Protein AF-A0A7S0TJY1-F1 (afdb_monomer)

Foldseek 3Di:
DDDDDDDDDDDPDPPDPPPPPPLLVVLVVQCPDPDPVSVVVSVVSNVCVVCVVVVVVVVVVLDDDDPDPVVVVVLVVLLVLLVVLLVLVCCCVVVPDPVSNVVSLVSLLVVLVVLLVLLDDDPPADNVSNLSSLSSCVSSCVVVSLVVLLPDDFDWPPDDDAQAFTETPDPSSLQSQQSSLSSLLSSLAVHQVSLVVCVVCVVSLLVCPRYPSHPSLSSLLRSQALPPPVLVVCLLVLLCCLLVPPCVRRLYQALSSLLSNLSNQDHDPDGDLVSLVSNVVSCVVNVVSLCVLLQDPVSLVLLLVLLVCLVVVHPDDPVSVRVNSSNLSSLVSLVSSPPPPDVVSVVVSCNRPPPVSLVVSLVSLVVVVVPDDDPDDDPVVSVSVNVSSD

Organism: Hemiselmis andersenii (NCBI:txid464988)

pLDDT: mean 77.54, std 15.87, range [31.56, 95.06]

Structure (mmCIF, N/CA/C/O backbone):
data_AF-A0A7S0TJY1-F1
#
_entry.id   AF-A0A7S0TJY1-F1
#
loop_
_atom_site.group_PDB
_atom_site.id
_atom_site.type_symbol
_atom_site.label_atom_id
_atom_site.label_alt_id
_atom_site.label_comp_id
_atom_site.label_asym_id
_atom_site.label_entity_id
_atom_site.label_seq_id
_atom_site.pdbx_PDB_ins_code
_atom_site.Cartn_x
_atom_site.Cartn_y
_atom_site.Cartn_z
_atom_site.occupancy
_atom_site.B_iso_or_equiv
_atom_site.auth_seq_id
_atom_site.auth_comp_id
_atom_site.auth_asym_id
_atom_site.auth_atom_id
_atom_site.pdbx_PDB_model_num
ATOM 1 N N . GLY A 1 1 ? -36.482 -2.633 -81.897 1.00 35.84 1 GLY A N 1
ATOM 2 C CA . GLY A 1 1 ? -35.158 -2.332 -82.469 1.00 35.84 1 GLY A CA 1
ATOM 3 C C . GLY A 1 1 ? -34.105 -2.996 -81.616 1.00 35.84 1 GLY A C 1
ATOM 4 O O . GLY A 1 1 ? -34.045 -2.716 -80.430 1.00 35.84 1 GLY A O 1
AT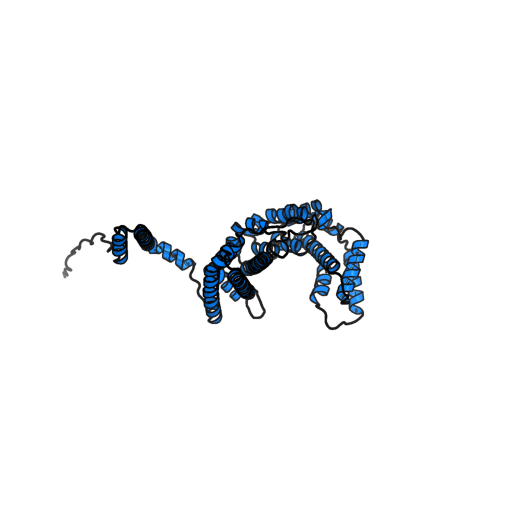OM 5 N N . SER A 1 2 ? -33.362 -3.931 -82.199 1.00 36.16 2 SER A N 1
ATOM 6 C CA . SER A 1 2 ? -32.306 -4.713 -81.556 1.00 36.16 2 SER A CA 1
ATOM 7 C C . SER A 1 2 ? -31.106 -3.853 -81.160 1.00 36.16 2 SER A C 1
ATOM 9 O O . SER A 1 2 ? -30.566 -3.154 -82.014 1.00 36.16 2 SER A O 1
ATOM 11 N N . TRP A 1 3 ? -30.623 -4.005 -79.929 1.00 33.81 3 TRP A N 1
ATOM 12 C CA . TRP A 1 3 ? -29.255 -3.647 -79.557 1.00 33.81 3 TRP A CA 1
ATOM 13 C C . TRP A 1 3 ? -28.592 -4.864 -78.913 1.00 33.81 3 TRP A C 1
ATOM 15 O O . TRP A 1 3 ? -28.989 -5.317 -77.843 1.00 33.81 3 TRP A O 1
ATOM 25 N N . ARG A 1 4 ? -27.617 -5.432 -79.632 1.00 33.41 4 ARG A N 1
ATOM 26 C CA . ARG A 1 4 ? -26.698 -6.459 -79.136 1.00 33.41 4 ARG A CA 1
ATOM 27 C C . ARG A 1 4 ? -25.632 -5.760 -78.288 1.00 33.41 4 ARG A C 1
ATOM 29 O O . ARG A 1 4 ? -24.910 -4.920 -78.815 1.00 33.41 4 ARG A O 1
ATOM 36 N N . GLY A 1 5 ? -25.520 -6.130 -77.016 1.00 33.31 5 GLY A N 1
ATOM 37 C CA . GLY A 1 5 ? -24.328 -5.898 -76.196 1.00 33.31 5 GLY A CA 1
ATOM 38 C C . GLY A 1 5 ? -23.483 -7.179 -76.175 1.00 33.31 5 GLY A C 1
ATOM 39 O O . GLY A 1 5 ? -24.063 -8.252 -76.000 1.00 33.31 5 GLY A O 1
ATOM 40 N N . PRO A 1 6 ? -22.163 -7.126 -76.418 1.00 36.94 6 PRO A N 1
ATOM 41 C CA . PRO A 1 6 ? -21.366 -8.319 -76.667 1.00 36.94 6 PRO A CA 1
ATOM 42 C C . PRO A 1 6 ? -20.808 -8.943 -75.382 1.00 36.94 6 PRO A C 1
ATOM 44 O O . PRO A 1 6 ? -20.158 -8.273 -74.588 1.00 36.94 6 PRO A O 1
ATOM 47 N N . GLY A 1 7 ? -20.994 -10.261 -75.278 1.00 33.81 7 GLY A N 1
ATOM 48 C CA . GLY A 1 7 ? -19.915 -11.207 -74.991 1.00 33.81 7 GLY A CA 1
ATOM 49 C C . GLY A 1 7 ? -19.319 -11.181 -73.590 1.00 33.81 7 GLY A C 1
ATOM 50 O O . GLY A 1 7 ? -18.294 -10.548 -73.349 1.00 33.81 7 GLY A O 1
ATOM 51 N N . GLU A 1 8 ? -19.888 -12.009 -72.717 1.00 38.66 8 GLU A N 1
ATOM 52 C CA . GLU A 1 8 ? -19.165 -12.621 -71.608 1.00 38.66 8 GLU A CA 1
ATOM 53 C C . GLU A 1 8 ? -17.872 -13.273 -72.123 1.00 38.66 8 GLU A C 1
ATOM 55 O O . GLU A 1 8 ? -17.891 -14.274 -72.837 1.00 38.66 8 GLU A O 1
ATOM 60 N N . SER A 1 9 ? -16.726 -12.719 -71.732 1.00 37.19 9 SER A N 1
ATOM 61 C CA . SER A 1 9 ? -15.477 -13.471 -71.660 1.00 37.19 9 SER A CA 1
ATOM 62 C C . SER A 1 9 ? -15.047 -13.502 -70.200 1.00 37.19 9 SER A C 1
ATOM 64 O O . SER A 1 9 ? -14.336 -12.619 -69.710 1.00 37.19 9 SER A O 1
ATOM 66 N N . SER A 1 10 ? -15.531 -14.522 -69.499 1.00 37.12 10 SER A N 1
ATOM 67 C CA . SER A 1 10 ? -15.042 -14.966 -68.201 1.00 37.12 10 SER A CA 1
ATOM 68 C C . SER A 1 10 ? -13.530 -15.197 -68.279 1.00 37.12 10 SER A C 1
ATOM 70 O O . SER A 1 10 ? -13.064 -16.230 -68.762 1.00 37.12 10 SER A O 1
ATOM 72 N N . LYS A 1 11 ? -12.741 -14.224 -67.816 1.00 35.84 11 LYS A N 1
ATOM 73 C CA . LYS A 1 11 ? -11.331 -14.461 -67.502 1.00 35.84 11 LYS A CA 1
ATOM 74 C C . LYS A 1 11 ? -11.289 -15.381 -66.280 1.00 35.84 11 LYS A C 1
ATOM 76 O O . LYS A 1 11 ? -11.926 -15.047 -65.279 1.00 35.84 11 LYS A O 1
ATOM 81 N N . PRO A 1 12 ? -10.563 -16.510 -66.319 1.00 36.88 12 PRO A N 1
ATOM 82 C CA . PRO A 1 12 ? -10.406 -17.341 -65.139 1.00 36.88 12 PRO A CA 1
ATOM 83 C C . PRO A 1 12 ? -9.707 -16.515 -64.059 1.00 36.88 12 PRO A C 1
ATOM 85 O O . PRO A 1 12 ? -8.654 -15.913 -64.296 1.00 36.88 12 PRO A O 1
ATOM 88 N N . ALA A 1 13 ? -10.332 -16.461 -62.882 1.00 35.50 13 ALA A N 1
ATOM 89 C CA . ALA A 1 13 ? -9.731 -15.939 -61.671 1.00 35.50 13 ALA A CA 1
ATOM 90 C C . ALA A 1 13 ? -8.361 -16.601 -61.504 1.00 35.50 13 ALA A C 1
ATOM 92 O O . ALA A 1 13 ? -8.264 -17.824 -61.389 1.00 35.50 13 ALA A O 1
ATOM 93 N N . LYS A 1 14 ? -7.295 -15.794 -61.546 1.00 39.81 14 LYS A N 1
ATOM 94 C CA . LYS A 1 14 ? -5.951 -16.255 -61.211 1.00 39.81 14 LYS A CA 1
ATOM 95 C C . LYS A 1 14 ? -6.015 -16.832 -59.802 1.00 39.81 14 LYS A C 1
ATOM 97 O O . LYS A 1 14 ? -6.177 -16.107 -58.825 1.00 39.81 14 LYS A O 1
ATOM 102 N N . THR A 1 15 ? -5.912 -18.148 -59.736 1.00 37.94 15 THR A N 1
ATOM 103 C CA . THR A 1 15 ? -5.677 -18.944 -58.542 1.00 37.94 15 THR A CA 1
ATOM 104 C C . THR A 1 15 ? -4.542 -18.333 -57.727 1.00 37.94 15 THR A C 1
ATOM 106 O O . THR A 1 15 ? -3.384 -18.410 -58.123 1.00 37.94 15 THR A O 1
ATOM 109 N N . GLY A 1 16 ? -4.894 -17.690 -56.614 1.00 40.28 16 GLY A N 1
ATOM 110 C CA . GLY A 1 16 ? -4.313 -17.927 -55.290 1.00 40.28 16 GLY A CA 1
ATOM 111 C C . GLY A 1 16 ? -2.792 -17.963 -55.112 1.00 40.28 16 GLY A C 1
ATOM 112 O O . GLY A 1 16 ? -2.343 -18.537 -54.128 1.00 40.28 16 GLY A O 1
ATOM 113 N N . GLN A 1 17 ? -1.975 -17.370 -55.980 1.00 39.94 17 GLN A N 1
ATOM 114 C CA . GLN A 1 17 ? -0.600 -17.040 -55.611 1.00 39.94 17 GLN A CA 1
ATOM 115 C C . GLN A 1 17 ? -0.654 -15.774 -54.763 1.00 39.94 17 GLN A C 1
ATOM 117 O O . GLN A 1 17 ? -0.543 -14.661 -55.275 1.00 39.94 17 GLN A O 1
ATOM 122 N N . GLN A 1 18 ? -0.848 -15.949 -53.452 1.00 48.09 18 GLN A N 1
ATOM 123 C CA . GLN A 1 18 ? -0.383 -14.955 -52.491 1.00 48.09 18 GLN A CA 1
ATOM 124 C C . GLN A 1 18 ? 1.087 -14.711 -52.830 1.00 48.09 18 GLN A C 1
ATOM 126 O O . GLN A 1 18 ? 1.928 -15.585 -52.612 1.00 48.09 18 GLN A O 1
ATOM 131 N N . GLN A 1 19 ? 1.390 -13.568 -5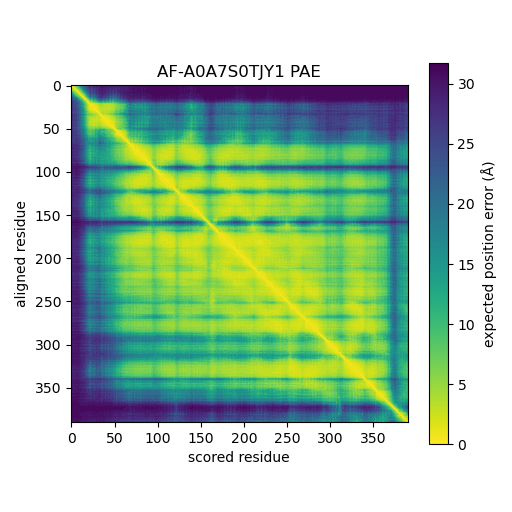3.452 1.00 49.44 19 GLN A N 1
ATOM 132 C CA . GLN A 1 19 ? 2.762 -13.101 -53.570 1.00 49.44 19 GLN A CA 1
ATOM 133 C C . GLN A 1 19 ? 3.307 -13.085 -52.147 1.00 49.44 19 GLN A C 1
ATOM 135 O O . GLN A 1 19 ? 2.883 -12.263 -51.335 1.00 49.44 19 GLN A O 1
ATOM 140 N N . MET A 1 20 ? 4.171 -14.051 -51.815 1.00 56.69 20 MET A N 1
ATOM 141 C CA . MET A 1 20 ? 4.861 -14.018 -50.538 1.00 56.69 20 MET A CA 1
ATOM 142 C C . MET A 1 20 ? 5.605 -12.697 -50.497 1.00 56.69 20 MET A C 1
ATOM 144 O O . MET A 1 20 ? 6.420 -12.419 -51.379 1.00 56.69 20 MET A O 1
ATOM 148 N N . ASP A 1 21 ? 5.287 -11.895 -49.487 1.00 73.69 21 ASP A N 1
ATOM 149 C CA . ASP A 1 21 ? 5.957 -10.634 -49.239 1.00 73.69 21 ASP A CA 1
ATOM 150 C C . ASP A 1 21 ? 7.479 -10.847 -49.308 1.00 73.69 21 ASP A C 1
ATOM 152 O O . ASP A 1 21 ? 8.009 -11.837 -48.784 1.00 73.69 21 ASP A O 1
ATOM 156 N N . ARG A 1 22 ? 8.181 -9.936 -49.989 1.00 79.00 22 ARG A N 1
ATOM 157 C CA . ARG A 1 22 ? 9.626 -10.006 -50.264 1.00 79.00 22 ARG A CA 1
ATOM 158 C C . ARG A 1 22 ? 10.421 -10.245 -48.977 1.00 79.00 22 ARG A C 1
ATOM 160 O O . ARG A 1 22 ? 11.436 -10.936 -48.986 1.00 79.00 22 ARG A O 1
ATOM 167 N N . TRP A 1 23 ? 9.914 -9.733 -47.858 1.00 78.31 23 TRP A N 1
ATOM 168 C CA . TRP A 1 23 ? 10.468 -9.932 -46.523 1.00 78.31 23 TRP A CA 1
ATOM 169 C C . TRP A 1 23 ? 10.395 -11.392 -46.043 1.00 78.31 23 TRP A C 1
ATOM 171 O O . TRP A 1 23 ? 11.367 -11.931 -45.516 1.00 78.31 23 TRP A O 1
ATOM 181 N N . SER A 1 24 ? 9.277 -12.076 -46.295 1.00 79.06 24 SER A N 1
ATOM 182 C CA . SER A 1 24 ? 9.085 -13.489 -45.943 1.00 79.06 24 SER A CA 1
ATOM 183 C C . SER A 1 24 ? 9.985 -14.408 -46.775 1.00 79.06 24 SER A C 1
ATOM 185 O O . SER A 1 24 ? 10.526 -15.381 -46.254 1.00 79.06 24 SER A O 1
ATOM 187 N N . GLN A 1 25 ? 10.228 -14.072 -48.045 1.00 81.44 25 GLN A N 1
ATOM 188 C CA . GLN A 1 25 ? 11.197 -14.794 -48.880 1.00 81.44 25 GLN A CA 1
ATOM 189 C C . GLN A 1 25 ? 12.635 -14.633 -48.371 1.00 81.44 25 GLN A C 1
ATOM 191 O O . GLN A 1 25 ? 13.374 -15.615 -48.300 1.00 81.44 25 GLN A O 1
ATOM 196 N N . ILE A 1 26 ? 13.027 -13.419 -47.971 1.00 82.56 26 ILE A N 1
ATOM 197 C CA . ILE A 1 26 ? 14.349 -13.160 -47.380 1.00 82.56 26 ILE A CA 1
ATOM 198 C C . ILE A 1 26 ? 14.521 -13.967 -46.088 1.00 82.56 26 ILE A C 1
ATOM 200 O O . ILE A 1 26 ? 15.532 -14.648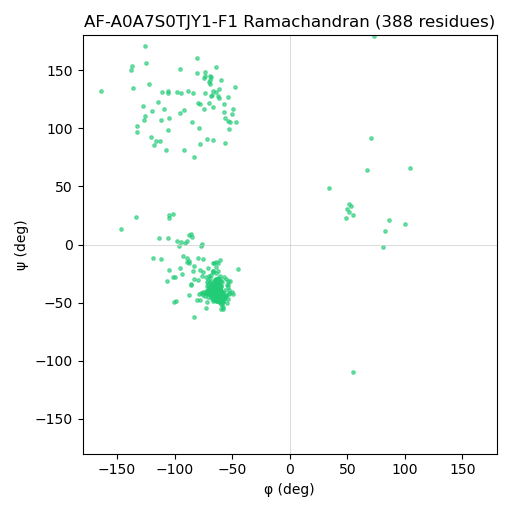 -45.924 1.00 82.56 26 ILE A O 1
ATOM 204 N N . MET A 1 27 ? 13.523 -13.972 -45.201 1.00 83.50 27 MET A N 1
ATOM 205 C CA . MET A 1 27 ? 13.605 -14.732 -43.952 1.00 83.50 27 MET A CA 1
ATOM 206 C C . MET A 1 27 ? 13.635 -16.248 -44.173 1.00 83.50 27 MET A C 1
ATOM 208 O O . MET A 1 27 ? 14.420 -16.937 -43.526 1.00 83.50 27 MET A O 1
ATOM 212 N N . LEU A 1 28 ? 12.870 -16.783 -45.131 1.00 82.88 28 LEU A N 1
ATOM 213 C CA . LEU A 1 28 ? 12.944 -18.205 -45.496 1.00 82.88 28 LEU A CA 1
ATOM 214 C C . LEU A 1 28 ? 14.323 -18.600 -46.041 1.00 82.88 28 LEU A C 1
ATOM 216 O O . LEU A 1 28 ? 14.790 -19.711 -45.789 1.00 82.88 28 LEU A O 1
ATOM 220 N N . ASN A 1 29 ? 15.001 -17.691 -46.742 1.00 83.12 29 ASN A N 1
ATOM 221 C CA . ASN A 1 29 ? 16.371 -17.910 -47.199 1.00 83.12 29 ASN A CA 1
ATOM 222 C C . ASN A 1 29 ? 17.380 -17.857 -46.038 1.00 83.12 29 ASN A C 1
ATOM 224 O O . ASN A 1 29 ? 18.312 -18.659 -46.009 1.00 83.12 29 ASN A O 1
ATOM 228 N N . LEU A 1 30 ? 17.168 -16.990 -45.043 1.00 81.81 30 LEU A N 1
ATOM 229 C CA . LEU A 1 30 ? 18.005 -16.915 -43.836 1.00 81.81 30 LEU A CA 1
ATOM 230 C C . LEU A 1 30 ? 17.851 -18.146 -42.924 1.00 81.81 30 LEU A C 1
ATOM 232 O O . LEU A 1 30 ? 18.814 -18.550 -42.278 1.00 81.81 30 LEU A O 1
ATOM 236 N N . VAL A 1 31 ? 16.693 -18.815 -42.928 1.00 81.75 31 VAL A N 1
ATOM 237 C CA . VAL A 1 31 ? 16.495 -20.106 -42.234 1.00 81.75 31 VAL A CA 1
ATOM 238 C C . VAL A 1 31 ? 17.370 -21.229 -42.820 1.00 81.75 31 VAL A C 1
ATOM 240 O O . VAL A 1 31 ? 17.713 -22.191 -42.127 1.00 81.75 31 VAL A O 1
ATOM 243 N N . ARG A 1 32 ? 17.779 -21.122 -44.090 1.00 81.00 32 ARG A N 1
ATOM 244 C CA . ARG A 1 32 ? 18.646 -22.117 -44.745 1.00 81.00 32 ARG A CA 1
ATOM 245 C C . ARG A 1 32 ? 20.125 -21.963 -44.376 1.00 81.00 32 ARG A C 1
ATOM 247 O O . ARG A 1 32 ? 20.908 -22.866 -44.654 1.00 81.00 32 ARG A O 1
ATOM 254 N N . TYR A 1 33 ? 20.513 -20.861 -43.730 1.00 83.31 33 TYR A N 1
ATOM 255 C CA . TYR A 1 33 ? 21.897 -20.611 -43.322 1.00 83.31 33 TYR A CA 1
ATOM 256 C C . TYR A 1 33 ? 22.309 -21.481 -42.124 1.00 83.31 33 TYR A C 1
ATOM 258 O O . TYR A 1 33 ? 21.498 -21.690 -41.230 1.00 83.31 33 TYR A O 1
ATOM 266 N N . PRO A 1 34 ? 23.564 -21.957 -42.026 1.00 83.12 34 PRO A N 1
ATOM 267 C CA . PRO A 1 34 ? 23.994 -22.908 -40.992 1.00 83.12 34 PRO A CA 1
ATOM 268 C C . PRO A 1 34 ? 23.988 -22.364 -39.550 1.00 83.12 34 PRO A C 1
ATOM 270 O O . PRO A 1 34 ? 24.002 -23.149 -38.606 1.00 83.12 34 PRO A O 1
ATOM 273 N N . SER A 1 35 ? 23.925 -21.044 -39.347 1.00 87.94 35 SER A N 1
ATOM 274 C CA . SER A 1 35 ? 23.938 -20.435 -38.009 1.00 87.94 35 SER A CA 1
ATOM 275 C C . SER A 1 35 ? 22.609 -20.617 -37.270 1.00 87.94 35 SER A C 1
ATOM 277 O O . SER A 1 35 ? 21.589 -20.053 -37.665 1.00 87.94 35 SER A O 1
ATOM 279 N N . HIS A 1 36 ? 22.629 -21.340 -36.146 1.00 85.00 36 HIS A N 1
ATOM 280 C CA . HIS A 1 36 ? 21.449 -21.587 -35.306 1.00 85.00 36 HIS A CA 1
ATOM 281 C C . HIS A 1 36 ? 20.751 -20.292 -34.852 1.00 85.00 36 HIS A C 1
ATOM 283 O O . HIS A 1 36 ? 19.534 -20.167 -34.970 1.00 85.00 36 HIS A O 1
ATOM 289 N N . ARG A 1 37 ? 21.521 -19.285 -34.412 1.00 85.38 37 ARG A N 1
ATOM 290 C CA . ARG A 1 37 ? 20.987 -17.985 -33.965 1.00 85.38 37 ARG A CA 1
ATOM 291 C C . ARG A 1 37 ? 20.302 -17.220 -35.101 1.00 85.38 37 ARG A C 1
ATOM 293 O O . ARG A 1 37 ? 19.289 -16.563 -34.882 1.00 85.38 37 ARG A O 1
ATOM 300 N N . LEU A 1 38 ? 20.836 -17.331 -36.320 1.00 83.62 38 LEU A N 1
ATOM 301 C CA . LEU A 1 38 ? 20.259 -16.699 -37.507 1.00 83.62 38 LEU A CA 1
ATOM 302 C C . LEU A 1 38 ? 18.943 -17.375 -37.910 1.00 83.62 38 LEU A C 1
ATOM 304 O O . LEU A 1 38 ? 17.971 -16.683 -38.204 1.00 83.62 38 LEU A O 1
ATOM 308 N N . LYS A 1 39 ? 18.889 -18.714 -37.852 1.00 85.00 39 LYS A N 1
ATOM 309 C CA . LYS A 1 39 ? 17.653 -19.477 -38.079 1.00 85.00 39 LYS A CA 1
ATOM 310 C C . LYS A 1 39 ? 16.574 -19.089 -37.078 1.00 85.00 39 LYS A C 1
ATOM 312 O O . LYS A 1 39 ? 15.449 -18.820 -37.480 1.00 85.00 39 LYS A O 1
ATOM 317 N N . GLU A 1 40 ? 16.916 -19.024 -35.793 1.00 85.50 40 GLU A N 1
ATOM 318 C CA . GLU A 1 40 ? 15.975 -18.668 -34.729 1.00 85.50 40 GLU A CA 1
ATOM 319 C C . GLU A 1 40 ? 15.387 -17.262 -34.933 1.00 85.50 40 GLU A C 1
ATOM 321 O O . GLU A 1 40 ? 14.171 -17.079 -34.862 1.00 85.50 40 GLU A O 1
ATOM 326 N N . LEU A 1 41 ? 16.227 -16.271 -35.248 1.00 85.88 41 LEU A N 1
ATOM 327 C CA . LEU A 1 41 ? 15.779 -14.905 -35.533 1.00 85.88 41 LEU A CA 1
ATOM 328 C C . LEU A 1 41 ? 14.925 -14.829 -36.806 1.00 85.88 41 LEU A C 1
ATOM 330 O O . LEU A 1 41 ? 13.899 -14.146 -36.811 1.00 85.88 41 LEU A O 1
ATOM 334 N N . ALA A 1 42 ? 15.300 -15.558 -37.858 1.00 82.94 42 ALA A N 1
ATOM 335 C CA . ALA A 1 42 ? 14.540 -15.611 -39.102 1.00 82.94 42 ALA A CA 1
ATOM 336 C C . ALA A 1 42 ? 13.168 -16.284 -38.913 1.00 82.94 42 ALA A C 1
ATOM 338 O O . ALA A 1 42 ? 12.163 -15.792 -39.428 1.00 82.94 42 ALA A O 1
ATOM 339 N N . PHE A 1 43 ? 13.092 -17.347 -38.105 1.00 82.56 43 PHE A N 1
ATOM 340 C CA . PHE A 1 43 ? 11.827 -17.968 -37.710 1.00 82.56 43 PHE A CA 1
ATOM 341 C C . PHE A 1 43 ? 10.961 -17.030 -36.865 1.00 82.56 43 PHE A C 1
ATOM 343 O O . PHE A 1 43 ? 9.770 -16.907 -37.144 1.00 82.56 43 PHE A O 1
ATOM 350 N N . LYS A 1 44 ? 11.534 -16.318 -35.883 1.00 82.44 44 LYS A N 1
ATOM 351 C CA . LYS A 1 44 ? 10.801 -15.296 -35.110 1.00 82.44 44 LYS A CA 1
ATOM 352 C C . LYS A 1 44 ? 10.235 -14.203 -36.024 1.00 82.44 44 LYS A C 1
ATOM 354 O O . LYS A 1 44 ? 9.080 -13.815 -35.862 1.00 82.44 44 LYS A O 1
ATOM 359 N N . GLY A 1 45 ? 11.010 -13.755 -37.013 1.00 79.12 45 GLY A N 1
ATOM 360 C CA . GLY A 1 45 ? 10.568 -12.794 -38.028 1.00 79.12 45 GLY A CA 1
ATOM 361 C C . GLY A 1 45 ? 9.423 -13.319 -38.900 1.00 79.12 45 GLY A C 1
ATOM 362 O O . GLY A 1 45 ? 8.429 -12.621 -39.091 1.00 79.12 45 GLY A O 1
ATOM 363 N N . LEU A 1 46 ? 9.520 -14.563 -39.383 1.00 79.31 46 LEU A N 1
ATOM 364 C CA . LEU A 1 46 ? 8.462 -15.209 -40.171 1.00 79.31 46 LEU A CA 1
ATOM 365 C C . LEU A 1 46 ? 7.170 -15.369 -39.376 1.00 79.31 46 LEU A C 1
ATOM 367 O O . LEU A 1 46 ? 6.105 -15.001 -39.863 1.00 79.31 46 LEU A O 1
ATOM 371 N N . ILE A 1 47 ? 7.264 -15.863 -38.140 1.00 79.81 47 ILE A N 1
ATOM 372 C CA . ILE A 1 47 ? 6.111 -16.015 -37.246 1.00 79.81 47 ILE A CA 1
ATOM 373 C C . ILE A 1 47 ? 5.448 -14.656 -37.003 1.00 79.81 47 ILE A C 1
ATOM 375 O O . ILE A 1 47 ? 4.221 -14.567 -37.058 1.00 79.81 47 ILE A O 1
ATOM 379 N N . ARG A 1 48 ? 6.241 -13.594 -36.801 1.00 74.19 48 ARG A N 1
ATOM 380 C CA . ARG A 1 48 ? 5.729 -12.233 -36.610 1.00 74.19 48 ARG A CA 1
ATOM 381 C C . ARG A 1 48 ? 4.955 -11.725 -37.829 1.00 74.19 48 ARG A C 1
ATOM 383 O O . ARG A 1 48 ? 3.877 -11.168 -37.651 1.00 74.19 48 ARG A O 1
ATOM 390 N N . ASN A 1 49 ? 5.460 -11.958 -39.041 1.00 75.94 49 ASN A N 1
ATOM 391 C CA . ASN A 1 49 ? 4.771 -11.586 -40.282 1.00 75.94 49 ASN A CA 1
ATOM 392 C C . ASN A 1 49 ? 3.503 -12.415 -40.524 1.00 75.94 49 ASN A C 1
ATOM 394 O O . ASN A 1 49 ? 2.460 -11.858 -40.859 1.00 75.94 49 ASN A O 1
ATOM 398 N N . CYS A 1 50 ? 3.551 -13.732 -40.302 1.00 73.31 50 CYS A N 1
ATOM 399 C CA . CYS A 1 50 ? 2.381 -14.605 -40.441 1.00 73.31 50 CYS A CA 1
ATOM 400 C C . CYS A 1 50 ? 1.281 -14.276 -39.422 1.00 73.31 50 CYS A C 1
ATOM 402 O O . CYS A 1 50 ? 0.100 -14.436 -39.714 1.00 73.31 50 CYS A O 1
ATOM 404 N N . ARG A 1 51 ? 1.660 -13.792 -38.234 1.00 74.62 51 ARG A N 1
ATOM 405 C CA . ARG A 1 51 ? 0.747 -13.326 -37.181 1.00 74.62 51 ARG A CA 1
ATOM 406 C C . ARG A 1 51 ? 0.637 -11.802 -37.138 1.00 74.62 51 ARG A C 1
ATOM 408 O O . ARG A 1 51 ? 0.339 -11.252 -36.080 1.00 74.62 51 ARG A O 1
ATOM 415 N N . GLY A 1 52 ? 0.865 -11.115 -38.260 1.00 68.75 52 GLY A N 1
ATOM 416 C CA . GLY A 1 52 ? 0.919 -9.652 -38.318 1.00 68.75 52 GLY A CA 1
ATOM 417 C C . GLY A 1 52 ? -0.310 -8.974 -37.710 1.00 68.75 52 GLY A C 1
ATOM 418 O O . GLY A 1 52 ? -0.161 -8.014 -36.964 1.00 68.75 52 GLY A O 1
ATOM 419 N N . GLN A 1 53 ? -1.508 -9.530 -37.924 1.00 67.44 53 GLN A N 1
ATOM 420 C CA . GLN A 1 53 ? -2.745 -9.040 -37.303 1.00 67.44 53 GLN A CA 1
ATOM 421 C C . GLN A 1 53 ? -2.745 -9.210 -35.780 1.00 67.44 53 GLN A C 1
ATOM 423 O O . GLN A 1 53 ? -3.030 -8.260 -35.063 1.00 67.44 53 GLN A O 1
ATOM 428 N N . SER A 1 54 ? -2.373 -10.382 -35.259 1.00 73.25 54 SER A N 1
ATOM 429 C CA . SER A 1 54 ? -2.296 -10.608 -33.810 1.00 73.25 54 SER A CA 1
ATOM 430 C C . SER A 1 54 ? -1.210 -9.753 -33.154 1.00 73.25 54 SER A C 1
ATOM 432 O O . SER A 1 54 ? -1.433 -9.215 -32.079 1.00 73.25 54 SER A O 1
ATOM 434 N N . HIS A 1 55 ? -0.053 -9.579 -33.799 1.00 69.50 55 HIS A N 1
ATOM 435 C CA . HIS A 1 55 ? 1.009 -8.704 -33.300 1.00 69.50 55 HIS A CA 1
ATOM 436 C C . HIS A 1 55 ? 0.637 -7.226 -33.361 1.00 69.50 55 HIS A C 1
ATOM 438 O O . HIS A 1 55 ? 0.977 -6.495 -32.438 1.00 69.50 55 HIS A O 1
ATOM 444 N N . PHE A 1 56 ? -0.053 -6.790 -34.416 1.00 75.38 56 PHE A N 1
ATOM 445 C CA . PHE A 1 56 ? -0.587 -5.436 -34.500 1.00 75.38 56 PHE A CA 1
ATOM 446 C C . PHE A 1 56 ? -1.619 -5.198 -33.402 1.00 75.38 56 PHE A C 1
ATOM 448 O O . PHE A 1 56 ? -1.509 -4.206 -32.700 1.00 75.38 56 PHE A O 1
ATOM 455 N N . MET A 1 57 ? -2.554 -6.129 -33.191 1.00 72.62 57 MET A N 1
ATOM 456 C CA . MET A 1 57 ? -3.534 -6.029 -32.107 1.00 72.62 57 MET A CA 1
ATOM 457 C C . MET A 1 57 ? -2.850 -5.979 -30.735 1.00 72.62 57 MET A C 1
ATOM 459 O O . MET A 1 57 ? -3.165 -5.104 -29.941 1.00 72.62 57 MET A O 1
ATOM 463 N N . LEU A 1 58 ? -1.863 -6.845 -30.475 1.00 71.94 58 LEU A N 1
ATOM 464 C CA . LEU A 1 58 ? -1.079 -6.820 -29.233 1.00 71.94 58 LEU A CA 1
ATOM 465 C C . LEU A 1 58 ? -0.304 -5.508 -29.046 1.00 71.94 58 LEU A C 1
ATOM 467 O O . LEU A 1 58 ? -0.266 -4.980 -27.942 1.00 71.94 58 LEU A O 1
ATOM 471 N N . ALA A 1 59 ? 0.293 -4.968 -30.110 1.00 71.19 59 ALA A N 1
ATOM 472 C CA . ALA A 1 59 ? 0.989 -3.684 -30.057 1.00 71.19 59 ALA A CA 1
ATOM 473 C C . ALA A 1 59 ? 0.017 -2.505 -29.899 1.00 71.19 59 ALA A C 1
ATOM 475 O O . ALA A 1 59 ? 0.342 -1.536 -29.222 1.00 71.19 59 ALA A O 1
ATOM 476 N N . ALA A 1 60 ? -1.179 -2.598 -30.483 1.00 73.31 60 ALA A N 1
ATOM 477 C CA . ALA A 1 60 ? -2.218 -1.586 -30.373 1.00 73.31 60 ALA A CA 1
ATOM 478 C C . ALA A 1 60 ? -2.750 -1.465 -28.939 1.00 73.31 60 ALA A C 1
ATOM 480 O O . ALA A 1 60 ? -3.030 -0.354 -28.505 1.00 73.31 60 ALA A O 1
ATOM 481 N N . PHE A 1 61 ? -2.805 -2.566 -28.179 1.00 66.81 61 PHE A N 1
ATOM 482 C CA . PHE A 1 61 ? -3.123 -2.526 -26.745 1.00 66.81 61 PHE A CA 1
ATOM 483 C C . PHE A 1 61 ? -2.084 -1.764 -25.903 1.00 66.81 61 PHE A C 1
ATOM 485 O O . PHE A 1 61 ? -2.411 -1.345 -24.800 1.00 66.81 61 PHE A O 1
ATOM 492 N N . GLY A 1 62 ? -0.861 -1.567 -26.409 1.00 64.12 62 GLY A N 1
ATOM 493 C CA . GLY A 1 62 ? 0.184 -0.771 -25.755 1.00 64.12 62 GLY A CA 1
ATOM 494 C C . GLY A 1 62 ? 0.304 0.668 -26.271 1.00 64.12 62 GLY A C 1
ATOM 495 O O . GLY A 1 62 ? 1.209 1.386 -25.852 1.00 64.12 62 GLY A O 1
ATOM 496 N N . LEU A 1 63 ? -0.555 1.099 -27.205 1.00 72.25 63 LEU A N 1
ATOM 497 C CA . LEU A 1 63 ? -0.549 2.476 -27.700 1.00 72.25 63 LEU A CA 1
ATOM 498 C C . LEU A 1 63 ? -1.260 3.391 -26.702 1.00 72.25 63 LEU A C 1
ATOM 500 O O . LEU A 1 63 ? -2.447 3.225 -26.437 1.00 72.25 63 LEU A O 1
ATOM 504 N N . GLN A 1 64 ? -0.550 4.407 -26.216 1.00 71.88 64 GLN A N 1
ATOM 505 C CA . GLN A 1 64 ? -1.123 5.478 -25.406 1.00 71.88 64 GLN A CA 1
ATOM 506 C C . GLN A 1 64 ? -1.115 6.784 -26.200 1.00 71.88 64 GLN A C 1
ATOM 508 O O . GLN A 1 64 ? -0.099 7.166 -26.786 1.00 71.88 64 GLN A O 1
ATOM 513 N N . LEU A 1 65 ? -2.257 7.470 -26.227 1.00 76.12 65 LEU A N 1
ATOM 514 C CA . LEU A 1 65 ? -2.377 8.777 -26.858 1.00 76.12 65 LEU A CA 1
ATOM 515 C C . LEU A 1 65 ? -2.105 9.860 -25.815 1.00 76.12 65 LEU A C 1
ATOM 517 O O . LEU A 1 65 ? -2.852 10.012 -24.856 1.00 76.12 65 LEU A O 1
ATOM 521 N N . ILE A 1 66 ? -1.031 10.619 -26.013 1.00 79.06 66 ILE A N 1
ATOM 522 C CA . ILE A 1 66 ? -0.635 11.694 -25.103 1.00 79.06 66 ILE A CA 1
ATOM 523 C C . ILE A 1 66 ? -1.197 13.013 -25.636 1.00 79.06 66 ILE A C 1
ATOM 525 O O . ILE A 1 66 ? -0.781 13.488 -26.690 1.00 79.06 66 ILE A O 1
ATOM 529 N N . TYR A 1 67 ? -2.143 13.608 -24.909 1.00 78.50 67 TYR A N 1
ATOM 530 C CA . TYR A 1 67 ? -2.859 14.816 -25.347 1.00 78.50 67 TYR A CA 1
ATOM 531 C C . TYR A 1 67 ? -2.158 16.133 -24.980 1.00 78.50 67 TYR A C 1
ATOM 533 O O . TYR A 1 67 ? -2.511 17.179 -25.520 1.00 78.50 67 TYR A O 1
ATOM 541 N N . SER A 1 68 ? -1.184 16.108 -24.062 1.00 81.50 68 SER A N 1
ATOM 542 C CA . SER A 1 68 ? -0.541 17.312 -23.520 1.00 81.50 68 SER A CA 1
ATOM 543 C C . SER A 1 68 ? 0.978 17.309 -23.732 1.00 81.50 68 SER A C 1
ATOM 545 O O . SER A 1 68 ? 1.627 16.294 -23.465 1.00 81.50 68 SER A O 1
ATOM 547 N N . PRO A 1 69 ? 1.589 18.448 -24.119 1.00 82.44 69 PRO A N 1
ATOM 548 C CA . PRO A 1 69 ? 3.044 18.560 -24.244 1.00 82.44 69 PRO A CA 1
ATOM 549 C C . PRO A 1 69 ? 3.769 18.335 -22.907 1.00 82.44 69 PRO A C 1
ATOM 551 O O . PRO A 1 69 ? 4.877 17.803 -22.896 1.00 82.44 69 PRO A O 1
ATOM 554 N N . LYS A 1 70 ? 3.132 18.661 -21.771 1.00 84.19 70 LYS A N 1
ATOM 555 C CA . LYS A 1 70 ? 3.670 18.378 -20.429 1.00 84.19 70 LYS A CA 1
ATOM 556 C C . LYS A 1 70 ? 3.803 16.869 -20.197 1.00 84.19 70 LYS A C 1
ATOM 558 O O . LYS A 1 70 ? 4.853 16.405 -19.763 1.00 84.19 70 LYS A O 1
ATOM 563 N N . LEU A 1 71 ? 2.761 16.107 -20.532 1.00 83.50 71 LEU A N 1
ATOM 564 C CA . LEU A 1 71 ? 2.760 14.646 -20.417 1.00 83.50 71 LEU A CA 1
ATOM 565 C C . LEU A 1 71 ? 3.736 13.996 -21.407 1.00 83.50 71 LEU A C 1
ATOM 567 O O . LEU A 1 71 ? 4.352 12.991 -21.073 1.00 83.50 71 LEU A O 1
ATOM 571 N N . ALA A 1 72 ? 3.937 14.587 -22.588 1.00 85.56 72 ALA A N 1
ATOM 572 C CA . ALA A 1 72 ? 4.923 14.102 -23.552 1.00 85.56 72 ALA A CA 1
ATOM 573 C C . ALA A 1 72 ? 6.364 14.258 -23.034 1.00 85.56 72 ALA A C 1
ATOM 575 O O . ALA A 1 72 ? 7.180 13.354 -23.210 1.00 85.56 72 ALA A O 1
ATOM 576 N N . GLY A 1 73 ? 6.664 15.368 -22.348 1.00 87.00 73 GLY A N 1
ATOM 577 C CA . GLY A 1 73 ? 7.941 15.549 -21.652 1.00 87.00 73 GLY A CA 1
ATOM 578 C C . GLY A 1 73 ? 8.148 14.504 -20.553 1.00 87.00 73 GLY A C 1
ATOM 579 O O . GLY A 1 73 ? 9.185 13.849 -20.515 1.00 87.00 73 GLY A O 1
ATOM 580 N N . ILE A 1 74 ? 7.123 14.276 -19.724 1.00 87.75 74 ILE A N 1
ATOM 581 C CA . ILE A 1 74 ? 7.152 13.235 -18.682 1.00 87.75 74 ILE A CA 1
ATOM 582 C C . ILE A 1 74 ? 7.362 11.846 -19.298 1.00 87.75 74 ILE A C 1
ATOM 584 O O . ILE A 1 74 ? 8.154 11.068 -18.779 1.00 87.75 74 ILE A O 1
ATOM 588 N N . TYR A 1 75 ? 6.716 11.541 -20.424 1.00 88.31 75 TYR A N 1
ATOM 589 C CA . TYR A 1 75 ? 6.898 10.269 -21.123 1.00 88.31 75 TYR A CA 1
ATOM 590 C C . TYR A 1 75 ? 8.338 10.048 -21.574 1.00 88.31 75 TYR A C 1
ATOM 592 O O . TYR A 1 75 ? 8.894 8.974 -21.348 1.00 88.31 75 TYR A O 1
ATOM 600 N N . ALA A 1 76 ? 8.950 11.052 -22.205 1.00 87.94 76 ALA A N 1
ATOM 601 C CA . ALA A 1 76 ? 10.333 10.955 -22.659 1.00 87.94 76 ALA A CA 1
ATOM 602 C C . ALA A 1 76 ? 11.297 10.742 -21.481 1.00 87.94 76 ALA A C 1
ATOM 604 O O . ALA A 1 76 ? 12.189 9.894 -21.562 1.00 87.94 76 ALA A O 1
ATOM 605 N N . ASP A 1 77 ? 11.077 11.459 -20.377 1.00 90.06 77 ASP A N 1
ATOM 606 C CA . ASP A 1 77 ? 11.832 11.291 -19.137 1.00 90.06 77 ASP A CA 1
ATOM 607 C C . ASP A 1 77 ? 11.695 9.868 -18.586 1.00 90.06 77 ASP A C 1
ATOM 609 O O . ASP A 1 77 ? 12.701 9.182 -18.408 1.00 90.06 77 ASP A O 1
ATOM 613 N N . VAL A 1 78 ? 10.461 9.401 -18.370 1.00 90.06 78 VAL A N 1
ATOM 614 C CA . VAL A 1 78 ? 10.181 8.072 -17.807 1.00 90.06 78 VAL A CA 1
ATOM 615 C C . VAL A 1 78 ? 10.752 6.977 -18.706 1.00 90.06 78 VAL A C 1
ATOM 617 O O . VAL A 1 78 ? 11.367 6.040 -18.208 1.00 90.06 78 VAL A O 1
ATOM 620 N N . TYR A 1 79 ? 10.616 7.097 -20.028 1.00 90.44 79 TYR A N 1
ATOM 621 C CA . TYR A 1 79 ? 11.175 6.135 -20.977 1.00 90.44 79 TYR A CA 1
ATOM 622 C C . TYR A 1 79 ? 12.698 6.000 -20.833 1.00 90.44 79 TYR A C 1
ATOM 624 O O . TYR A 1 79 ? 13.228 4.886 -20.752 1.00 90.44 79 TYR A O 1
ATOM 632 N N . ASN A 1 80 ? 13.407 7.130 -20.761 1.00 91.38 80 ASN A N 1
ATOM 633 C CA . ASN A 1 80 ? 14.856 7.142 -20.574 1.00 91.38 80 ASN A CA 1
ATOM 634 C C . ASN A 1 80 ? 15.248 6.601 -19.191 1.00 91.38 80 ASN A C 1
ATOM 636 O O . ASN A 1 80 ? 16.169 5.792 -19.082 1.00 91.38 80 ASN A O 1
ATOM 640 N N . GLU A 1 81 ? 14.526 6.993 -18.143 1.00 92.62 81 GLU A N 1
ATOM 641 C CA . GLU A 1 81 ? 14.758 6.552 -16.766 1.00 92.62 81 GLU A CA 1
ATOM 642 C C . GLU A 1 81 ? 14.538 5.038 -16.602 1.00 92.62 81 GLU A C 1
ATOM 644 O O . GLU A 1 81 ? 15.374 4.365 -15.999 1.00 92.62 81 GLU A O 1
ATOM 649 N N . VAL A 1 82 ? 13.496 4.465 -17.216 1.00 91.94 82 VAL A N 1
ATOM 650 C CA . VAL A 1 82 ? 13.266 3.009 -17.258 1.00 91.94 82 VAL A CA 1
ATOM 651 C C . VAL A 1 82 ? 14.427 2.294 -17.952 1.00 91.94 82 VAL A C 1
ATOM 653 O O . VAL A 1 82 ? 14.877 1.245 -17.484 1.00 91.94 82 VAL A O 1
ATOM 656 N N . ALA A 1 83 ? 14.942 2.839 -19.057 1.00 89.50 83 ALA A N 1
ATOM 657 C CA . ALA A 1 83 ? 16.086 2.253 -19.754 1.00 89.50 83 ALA A CA 1
ATOM 658 C C . ALA A 1 83 ? 17.359 2.280 -18.887 1.00 89.50 83 ALA A C 1
ATOM 660 O O . ALA A 1 83 ? 18.074 1.277 -18.807 1.00 89.50 83 ALA A O 1
ATOM 661 N N . VAL A 1 84 ? 17.613 3.392 -18.190 1.00 90.06 84 VAL A N 1
ATOM 662 C CA . VAL A 1 84 ? 18.722 3.529 -17.229 1.00 90.06 84 VAL A CA 1
ATOM 663 C C . VAL A 1 84 ? 18.568 2.538 -16.073 1.00 90.06 84 VAL A C 1
ATOM 665 O O . VAL A 1 84 ? 19.527 1.848 -15.722 1.00 90.06 84 VAL A O 1
ATOM 668 N N . MET A 1 85 ? 17.362 2.394 -15.523 1.00 90.00 85 MET A N 1
ATOM 669 C CA . MET A 1 85 ? 17.064 1.412 -14.479 1.00 90.00 85 MET A CA 1
ATOM 670 C C . MET A 1 85 ? 17.334 -0.014 -14.959 1.00 90.00 85 MET A C 1
ATOM 672 O O . MET A 1 85 ? 18.115 -0.725 -14.335 1.00 90.00 85 MET A O 1
ATOM 676 N N . ARG A 1 86 ? 16.794 -0.421 -16.115 1.00 89.94 86 ARG A N 1
ATOM 677 C CA . ARG A 1 86 ? 17.030 -1.761 -16.689 1.00 89.94 86 ARG A CA 1
ATOM 678 C C . ARG A 1 86 ? 18.514 -2.070 -16.860 1.00 89.94 86 ARG A C 1
ATOM 680 O O . ARG A 1 86 ? 18.957 -3.166 -16.525 1.00 89.94 86 ARG A O 1
ATOM 687 N N . ASN A 1 87 ? 19.285 -1.103 -17.351 1.00 87.19 87 ASN A N 1
ATOM 688 C CA . ASN A 1 87 ? 20.724 -1.263 -17.543 1.00 87.19 87 ASN A CA 1
ATOM 689 C C . ASN A 1 87 ? 21.500 -1.325 -16.224 1.00 87.19 87 ASN A C 1
ATOM 691 O O . ASN A 1 87 ? 22.567 -1.941 -16.189 1.00 87.19 87 ASN A O 1
ATOM 695 N N . SER A 1 88 ? 20.980 -0.709 -15.159 1.00 87.25 88 SER A N 1
ATOM 696 C CA . SER A 1 88 ? 21.652 -0.643 -13.862 1.00 87.25 88 SER A CA 1
ATOM 697 C C . SER A 1 88 ? 21.334 -1.806 -12.917 1.00 87.25 88 SER A C 1
ATOM 699 O O . SER A 1 88 ? 22.113 -2.046 -11.998 1.00 87.25 88 SER A O 1
ATOM 701 N N . ILE A 1 89 ? 20.285 -2.603 -13.181 1.00 85.31 89 ILE A N 1
ATOM 702 C CA . ILE A 1 89 ? 19.943 -3.809 -12.391 1.00 85.31 89 ILE A CA 1
ATOM 703 C C . ILE A 1 89 ? 21.161 -4.719 -12.195 1.00 85.31 89 ILE A C 1
ATOM 705 O O . ILE A 1 89 ? 21.399 -5.213 -11.098 1.00 85.31 89 ILE A O 1
ATOM 709 N N . LYS A 1 90 ? 21.974 -4.921 -13.238 1.00 84.44 90 LYS A N 1
ATOM 710 C CA . LYS A 1 90 ? 23.151 -5.802 -13.169 1.00 84.44 90 LYS A CA 1
ATOM 711 C C . LYS A 1 90 ? 24.191 -5.357 -12.132 1.00 84.44 90 LYS A C 1
ATOM 713 O O . LYS A 1 90 ? 24.895 -6.215 -11.621 1.00 84.44 90 LYS A O 1
ATOM 718 N N . TYR A 1 91 ? 24.283 -4.064 -11.813 1.00 82.88 91 TYR A N 1
ATOM 719 C CA . TYR A 1 91 ? 25.209 -3.558 -10.791 1.00 82.88 91 TYR A CA 1
ATOM 720 C C . TYR A 1 91 ? 24.656 -3.768 -9.379 1.00 82.88 91 TYR A C 1
ATOM 722 O O . TYR A 1 91 ? 25.420 -4.035 -8.460 1.00 82.88 91 TYR A O 1
ATOM 730 N N . ILE A 1 92 ? 23.328 -3.738 -9.227 1.00 79.94 92 ILE A N 1
ATOM 731 C CA . ILE A 1 92 ? 22.642 -4.054 -7.966 1.00 79.94 92 ILE A CA 1
ATOM 732 C C . ILE A 1 92 ? 22.743 -5.557 -7.660 1.00 79.94 92 ILE A C 1
ATOM 734 O O . ILE A 1 92 ? 22.955 -5.944 -6.519 1.00 79.94 92 ILE A O 1
ATOM 738 N N . VAL A 1 93 ? 22.625 -6.413 -8.682 1.00 76.38 93 VAL A N 1
ATOM 739 C CA . VAL A 1 93 ? 22.667 -7.880 -8.523 1.00 76.38 93 VAL A CA 1
ATOM 740 C C . VAL A 1 93 ? 24.094 -8.443 -8.537 1.00 76.38 93 VAL A C 1
ATOM 742 O O . VAL A 1 93 ? 24.368 -9.446 -7.886 1.00 76.38 93 VAL A O 1
ATOM 745 N N . GLY A 1 94 ? 24.990 -7.841 -9.323 1.00 63.66 94 GLY A N 1
ATOM 746 C CA . GLY A 1 94 ? 26.299 -8.402 -9.672 1.00 63.66 94 GLY A CA 1
ATOM 747 C C . GLY A 1 94 ? 27.466 -7.996 -8.775 1.00 63.66 94 GLY A C 1
ATOM 748 O O . GLY A 1 94 ? 28.527 -8.590 -8.927 1.00 63.66 94 GLY A O 1
ATOM 749 N N . GLY A 1 95 ? 27.283 -7.021 -7.875 1.00 58.50 95 GLY A N 1
ATOM 750 C CA . GLY A 1 95 ? 28.133 -6.733 -6.708 1.00 58.50 95 GLY A CA 1
ATOM 751 C C . GLY A 1 95 ? 29.642 -6.980 -6.839 1.00 58.50 95 GLY A C 1
ATOM 752 O O . GLY A 1 95 ? 30.210 -7.644 -5.975 1.00 58.50 95 GLY A O 1
ATOM 753 N N . GLN A 1 96 ? 30.299 -6.495 -7.898 1.00 53.25 96 GLN A N 1
ATOM 754 C CA . GLN A 1 96 ? 31.763 -6.601 -8.022 1.00 53.25 96 GLN A CA 1
ATOM 755 C C . GLN A 1 96 ? 32.493 -5.308 -7.641 1.00 53.25 96 GLN A C 1
ATOM 757 O O . GLN A 1 96 ? 33.586 -5.402 -7.092 1.00 53.25 96 GLN A O 1
ATOM 762 N N . ASP A 1 97 ? 31.861 -4.138 -7.803 1.00 62.12 97 ASP A N 1
ATOM 763 C CA . ASP A 1 97 ? 32.429 -2.838 -7.433 1.00 62.12 97 ASP A CA 1
ATOM 764 C C . ASP A 1 97 ? 31.466 -2.053 -6.523 1.00 62.12 97 ASP A C 1
ATOM 766 O O . ASP A 1 97 ? 30.342 -1.718 -6.905 1.00 62.12 97 ASP A O 1
ATOM 770 N N . CYS A 1 98 ? 31.909 -1.745 -5.299 1.00 63.03 98 CYS A N 1
ATOM 771 C CA . CYS A 1 98 ? 31.095 -1.075 -4.276 1.00 63.03 98 CYS A CA 1
ATOM 772 C C . CYS A 1 98 ? 30.671 0.355 -4.663 1.00 63.03 98 CYS A C 1
ATOM 774 O O . CYS A 1 98 ? 29.595 0.806 -4.265 1.00 63.03 98 CYS A O 1
ATOM 776 N N . ASN A 1 99 ? 31.476 1.051 -5.472 1.00 73.31 99 ASN A N 1
ATOM 777 C CA . ASN A 1 99 ? 31.156 2.395 -5.957 1.00 73.31 99 ASN A CA 1
ATOM 778 C C . ASN A 1 99 ? 30.008 2.376 -6.978 1.00 73.31 99 ASN A C 1
ATOM 780 O O . ASN A 1 99 ? 29.062 3.152 -6.844 1.00 73.31 99 ASN A O 1
ATOM 784 N N . ASP A 1 100 ? 30.044 1.445 -7.934 1.00 76.81 100 ASP A N 1
ATOM 785 C CA . ASP A 1 100 ? 29.016 1.313 -8.973 1.00 76.81 100 ASP A CA 1
ATOM 786 C C . ASP A 1 100 ? 27.669 0.880 -8.377 1.00 76.81 100 ASP A C 1
ATOM 788 O O . ASP A 1 100 ? 26.606 1.337 -8.806 1.00 76.81 100 ASP A O 1
ATOM 792 N N . GLN A 1 101 ? 27.699 0.037 -7.339 1.00 79.81 101 GLN A N 1
ATOM 793 C CA . GLN A 1 101 ? 26.500 -0.345 -6.598 1.00 79.81 101 GLN A CA 1
ATOM 794 C C . GLN A 1 101 ? 25.901 0.852 -5.841 1.00 79.81 101 GLN A C 1
ATOM 796 O O . GLN A 1 101 ? 24.694 1.085 -5.918 1.00 79.81 101 GLN A O 1
ATOM 801 N N . GLY A 1 102 ? 26.726 1.654 -5.159 1.00 80.62 102 GLY A N 1
ATOM 802 C CA . GLY A 1 102 ? 26.269 2.858 -4.459 1.00 80.62 102 GLY A CA 1
ATOM 803 C C . GLY A 1 102 ? 25.645 3.896 -5.398 1.00 80.62 102 GLY A C 1
ATOM 804 O O . GLY A 1 102 ? 24.574 4.438 -5.106 1.00 80.62 102 GLY A O 1
ATOM 805 N N . GLU A 1 103 ? 26.261 4.135 -6.558 1.00 83.94 103 GLU A N 1
ATOM 806 C CA . GLU A 1 103 ? 25.730 5.049 -7.575 1.00 83.94 103 GLU A CA 1
ATOM 807 C C . GLU A 1 103 ? 24.419 4.527 -8.184 1.00 83.94 103 GLU A C 1
ATOM 809 O O . GLU A 1 103 ? 23.459 5.293 -8.348 1.00 83.94 103 GLU A O 1
ATOM 814 N N . ALA A 1 104 ? 24.326 3.218 -8.443 1.00 85.38 104 ALA A N 1
ATOM 815 C CA . ALA A 1 104 ? 23.096 2.584 -8.905 1.00 85.38 104 ALA A CA 1
ATOM 816 C C . ALA A 1 104 ? 21.964 2.729 -7.873 1.00 85.38 104 ALA A C 1
ATOM 818 O O . ALA A 1 104 ? 20.884 3.206 -8.228 1.00 85.38 104 ALA A O 1
ATOM 819 N N . HIS A 1 105 ? 22.206 2.419 -6.593 1.00 86.38 105 HIS A N 1
ATOM 820 C CA . HIS A 1 105 ? 21.219 2.616 -5.522 1.00 86.38 105 HIS A CA 1
ATOM 821 C C . HIS A 1 105 ? 20.778 4.084 -5.425 1.00 86.38 105 HIS A C 1
ATOM 823 O O . HIS A 1 105 ? 19.581 4.373 -5.373 1.00 86.38 105 HIS A O 1
ATOM 829 N N . GLY A 1 106 ? 21.726 5.027 -5.460 1.00 87.88 106 GLY A N 1
ATOM 830 C CA . GLY A 1 106 ? 21.439 6.463 -5.432 1.00 87.88 106 GLY A CA 1
ATOM 831 C C . GLY A 1 106 ? 20.576 6.928 -6.608 1.00 87.88 106 GLY A C 1
ATOM 832 O O . GLY A 1 106 ? 19.646 7.717 -6.429 1.00 87.88 106 GLY A O 1
ATOM 833 N N . THR A 1 107 ? 20.851 6.414 -7.805 1.00 90.06 107 THR A N 1
ATOM 834 C CA . THR A 1 107 ? 20.088 6.718 -9.023 1.00 90.06 107 THR A CA 1
ATOM 835 C C . THR A 1 107 ? 18.667 6.174 -8.929 1.00 90.06 107 THR A C 1
ATOM 837 O O . THR A 1 107 ? 17.706 6.906 -9.171 1.00 90.06 107 THR A O 1
ATOM 840 N N . TRP A 1 108 ? 18.520 4.919 -8.503 1.00 92.62 108 TRP A N 1
ATOM 841 C CA . TRP A 1 108 ? 17.221 4.284 -8.310 1.00 92.62 108 TRP A CA 1
ATOM 842 C C . TRP A 1 108 ? 16.362 5.030 -7.293 1.00 92.62 108 TRP A C 1
ATOM 844 O O . TRP A 1 108 ? 15.216 5.353 -7.594 1.00 92.62 108 TRP A O 1
ATOM 854 N N . MET A 1 109 ? 16.918 5.381 -6.131 1.00 92.44 109 MET A N 1
ATOM 855 C CA . MET A 1 109 ? 16.183 6.129 -5.107 1.00 92.44 109 MET A CA 1
ATOM 856 C C . MET A 1 109 ? 15.684 7.486 -5.627 1.00 92.44 109 MET A C 1
ATOM 858 O O . MET A 1 109 ? 14.533 7.848 -5.382 1.00 92.44 109 MET A O 1
ATOM 862 N N . LYS A 1 110 ? 16.505 8.223 -6.390 1.00 93.19 110 LYS A N 1
ATOM 863 C CA . LYS A 1 110 ? 16.111 9.518 -6.977 1.00 93.19 110 LYS A CA 1
ATOM 864 C C . LYS A 1 110 ? 14.962 9.374 -7.974 1.00 93.19 110 LYS A C 1
ATOM 866 O O . LYS A 1 110 ? 13.999 10.138 -7.915 1.00 93.19 110 LYS A O 1
ATOM 871 N N . VAL A 1 111 ? 15.053 8.397 -8.875 1.00 93.25 111 VAL A N 1
ATOM 872 C CA . VAL A 1 111 ? 14.021 8.150 -9.892 1.00 93.25 111 VAL A CA 1
ATOM 873 C C . VAL A 1 111 ? 12.726 7.653 -9.241 1.00 93.25 111 VAL A C 1
ATOM 875 O O . VAL A 1 111 ? 11.660 8.183 -9.543 1.00 93.25 111 VAL A O 1
ATOM 878 N N . LEU A 1 112 ? 12.799 6.723 -8.282 1.00 94.31 112 LEU A N 1
ATOM 879 C CA . LEU A 1 112 ? 11.627 6.236 -7.543 1.00 94.31 112 LEU A CA 1
ATOM 880 C C . LEU A 1 112 ? 10.929 7.362 -6.773 1.00 94.31 112 LEU A C 1
ATOM 882 O O . LEU A 1 112 ? 9.701 7.451 -6.799 1.00 94.31 112 LEU A O 1
ATOM 886 N N . ALA A 1 113 ? 11.685 8.263 -6.138 1.00 93.00 113 ALA A N 1
ATOM 887 C CA . ALA A 1 113 ? 11.121 9.434 -5.470 1.00 93.00 113 ALA A CA 1
ATOM 888 C C . ALA A 1 113 ? 10.429 10.383 -6.466 1.00 93.00 113 ALA A C 1
ATOM 890 O O . ALA A 1 113 ? 9.310 10.838 -6.210 1.00 93.00 113 ALA A O 1
ATOM 891 N N . LYS A 1 114 ? 11.048 10.635 -7.631 1.00 92.75 114 LYS A N 1
ATOM 892 C CA . LYS A 1 114 ? 10.451 11.430 -8.720 1.00 92.75 114 LYS A CA 1
ATOM 893 C C . LYS A 1 114 ? 9.135 10.805 -9.192 1.00 92.75 114 LYS A C 1
ATOM 895 O O . LYS A 1 114 ? 8.115 11.491 -9.217 1.00 92.75 114 LYS A O 1
ATOM 900 N N . TRP A 1 115 ? 9.130 9.513 -9.518 1.00 93.44 115 TRP A N 1
ATOM 901 C CA . TRP A 1 115 ? 7.938 8.804 -9.994 1.00 93.44 115 TRP A CA 1
ATOM 902 C C . TRP A 1 115 ? 6.831 8.741 -8.943 1.00 93.44 115 TRP A C 1
ATOM 904 O O . TRP A 1 115 ? 5.665 8.962 -9.269 1.00 93.44 115 TRP A O 1
ATOM 914 N N . SER A 1 116 ? 7.185 8.525 -7.674 1.00 92.50 116 SER A N 1
ATOM 915 C CA . SER A 1 116 ? 6.232 8.550 -6.557 1.00 92.50 116 SER A CA 1
ATOM 916 C C . SER A 1 116 ? 5.531 9.905 -6.450 1.00 92.50 116 SER A C 1
ATOM 918 O O . SER A 1 116 ? 4.316 9.962 -6.254 1.00 92.50 116 SER A O 1
ATOM 920 N N . ARG A 1 117 ? 6.275 11.004 -6.644 1.00 90.62 117 ARG A N 1
ATOM 921 C CA . ARG A 1 117 ? 5.714 12.360 -6.648 1.00 90.62 117 ARG A CA 1
ATOM 922 C C . ARG A 1 117 ? 4.770 12.587 -7.826 1.00 90.62 117 ARG A C 1
ATOM 924 O O . ARG A 1 117 ? 3.724 13.196 -7.641 1.00 90.62 117 ARG A O 1
ATOM 931 N N . LEU A 1 118 ? 5.112 12.083 -9.013 1.00 88.44 118 LEU A N 1
ATOM 932 C CA . LEU A 1 118 ? 4.247 12.177 -10.196 1.00 88.44 118 LEU A CA 1
ATOM 933 C C . LEU A 1 118 ? 2.939 11.386 -10.034 1.00 88.44 118 LEU A C 1
ATOM 935 O O . LEU A 1 118 ? 1.913 11.791 -10.568 1.00 88.44 118 LEU A O 1
ATOM 939 N N . CYS A 1 119 ? 2.964 10.296 -9.263 1.00 87.75 119 CYS A N 1
ATOM 940 C CA . CYS A 1 119 ? 1.785 9.479 -8.960 1.00 87.75 119 CYS A CA 1
ATOM 941 C C . CYS A 1 119 ? 0.950 10.008 -7.778 1.00 87.75 119 CYS A C 1
ATOM 943 O O . CYS A 1 119 ? 0.027 9.331 -7.327 1.00 87.75 119 CYS A O 1
ATOM 945 N N . THR A 1 120 ? 1.272 11.186 -7.237 1.00 86.25 120 THR A N 1
ATOM 946 C CA . THR A 1 120 ? 0.559 11.770 -6.095 1.00 86.25 120 THR A CA 1
ATOM 947 C C . THR A 1 120 ? -0.326 12.920 -6.563 1.00 86.25 120 THR A C 1
ATOM 949 O O . THR A 1 120 ? 0.127 13.813 -7.275 1.00 86.25 120 THR A O 1
ATOM 952 N N . VAL A 1 121 ? -1.594 12.909 -6.146 1.00 80.06 121 VAL A N 1
ATOM 953 C CA . VAL A 1 121 ? -2.519 14.020 -6.404 1.00 80.06 121 VAL A CA 1
ATOM 954 C C . VAL A 1 121 ? -2.081 15.211 -5.557 1.00 80.06 121 VAL A C 1
ATOM 956 O O . VAL A 1 121 ? -2.003 15.114 -4.333 1.00 80.06 121 VAL A O 1
ATOM 959 N N . THR A 1 122 ? -1.796 16.328 -6.211 1.00 80.69 122 THR A N 1
ATOM 960 C CA . THR A 1 122 ? -1.454 17.602 -5.570 1.00 80.69 122 THR A CA 1
ATOM 961 C C . THR A 1 122 ? -2.387 18.688 -6.094 1.00 80.69 122 THR A C 1
ATOM 963 O O . THR A 1 122 ? -3.123 18.463 -7.052 1.00 80.69 122 THR A O 1
ATOM 966 N N . LEU A 1 123 ? -2.360 19.882 -5.494 1.00 69.56 123 LEU A N 1
ATOM 967 C CA . LEU A 1 123 ? -3.151 21.024 -5.979 1.00 69.56 123 LEU A CA 1
ATOM 968 C C . LEU A 1 123 ? -2.872 21.344 -7.464 1.00 69.56 123 LEU A C 1
ATOM 970 O O . LEU A 1 123 ? -3.777 21.761 -8.178 1.00 69.56 123 LEU A O 1
ATOM 974 N N . ASP A 1 124 ? -1.651 21.064 -7.932 1.00 71.25 124 ASP A N 1
ATOM 975 C CA . ASP A 1 124 ? -1.190 21.316 -9.305 1.00 71.25 124 ASP A CA 1
ATOM 976 C C . ASP A 1 124 ? -1.298 20.097 -10.244 1.00 71.25 124 ASP A C 1
ATOM 978 O O . ASP A 1 124 ? -0.900 20.172 -11.413 1.00 71.25 124 ASP A O 1
ATOM 982 N N . CYS A 1 125 ? -1.761 18.948 -9.741 1.00 75.50 125 CYS A N 1
ATOM 983 C CA . CYS A 1 125 ? -1.819 17.691 -10.485 1.00 75.50 125 CYS A CA 1
ATOM 984 C C . CYS A 1 125 ? -3.193 17.041 -10.312 1.00 75.50 125 CYS A C 1
ATOM 986 O O . CYS A 1 125 ? -3.489 16.431 -9.279 1.00 75.50 125 CYS A O 1
ATOM 988 N N . ALA A 1 126 ? -4.036 17.178 -11.338 1.00 83.62 126 ALA A N 1
ATOM 989 C CA . ALA A 1 126 ? -5.370 16.598 -11.340 1.00 83.62 126 ALA A CA 1
ATOM 990 C C . ALA A 1 126 ? -5.304 15.063 -11.298 1.00 83.62 126 ALA A C 1
ATOM 992 O O . ALA A 1 126 ? -4.360 14.436 -11.781 1.00 83.62 126 ALA A O 1
ATOM 993 N N . ARG A 1 127 ? -6.351 14.429 -10.755 1.00 85.25 127 ARG A N 1
ATOM 994 C CA . ARG A 1 127 ? -6.426 12.962 -10.671 1.00 85.25 127 ARG A CA 1
ATOM 995 C C . ARG A 1 127 ? -6.360 12.285 -12.046 1.00 85.25 127 ARG A C 1
ATOM 997 O O . ARG A 1 127 ? -5.846 11.176 -12.143 1.00 85.25 127 ARG A O 1
ATOM 1004 N N . GLU A 1 128 ? -6.866 12.949 -13.079 1.00 84.62 128 GLU A N 1
ATOM 1005 C CA . GLU A 1 128 ? -6.820 12.481 -14.468 1.00 84.62 128 GLU A CA 1
ATOM 1006 C C . GLU A 1 128 ? -5.375 12.389 -14.974 1.00 84.62 128 GLU A C 1
ATOM 1008 O O . GLU A 1 128 ? -4.962 11.328 -15.435 1.00 84.62 128 GLU A O 1
ATOM 1013 N N . ASP A 1 129 ? -4.570 13.437 -14.762 1.00 84.94 129 ASP A N 1
ATOM 1014 C CA . ASP A 1 129 ? -3.148 13.442 -15.125 1.00 84.94 129 ASP A CA 1
ATOM 1015 C C . ASP A 1 129 ? -2.369 12.347 -14.373 1.00 84.94 129 ASP A C 1
ATOM 1017 O O . ASP A 1 129 ? -1.527 11.664 -14.956 1.00 84.94 129 ASP A O 1
ATOM 1021 N N . VAL A 1 130 ? -2.673 12.133 -13.085 1.00 88.00 130 VAL A N 1
ATOM 1022 C CA . VAL A 1 130 ? -2.072 11.046 -12.290 1.00 88.00 130 VAL A CA 1
ATOM 1023 C C . VAL A 1 130 ? -2.419 9.674 -12.874 1.00 88.00 130 VAL A C 1
ATOM 1025 O O . VAL A 1 130 ? -1.540 8.822 -12.980 1.00 88.00 130 VAL A O 1
ATOM 1028 N N . CYS A 1 131 ? -3.674 9.461 -13.277 1.00 88.56 131 CYS A N 1
ATOM 1029 C CA . CYS A 1 131 ? -4.119 8.211 -13.894 1.00 88.56 131 CYS A CA 1
ATOM 1030 C C . CYS A 1 131 ? -3.369 7.939 -15.209 1.00 88.56 131 CYS A C 1
ATOM 1032 O O . CYS A 1 131 ? -2.893 6.831 -15.446 1.00 88.56 131 CYS A O 1
ATOM 1034 N N . GLU A 1 132 ? -3.174 8.967 -16.037 1.00 86.56 132 GLU A N 1
ATOM 1035 C CA . GLU A 1 132 ? -2.411 8.854 -17.284 1.00 86.56 132 GLU A CA 1
ATOM 1036 C C . GLU A 1 132 ? -0.935 8.522 -17.053 1.00 86.56 132 GLU A C 1
ATOM 1038 O O . GLU A 1 132 ? -0.361 7.698 -17.771 1.00 86.56 132 GLU A O 1
ATOM 1043 N N . VAL A 1 133 ? -0.320 9.115 -16.026 1.00 89.19 133 VAL A N 1
ATOM 1044 C CA . VAL A 1 133 ? 1.050 8.778 -15.617 1.00 89.19 133 VAL A CA 1
ATOM 1045 C C . VAL A 1 133 ? 1.133 7.343 -15.085 1.00 89.19 133 VAL A C 1
ATOM 1047 O O . VAL A 1 133 ? 2.072 6.622 -15.423 1.00 89.19 133 VAL A O 1
ATOM 1050 N N . GLN A 1 134 ? 0.155 6.894 -14.294 1.00 91.50 134 GLN A N 1
ATOM 1051 C CA . GLN A 1 134 ? 0.076 5.510 -13.813 1.00 91.50 134 GLN A CA 1
ATOM 1052 C C . GLN A 1 134 ? -0.025 4.523 -14.992 1.00 91.50 134 GLN A C 1
ATOM 1054 O O . GLN A 1 134 ? 0.745 3.559 -15.054 1.00 91.50 134 GLN A O 1
ATOM 1059 N N . ASN A 1 135 ? -0.888 4.803 -15.975 1.00 88.81 135 ASN A N 1
ATOM 1060 C CA . ASN A 1 135 ? -1.001 4.028 -17.215 1.00 88.81 135 ASN A CA 1
ATOM 1061 C C . ASN A 1 135 ? 0.314 4.001 -18.000 1.00 88.81 135 ASN A C 1
ATOM 1063 O O . ASN A 1 135 ? 0.767 2.939 -18.423 1.00 88.81 135 ASN A O 1
ATOM 1067 N N . MET A 1 136 ? 0.971 5.151 -18.131 1.00 88.75 136 MET A N 1
ATOM 1068 C CA . MET A 1 136 ? 2.253 5.287 -18.817 1.00 88.75 136 MET A CA 1
ATOM 1069 C C . MET A 1 136 ? 3.350 4.439 -18.172 1.00 88.75 136 MET A C 1
ATOM 1071 O O . MET A 1 136 ? 4.034 3.683 -18.862 1.00 88.75 136 MET A O 1
ATOM 1075 N N . LEU A 1 137 ? 3.488 4.507 -16.847 1.00 90.19 137 LEU A N 1
ATOM 1076 C CA . LEU A 1 137 ? 4.426 3.672 -16.093 1.00 90.19 137 LEU A CA 1
ATOM 1077 C C . LEU A 1 137 ? 4.105 2.180 -16.251 1.00 90.19 137 LEU A C 1
ATOM 1079 O O . LEU A 1 137 ? 5.015 1.355 -16.343 1.00 90.19 137 LEU A O 1
ATOM 1083 N N . SER A 1 138 ? 2.819 1.830 -16.320 1.00 90.06 138 SER A N 1
ATOM 1084 C CA . SER A 1 138 ? 2.378 0.457 -16.571 1.00 90.06 138 SER A CA 1
ATOM 1085 C C . SER A 1 138 ? 2.729 -0.030 -17.981 1.00 90.06 138 SER A C 1
ATOM 1087 O O . SER A 1 138 ? 3.125 -1.183 -18.138 1.00 90.06 138 SER A O 1
ATOM 1089 N N . ASN A 1 139 ? 2.598 0.831 -18.993 1.00 86.88 139 ASN A N 1
ATOM 1090 C CA . ASN A 1 139 ? 2.853 0.516 -20.403 1.00 86.88 139 ASN A CA 1
ATOM 1091 C C . ASN A 1 139 ? 4.346 0.453 -20.745 1.00 86.88 139 ASN A C 1
ATOM 1093 O O . ASN A 1 139 ? 4.741 -0.259 -21.663 1.00 86.88 139 ASN A O 1
ATOM 1097 N N . LEU A 1 140 ? 5.182 1.185 -20.007 1.00 88.00 140 LEU A N 1
ATOM 1098 C CA . LEU A 1 140 ? 6.641 1.164 -20.145 1.00 88.00 140 LEU A CA 1
ATOM 1099 C C . LEU A 1 140 ? 7.309 0.036 -19.333 1.00 88.00 140 LEU A C 1
ATOM 1101 O O . LEU A 1 140 ? 8.531 0.012 -19.192 1.00 88.00 140 LEU A O 1
ATOM 1105 N N . ASP A 1 141 ? 6.514 -0.882 -18.778 1.00 88.19 141 ASP A N 1
ATOM 1106 C CA . ASP A 1 141 ? 6.908 -1.949 -17.850 1.00 88.19 141 ASP A CA 1
ATOM 1107 C C . ASP A 1 141 ? 7.758 -1.455 -16.663 1.00 88.19 141 ASP A C 1
ATOM 1109 O O . ASP A 1 141 ? 8.601 -2.186 -16.133 1.00 88.19 141 ASP A O 1
ATOM 1113 N N . ALA A 1 142 ? 7.562 -0.209 -16.219 1.00 89.69 142 ALA A N 1
ATOM 1114 C CA . ALA A 1 142 ? 8.294 0.339 -15.077 1.00 89.69 142 ALA A CA 1
ATOM 1115 C C . ALA A 1 142 ? 8.030 -0.493 -13.809 1.00 89.69 142 ALA A C 1
ATOM 1117 O O . ALA A 1 142 ? 8.932 -0.744 -13.014 1.00 89.69 142 ALA A O 1
ATOM 1118 N N . ILE A 1 143 ? 6.799 -0.992 -13.664 1.00 90.75 143 ILE A N 1
ATOM 1119 C CA . ILE A 1 143 ? 6.374 -1.842 -12.547 1.00 90.75 143 ILE A CA 1
ATOM 1120 C C . ILE A 1 143 ? 7.124 -3.180 -12.552 1.00 90.75 143 ILE A C 1
ATOM 1122 O O . ILE A 1 143 ? 7.604 -3.614 -11.506 1.00 90.75 143 ILE A O 1
ATOM 1126 N N . ASP A 1 144 ? 7.286 -3.819 -13.712 1.00 89.69 144 ASP A N 1
ATOM 1127 C CA . ASP A 1 144 ? 7.995 -5.101 -13.822 1.00 89.69 144 ASP A CA 1
ATOM 1128 C C . ASP A 1 144 ? 9.495 -4.941 -13.542 1.00 89.69 144 ASP A C 1
ATOM 1130 O O . ASP A 1 144 ? 10.113 -5.763 -12.864 1.00 89.69 144 ASP A O 1
ATOM 1134 N N . VAL A 1 145 ? 10.081 -3.836 -14.013 1.00 90.38 145 VAL A N 1
ATOM 1135 C CA . VAL A 1 145 ? 11.476 -3.470 -13.730 1.00 90.38 145 VAL A CA 1
ATOM 1136 C C . VAL A 1 145 ? 11.687 -3.286 -12.231 1.00 90.38 145 VAL A C 1
ATOM 1138 O O . VAL A 1 145 ? 12.619 -3.854 -11.664 1.00 90.38 145 VAL A O 1
ATOM 1141 N N . VAL A 1 146 ? 10.800 -2.547 -11.570 1.00 91.56 146 VAL A N 1
ATOM 1142 C CA . VAL A 1 146 ? 10.914 -2.254 -10.141 1.00 91.56 146 VAL A CA 1
ATOM 1143 C C . VAL A 1 146 ? 10.643 -3.487 -9.269 1.00 91.56 146 VAL A C 1
ATOM 1145 O O . VAL A 1 146 ? 11.399 -3.768 -8.341 1.00 91.56 146 VAL A O 1
ATOM 1148 N N . THR A 1 147 ? 9.624 -4.285 -9.593 1.00 89.69 147 THR A N 1
ATOM 1149 C CA . THR A 1 147 ? 9.312 -5.526 -8.856 1.00 89.69 147 THR A CA 1
ATOM 1150 C C . THR A 1 147 ? 10.386 -6.602 -9.015 1.00 89.69 147 THR A C 1
ATOM 1152 O O . THR A 1 147 ? 10.531 -7.451 -8.135 1.00 89.69 147 THR A O 1
ATOM 1155 N N . SER A 1 148 ? 11.195 -6.556 -10.081 1.00 88.44 148 SER A N 1
ATOM 1156 C CA . SER A 1 148 ? 12.330 -7.470 -10.248 1.00 88.44 148 SER A CA 1
ATOM 1157 C C . SER A 1 148 ? 13.376 -7.342 -9.132 1.00 88.44 148 SER A C 1
ATOM 1159 O O . SER A 1 148 ? 13.949 -8.356 -8.736 1.00 88.44 148 SER A O 1
ATOM 1161 N N . ILE A 1 149 ? 13.560 -6.142 -8.565 1.00 87.81 149 ILE A N 1
ATOM 1162 C CA . ILE A 1 149 ? 14.477 -5.905 -7.438 1.00 87.81 149 ILE A CA 1
ATOM 1163 C C . ILE A 1 149 ? 13.969 -6.558 -6.158 1.00 87.81 149 ILE A C 1
ATOM 1165 O O . ILE A 1 149 ? 14.758 -7.120 -5.404 1.00 87.81 149 ILE A O 1
ATOM 1169 N N . LEU A 1 150 ? 12.656 -6.553 -5.931 1.00 87.69 150 LEU A N 1
ATOM 1170 C CA . LEU A 1 150 ? 12.068 -7.182 -4.747 1.00 87.69 150 LEU A CA 1
ATOM 1171 C C . LEU A 1 150 ? 12.275 -8.702 -4.726 1.00 87.69 150 LEU A C 1
ATOM 1173 O O . LEU A 1 150 ? 12.100 -9.323 -3.688 1.00 87.69 150 LEU A O 1
ATOM 1177 N N . ARG A 1 151 ? 12.649 -9.327 -5.849 1.00 86.81 151 ARG A N 1
ATOM 1178 C CA . ARG A 1 151 ? 12.995 -10.758 -5.876 1.00 86.81 151 ARG A CA 1
ATOM 1179 C C . ARG A 1 151 ? 14.364 -11.058 -5.270 1.00 86.81 151 ARG A C 1
ATOM 1181 O O . ARG A 1 151 ? 14.686 -12.230 -5.085 1.00 86.81 151 ARG A O 1
ATOM 1188 N N . LEU A 1 152 ? 15.189 -10.040 -5.032 1.00 85.31 152 LEU A N 1
ATOM 1189 C CA . LEU A 1 152 ? 16.500 -10.234 -4.432 1.00 85.31 152 LEU A CA 1
ATOM 1190 C C . LEU A 1 152 ? 16.338 -10.664 -2.972 1.00 85.31 152 LEU A C 1
ATOM 1192 O O . LEU A 1 152 ? 15.487 -10.117 -2.270 1.00 85.31 152 LEU A O 1
ATOM 1196 N N . PRO A 1 153 ? 17.131 -11.642 -2.504 1.00 79.06 153 PRO A N 1
ATOM 1197 C CA . PRO A 1 153 ? 17.024 -12.116 -1.136 1.00 79.06 153 PRO A CA 1
ATOM 1198 C C . PRO A 1 153 ? 17.352 -10.970 -0.179 1.00 79.06 153 PRO A C 1
ATOM 1200 O O . PRO A 1 153 ? 18.395 -10.328 -0.302 1.00 79.06 153 PRO A O 1
ATOM 1203 N N . MET A 1 154 ? 16.458 -10.728 0.775 1.00 78.12 154 MET A N 1
ATOM 1204 C CA . MET A 1 154 ? 16.691 -9.789 1.863 1.00 78.12 154 MET A CA 1
ATOM 1205 C C . MET A 1 154 ? 16.975 -10.586 3.132 1.00 78.12 154 MET A C 1
ATOM 1207 O O . MET A 1 154 ? 16.101 -11.273 3.666 1.00 78.12 154 MET A O 1
ATOM 1211 N N . MET A 1 155 ? 18.231 -10.550 3.574 1.00 76.06 155 MET A N 1
ATOM 1212 C CA . MET A 1 155 ? 18.667 -11.268 4.768 1.00 76.06 155 MET A CA 1
ATOM 1213 C C . MET A 1 155 ? 18.145 -10.566 6.022 1.00 76.06 155 MET A C 1
ATOM 1215 O O . MET A 1 155 ? 18.311 -9.354 6.176 1.00 76.06 155 MET A O 1
ATOM 1219 N N . ARG A 1 156 ? 17.536 -11.342 6.923 1.00 80.06 156 ARG A N 1
ATOM 1220 C CA . ARG A 1 156 ? 17.021 -10.863 8.209 1.00 80.06 156 ARG A CA 1
ATOM 1221 C C . ARG A 1 156 ? 17.917 -11.315 9.341 1.00 80.06 156 ARG A C 1
ATOM 1223 O O . ARG A 1 156 ? 18.240 -12.497 9.450 1.00 80.06 156 ARG A O 1
ATOM 1230 N N . LEU A 1 157 ? 18.261 -10.385 10.213 1.00 74.38 157 LEU A N 1
ATOM 1231 C CA . LEU A 1 157 ? 18.922 -10.663 11.475 1.00 74.38 157 LEU A CA 1
ATOM 1232 C C . LEU A 1 157 ? 17.834 -10.832 12.544 1.00 74.38 157 LEU A C 1
ATOM 1234 O O . LEU A 1 157 ? 17.507 -9.906 13.280 1.00 74.38 157 LEU A O 1
ATOM 1238 N N . CYS A 1 158 ? 17.228 -12.020 12.608 1.00 63.59 158 CYS A N 1
ATOM 1239 C CA . CYS A 1 158 ? 16.214 -12.348 13.615 1.00 63.59 158 CYS A CA 1
ATOM 1240 C C . CYS A 1 158 ? 16.870 -12.510 14.993 1.00 63.59 158 CYS A C 1
ATOM 1242 O O . CYS A 1 158 ? 17.315 -13.609 15.305 1.00 63.59 158 CYS A O 1
ATOM 1244 N N . ASN A 1 159 ? 16.971 -11.450 15.806 1.00 54.69 159 ASN A N 1
ATOM 1245 C CA . ASN A 1 159 ? 17.665 -11.543 17.103 1.00 54.69 159 ASN A CA 1
ATOM 1246 C C . ASN A 1 159 ? 17.126 -10.675 18.261 1.00 54.69 159 ASN A C 1
ATOM 1248 O O . ASN A 1 159 ? 17.813 -10.571 19.273 1.00 54.69 159 ASN A O 1
ATOM 1252 N N . GLN A 1 160 ? 15.929 -10.080 18.191 1.00 57.31 160 GLN A N 1
ATOM 1253 C CA . GLN A 1 160 ? 15.511 -9.107 19.224 1.00 57.31 160 GLN A CA 1
ATOM 1254 C C . GLN A 1 160 ? 14.327 -9.511 20.131 1.00 57.31 160 GLN A C 1
ATOM 1256 O O . GLN A 1 160 ? 13.950 -8.763 21.028 1.00 57.31 160 GLN A O 1
ATOM 1261 N N . GLY A 1 161 ? 13.808 -10.738 20.021 1.00 60.66 161 GLY A N 1
ATOM 1262 C CA . GLY A 1 161 ? 12.753 -11.229 20.921 1.00 60.66 161 GLY A CA 1
ATOM 1263 C C . GLY A 1 161 ? 11.367 -10.603 20.665 1.00 60.66 161 GLY A C 1
ATOM 1264 O O . GLY A 1 161 ? 11.193 -9.816 19.736 1.00 60.66 161 GLY A O 1
ATOM 1265 N N . PRO A 1 162 ? 10.334 -10.992 21.437 1.00 65.69 162 PRO A N 1
ATOM 1266 C CA . PRO A 1 162 ? 8.966 -10.513 21.227 1.00 65.69 162 PRO A CA 1
ATOM 1267 C C . PRO A 1 162 ? 8.867 -8.996 21.458 1.00 65.69 162 PRO A C 1
ATOM 1269 O O . PRO A 1 162 ? 9.296 -8.518 22.504 1.00 65.69 162 PRO A O 1
ATOM 1272 N N . GLY A 1 163 ? 8.253 -8.263 20.522 1.00 71.00 163 GLY A N 1
ATOM 1273 C CA . GLY A 1 163 ? 8.107 -6.802 20.591 1.00 71.00 163 GLY A CA 1
ATOM 1274 C C . GLY A 1 163 ? 9.110 -6.006 19.750 1.00 71.00 163 GLY A C 1
ATOM 1275 O O . GLY A 1 163 ? 9.275 -4.819 19.996 1.00 71.00 163 GLY A O 1
ATOM 1276 N N . SER A 1 164 ? 9.781 -6.627 18.779 1.00 76.62 164 SER A N 1
ATOM 1277 C CA . SER A 1 164 ? 10.751 -5.972 17.888 1.00 76.62 164 SER A CA 1
ATOM 1278 C C . SER A 1 164 ? 10.575 -6.456 16.446 1.00 76.62 164 SER A C 1
ATOM 1280 O O . SER A 1 164 ? 10.115 -7.578 16.230 1.00 76.62 164 SER A O 1
ATOM 1282 N N . LEU A 1 165 ? 10.882 -5.600 15.468 1.00 81.94 165 LEU A N 1
ATOM 1283 C CA . LEU A 1 165 ? 10.861 -5.956 14.045 1.00 81.94 165 LEU A CA 1
ATOM 1284 C C . LEU A 1 165 ? 12.144 -6.703 13.658 1.00 81.94 165 LEU A C 1
ATOM 1286 O O . LEU A 1 165 ? 13.163 -6.627 14.344 1.00 81.94 165 LEU A O 1
ATOM 1290 N N . ASP A 1 166 ? 12.099 -7.425 12.540 1.00 82.62 166 ASP A N 1
ATOM 1291 C CA . ASP A 1 166 ? 13.299 -8.042 11.982 1.00 82.62 166 ASP A CA 1
ATOM 1292 C C . ASP A 1 166 ? 14.247 -6.949 11.471 1.00 82.62 166 ASP A C 1
ATOM 1294 O O . ASP A 1 166 ? 13.847 -6.102 10.672 1.00 82.62 166 ASP A O 1
ATOM 1298 N N . VAL A 1 167 ? 15.517 -6.989 11.878 1.00 84.00 167 VAL A N 1
ATOM 1299 C CA . VAL A 1 167 ? 16.523 -6.027 11.405 1.00 84.00 167 VAL A CA 1
ATOM 1300 C C . VAL A 1 167 ? 17.089 -6.505 10.060 1.00 84.00 167 VAL A C 1
ATOM 1302 O O . VAL A 1 167 ? 17.479 -7.676 9.945 1.00 84.00 167 VAL A O 1
ATOM 1305 N N . PRO A 1 168 ? 17.146 -5.654 9.021 1.00 84.19 168 PRO A N 1
ATOM 1306 C CA . PRO A 1 168 ? 17.778 -6.014 7.757 1.00 84.19 168 PRO A CA 1
ATOM 1307 C C . PRO A 1 168 ? 19.300 -6.151 7.920 1.00 84.19 168 PRO A C 1
ATOM 1309 O O . PRO A 1 168 ? 19.930 -5.398 8.653 1.00 84.19 168 PRO A O 1
ATOM 1312 N N . ALA A 1 169 ? 19.919 -7.102 7.217 1.00 81.06 169 ALA A N 1
ATOM 1313 C CA . ALA A 1 169 ? 21.381 -7.238 7.221 1.00 81.06 169 ALA A CA 1
ATOM 1314 C C . ALA A 1 169 ? 22.098 -6.167 6.372 1.00 81.06 169 ALA A C 1
ATOM 1316 O O . ALA A 1 169 ? 23.277 -5.902 6.595 1.00 81.06 169 ALA A O 1
ATOM 1317 N N . ASP A 1 170 ? 21.400 -5.586 5.392 1.00 82.88 170 ASP A N 1
ATOM 1318 C CA . ASP A 1 170 ? 21.900 -4.528 4.510 1.00 82.88 170 ASP A CA 1
ATOM 1319 C C . ASP A 1 170 ? 20.938 -3.329 4.524 1.00 82.88 170 ASP A C 1
ATOM 1321 O O . ASP A 1 170 ? 19.848 -3.358 3.940 1.00 82.88 170 ASP A O 1
ATOM 1325 N N . ASP A 1 171 ? 21.368 -2.250 5.180 1.00 83.69 171 ASP A N 1
ATOM 1326 C CA . ASP A 1 171 ? 20.621 -0.995 5.279 1.00 83.69 171 ASP A CA 1
ATOM 1327 C C . ASP A 1 171 ? 20.408 -0.320 3.917 1.00 83.69 171 ASP A C 1
ATOM 1329 O O . ASP A 1 171 ? 19.366 0.300 3.680 1.00 83.69 171 ASP A O 1
ATOM 1333 N N . ALA A 1 172 ? 21.376 -0.416 3.000 1.00 83.75 172 ALA A N 1
ATOM 1334 C CA . ALA A 1 172 ? 21.279 0.208 1.684 1.00 83.75 172 ALA A CA 1
ATOM 1335 C C . ALA A 1 172 ? 20.253 -0.518 0.804 1.00 83.75 172 ALA A C 1
ATOM 1337 O O . ALA A 1 172 ? 19.503 0.128 0.062 1.00 83.75 172 ALA A O 1
ATOM 1338 N N . GLN A 1 173 ? 20.184 -1.847 0.914 1.00 84.81 173 GLN A N 1
ATOM 1339 C CA . GLN A 1 173 ? 19.149 -2.654 0.271 1.00 84.81 173 GLN A CA 1
ATOM 1340 C C . GLN A 1 173 ? 17.770 -2.402 0.89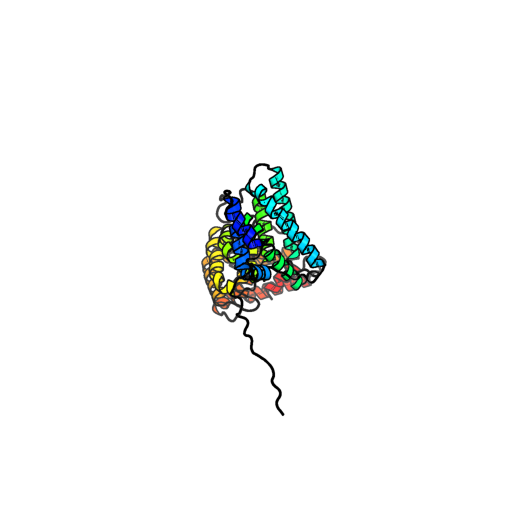5 1.00 84.81 173 GLN A C 1
ATOM 1342 O O . GLN A 1 173 ? 16.808 -2.206 0.152 1.00 84.81 173 GLN A O 1
ATOM 1347 N N . SER A 1 174 ? 17.673 -2.320 2.227 1.00 87.62 174 SER A N 1
ATOM 1348 C CA . SER A 1 174 ? 16.415 -2.011 2.925 1.00 87.62 174 SER A CA 1
ATOM 1349 C C . SER A 1 174 ? 15.839 -0.655 2.498 1.00 87.62 174 SER A C 1
ATOM 1351 O O . SER A 1 174 ? 14.673 -0.560 2.108 1.00 87.62 174 SER A O 1
ATOM 1353 N N . ARG A 1 175 ? 16.671 0.396 2.438 1.00 89.75 175 ARG A N 1
ATOM 1354 C CA . ARG A 1 175 ? 16.252 1.727 1.955 1.00 89.75 175 ARG A CA 1
ATOM 1355 C C . ARG A 1 175 ? 15.758 1.703 0.512 1.00 89.75 175 ARG A C 1
ATOM 1357 O O . ARG A 1 175 ? 14.773 2.370 0.191 1.00 89.75 175 ARG A O 1
ATOM 1364 N N . LEU A 1 176 ? 16.418 0.934 -0.355 1.00 90.56 176 LEU A N 1
ATOM 1365 C CA . LEU A 1 176 ? 15.979 0.762 -1.738 1.00 90.56 176 LEU A CA 1
ATOM 1366 C C . LEU A 1 176 ? 14.626 0.040 -1.801 1.00 90.56 176 LEU A C 1
ATOM 1368 O O . LEU A 1 176 ? 13.732 0.500 -2.506 1.00 90.56 176 LEU A O 1
ATOM 1372 N N . PHE A 1 177 ? 14.448 -1.042 -1.041 1.00 92.19 177 PHE A N 1
ATOM 1373 C CA . PHE A 1 177 ? 13.179 -1.771 -0.962 1.00 92.19 177 PHE A CA 1
ATOM 1374 C C . PHE A 1 177 ? 12.058 -0.867 -0.451 1.00 92.19 177 PHE A C 1
ATOM 1376 O O . PHE A 1 177 ? 10.978 -0.843 -1.036 1.00 92.19 177 PHE A O 1
ATOM 1383 N N . ASN A 1 178 ? 12.324 -0.058 0.574 1.00 93.44 178 ASN A N 1
ATOM 1384 C CA . ASN A 1 178 ? 11.367 0.920 1.072 1.00 93.44 178 ASN A CA 1
ATOM 1385 C C . ASN A 1 178 ? 10.970 1.940 -0.007 1.00 93.44 178 ASN A C 1
ATOM 1387 O O . ASN A 1 178 ? 9.786 2.173 -0.230 1.00 93.44 178 ASN A O 1
ATOM 1391 N N . ALA A 1 179 ? 11.939 2.496 -0.744 1.00 93.12 179 ALA A N 1
ATOM 1392 C CA . ALA A 1 179 ? 11.656 3.408 -1.856 1.00 93.12 179 ALA A CA 1
ATOM 1393 C C . ALA A 1 179 ? 10.809 2.739 -2.954 1.00 93.12 179 ALA A C 1
ATOM 1395 O O . ALA A 1 179 ? 9.914 3.368 -3.523 1.00 93.12 179 ALA A O 1
ATOM 1396 N N . VAL A 1 180 ? 11.061 1.455 -3.224 1.00 94.19 180 VAL A N 1
ATOM 1397 C CA . VAL A 1 180 ? 10.252 0.650 -4.141 1.00 94.19 180 VAL A CA 1
ATOM 1398 C C . VAL A 1 180 ? 8.825 0.493 -3.617 1.00 94.19 180 VAL A C 1
ATOM 1400 O O . VAL A 1 180 ? 7.888 0.743 -4.369 1.00 94.19 180 VAL A O 1
ATOM 1403 N N . TYR A 1 181 ? 8.630 0.130 -2.349 1.00 94.81 181 TYR A N 1
ATOM 1404 C CA . TYR A 1 181 ? 7.293 -0.028 -1.775 1.00 94.81 181 TYR A CA 1
ATOM 1405 C C . TYR A 1 181 ? 6.511 1.283 -1.721 1.00 94.81 181 TYR A C 1
ATOM 1407 O O . TYR A 1 181 ? 5.335 1.289 -2.078 1.00 94.81 181 TYR A O 1
ATOM 1415 N N . ILE A 1 182 ? 7.163 2.400 -1.388 1.00 93.88 182 ILE A N 1
ATOM 1416 C CA . ILE A 1 182 ? 6.552 3.733 -1.458 1.00 93.88 182 ILE A CA 1
ATOM 1417 C C . ILE A 1 182 ? 6.072 4.014 -2.885 1.00 93.88 182 ILE A C 1
ATOM 1419 O O . ILE A 1 182 ? 4.918 4.397 -3.080 1.00 93.88 182 ILE A O 1
ATOM 1423 N N . PHE A 1 183 ? 6.915 3.777 -3.893 1.00 95.06 183 PHE A N 1
ATOM 1424 C CA . PHE A 1 183 ? 6.516 3.936 -5.290 1.00 95.06 183 PHE A CA 1
ATOM 1425 C C . PHE A 1 183 ? 5.345 3.022 -5.663 1.00 95.06 183 PHE A C 1
ATOM 1427 O O . PHE A 1 183 ? 4.367 3.492 -6.246 1.00 95.06 183 PHE A O 1
ATOM 1434 N N . LEU A 1 184 ? 5.410 1.741 -5.293 1.00 94.94 184 LEU A N 1
ATOM 1435 C CA . LEU A 1 184 ? 4.356 0.772 -5.578 1.00 94.94 184 LEU A CA 1
ATOM 1436 C C . LEU A 1 184 ? 3.029 1.178 -4.932 1.00 94.94 184 LEU A C 1
ATOM 1438 O O . LEU A 1 184 ? 2.000 1.105 -5.596 1.00 94.94 184 LEU A O 1
ATOM 1442 N N . ALA A 1 185 ? 3.053 1.683 -3.696 1.00 93.25 185 ALA A N 1
ATOM 1443 C CA . ALA A 1 185 ? 1.874 2.202 -3.012 1.00 93.25 185 ALA A CA 1
ATOM 1444 C C . ALA A 1 185 ? 1.240 3.381 -3.763 1.00 93.25 185 ALA A C 1
ATOM 1446 O O . ALA A 1 185 ? 0.019 3.474 -3.855 1.00 93.25 185 ALA A O 1
ATOM 1447 N N . ARG A 1 186 ? 2.050 4.284 -4.333 1.00 93.81 186 ARG A N 1
ATOM 1448 C CA . ARG A 1 186 ? 1.547 5.447 -5.086 1.00 93.81 186 ARG A CA 1
ATOM 1449 C C . ARG A 1 186 ? 1.061 5.076 -6.484 1.00 93.81 186 ARG A C 1
ATOM 1451 O O . ARG A 1 186 ? 0.020 5.561 -6.919 1.00 93.81 186 ARG A O 1
ATOM 1458 N N . VAL A 1 187 ? 1.783 4.211 -7.194 1.00 92.94 187 VAL A N 1
ATOM 1459 C CA . VAL A 1 187 ? 1.427 3.838 -8.571 1.00 92.94 187 VAL A CA 1
ATOM 1460 C C . VAL A 1 187 ? 0.173 2.959 -8.619 1.00 92.94 187 VAL A C 1
ATOM 1462 O O . VAL A 1 187 ? -0.586 3.040 -9.579 1.00 92.94 187 VAL A O 1
ATOM 1465 N N . CYS A 1 188 ? -0.083 2.150 -7.584 1.00 92.75 188 CYS A N 1
ATOM 1466 C CA . CYS A 1 188 ? -1.266 1.291 -7.527 1.00 92.75 188 CYS A CA 1
ATOM 1467 C C . CYS A 1 188 ? -2.492 1.961 -6.886 1.00 92.75 188 CYS A C 1
ATOM 1469 O O . CYS A 1 188 ? -3.599 1.431 -7.007 1.00 92.75 188 CYS A O 1
ATOM 1471 N N . ASP A 1 189 ? -2.324 3.122 -6.241 1.00 90.25 189 ASP A N 1
ATOM 1472 C CA . ASP A 1 189 ? -3.390 3.778 -5.485 1.00 90.25 189 ASP A CA 1
ATOM 1473 C C . ASP A 1 189 ? -4.622 4.057 -6.355 1.00 90.25 189 ASP A C 1
ATOM 1475 O O . ASP A 1 189 ? -4.584 4.860 -7.298 1.00 90.25 189 ASP A O 1
ATOM 1479 N N . ARG A 1 190 ? -5.726 3.377 -6.017 1.00 86.69 190 ARG A N 1
ATOM 1480 C CA . ARG A 1 190 ? -7.027 3.428 -6.703 1.00 86.69 190 ARG A CA 1
ATOM 1481 C C . ARG A 1 190 ? -6.926 3.202 -8.223 1.00 86.69 190 ARG A C 1
ATOM 1483 O O . ARG A 1 190 ? -7.690 3.800 -8.982 1.00 86.69 190 ARG A O 1
ATOM 1490 N N . HIS A 1 191 ? -5.997 2.352 -8.670 1.00 90.44 191 HIS A N 1
ATOM 1491 C CA . HIS A 1 191 ? -5.792 2.027 -10.085 1.00 90.44 191 HIS A CA 1
ATOM 1492 C C . HIS A 1 191 ? -5.967 0.524 -10.360 1.00 90.44 191 HIS A C 1
ATOM 1494 O O . HIS A 1 191 ? -5.021 -0.265 -10.300 1.00 90.44 191 HIS A O 1
ATOM 1500 N N . LYS A 1 192 ? -7.190 0.119 -10.725 1.00 91.12 192 LYS A N 1
ATOM 1501 C CA . LYS A 1 192 ? -7.620 -1.294 -10.766 1.00 91.12 192 LYS A CA 1
ATOM 1502 C C . LYS A 1 192 ? -6.757 -2.214 -11.631 1.00 91.12 192 LYS A C 1
ATOM 1504 O O . LYS A 1 192 ? -6.500 -3.346 -11.233 1.00 91.12 192 LYS A O 1
ATOM 1509 N N . GLU A 1 193 ? -6.297 -1.749 -12.790 1.00 89.12 193 GLU A N 1
ATOM 1510 C CA . GLU A 1 193 ? -5.498 -2.584 -13.701 1.00 89.12 193 GLU A CA 1
ATOM 1511 C C . GLU A 1 193 ? -4.117 -2.910 -13.122 1.00 89.12 193 GLU A C 1
ATOM 1513 O O . GLU A 1 193 ? -3.699 -4.066 -13.096 1.00 89.12 193 GLU A O 1
ATOM 1518 N N . ILE A 1 194 ? -3.434 -1.898 -12.582 1.00 91.50 194 ILE A N 1
ATOM 1519 C CA . ILE A 1 194 ? -2.143 -2.034 -11.904 1.00 91.50 194 ILE A CA 1
ATOM 1520 C C . ILE A 1 194 ? -2.281 -2.888 -10.646 1.00 91.50 194 ILE A C 1
ATOM 1522 O O . ILE A 1 194 ? -1.458 -3.772 -10.416 1.00 91.50 194 ILE A O 1
ATOM 1526 N N . GLN A 1 195 ? -3.345 -2.682 -9.867 1.00 93.56 195 GLN A N 1
ATOM 1527 C CA . GLN A 1 195 ? -3.641 -3.524 -8.711 1.00 93.56 195 GLN A CA 1
ATOM 1528 C C . GLN A 1 195 ? -3.787 -5.003 -9.113 1.00 93.56 195 GLN A C 1
ATOM 1530 O O . GLN A 1 195 ? -3.225 -5.886 -8.469 1.00 93.56 195 GLN A O 1
ATOM 1535 N N . GLY A 1 196 ? -4.464 -5.281 -10.232 1.00 90.69 196 GLY A N 1
ATOM 1536 C CA . GLY A 1 196 ? -4.550 -6.626 -10.803 1.00 90.69 196 GLY A CA 1
ATOM 1537 C C . GLY A 1 196 ? -3.192 -7.196 -11.233 1.00 90.69 196 GLY A C 1
ATOM 1538 O O . GLY A 1 196 ? -2.915 -8.363 -10.963 1.00 90.69 196 GLY A O 1
ATOM 1539 N N . LYS A 1 197 ? -2.320 -6.379 -11.843 1.00 89.94 197 LYS A N 1
ATOM 1540 C CA . LYS A 1 197 ? -0.953 -6.783 -12.236 1.00 89.94 197 LYS A CA 1
ATOM 1541 C C . LYS A 1 197 ? -0.053 -7.101 -11.036 1.00 89.94 197 LYS A C 1
ATOM 1543 O O . LYS A 1 197 ? 0.803 -7.975 -11.137 1.00 89.94 197 LYS A O 1
ATOM 1548 N N . LEU A 1 198 ? -0.236 -6.405 -9.915 1.00 91.62 198 LEU A N 1
ATOM 1549 C CA . LEU A 1 198 ? 0.560 -6.592 -8.699 1.00 91.62 198 LEU A CA 1
ATOM 1550 C C . LEU A 1 198 ? 0.063 -7.745 -7.816 1.00 91.62 198 LEU A C 1
ATOM 1552 O O . LEU A 1 198 ? 0.834 -8.267 -7.017 1.00 91.62 198 LEU A O 1
ATOM 1556 N N . LEU A 1 199 ? -1.181 -8.197 -7.985 1.00 89.94 199 LEU A N 1
ATOM 1557 C CA . LEU A 1 199 ? -1.764 -9.272 -7.180 1.00 89.94 199 LEU A CA 1
ATOM 1558 C C . LEU A 1 199 ? -0.927 -10.571 -7.123 1.00 89.94 199 LEU A C 1
ATOM 1560 O O . LEU A 1 199 ? -0.786 -11.116 -6.029 1.00 89.94 199 LEU A O 1
ATOM 1564 N N . PRO A 1 200 ? -0.332 -11.076 -8.226 1.00 90.56 200 PRO A N 1
ATOM 1565 C CA . PRO A 1 200 ? 0.505 -12.281 -8.184 1.00 90.56 200 PRO A CA 1
ATOM 1566 C C . PRO A 1 200 ? 1.758 -12.144 -7.307 1.00 90.56 200 PRO A C 1
ATOM 1568 O O . PRO A 1 200 ? 2.375 -13.144 -6.958 1.00 90.56 200 PRO A O 1
ATOM 1571 N N . TRP A 1 201 ? 2.140 -10.915 -6.958 1.00 89.12 201 TRP A N 1
ATOM 1572 C CA . TRP A 1 201 ? 3.305 -10.598 -6.135 1.00 89.12 201 TRP A CA 1
ATOM 1573 C C . TRP A 1 201 ? 2.970 -10.452 -4.650 1.00 89.12 201 TRP A C 1
ATOM 1575 O O . TRP A 1 201 ? 3.862 -10.174 -3.851 1.00 89.12 201 TRP A O 1
ATOM 1585 N N . LEU A 1 202 ? 1.706 -10.662 -4.268 1.00 87.06 202 LEU A N 1
ATOM 1586 C CA . LEU A 1 202 ? 1.240 -10.516 -2.892 1.00 87.06 202 LEU A CA 1
ATOM 1587 C C . LEU A 1 202 ? 2.080 -11.342 -1.913 1.00 87.06 202 LEU A C 1
ATOM 1589 O O . LEU A 1 202 ? 2.536 -10.803 -0.914 1.00 87.06 202 LEU A O 1
ATOM 1593 N N . ASP A 1 203 ? 2.351 -12.610 -2.227 1.00 87.12 203 ASP A N 1
ATOM 1594 C CA . ASP A 1 203 ? 3.115 -13.494 -1.338 1.00 87.12 203 ASP A CA 1
ATOM 1595 C C . ASP A 1 203 ? 4.548 -12.981 -1.101 1.00 87.12 203 ASP A C 1
ATOM 1597 O O . ASP A 1 203 ? 5.081 -13.097 0.003 1.00 87.12 203 ASP A O 1
ATOM 1601 N N . LEU A 1 204 ? 5.153 -12.343 -2.111 1.00 89.12 204 LEU A N 1
ATOM 1602 C CA . LEU A 1 204 ? 6.455 -11.692 -1.969 1.00 89.12 204 LEU A CA 1
ATOM 1603 C C . LEU A 1 204 ? 6.362 -10.482 -1.032 1.00 89.12 204 LEU A C 1
ATOM 1605 O O . LEU A 1 204 ? 7.239 -10.291 -0.195 1.00 89.12 204 LEU A O 1
ATOM 1609 N N . PHE A 1 205 ? 5.292 -9.689 -1.128 1.00 89.62 205 PHE A N 1
ATOM 1610 C CA . PHE A 1 205 ? 5.088 -8.543 -0.240 1.00 89.62 205 PHE A CA 1
ATOM 1611 C C . PHE A 1 205 ? 4.881 -9.007 1.197 1.00 89.62 205 PHE A C 1
ATOM 1613 O O . PHE A 1 205 ? 5.570 -8.532 2.091 1.00 89.62 205 PHE A O 1
ATOM 1620 N N . CYS A 1 206 ? 4.018 -10.001 1.406 1.00 84.75 206 CYS A N 1
ATOM 1621 C CA . CYS A 1 206 ? 3.812 -10.634 2.706 1.00 84.75 206 CYS A CA 1
ATOM 1622 C C . CYS A 1 206 ? 5.124 -11.146 3.303 1.00 84.75 206 CYS A C 1
ATOM 1624 O O . CYS A 1 206 ? 5.309 -11.065 4.512 1.00 84.75 206 CYS A O 1
ATOM 1626 N N . SER A 1 207 ? 6.051 -11.631 2.468 1.00 85.44 207 SER A N 1
ATOM 1627 C CA . SER A 1 207 ? 7.359 -12.040 2.959 1.00 85.44 207 SER A CA 1
ATOM 1628 C C . SER A 1 207 ? 8.120 -10.857 3.558 1.00 85.44 207 SER A C 1
ATOM 1630 O O . SER A 1 207 ? 8.592 -10.985 4.669 1.00 85.44 207 SER A O 1
ATOM 1632 N N . HIS A 1 208 ? 8.177 -9.678 2.943 1.00 87.12 208 HIS A N 1
ATOM 1633 C CA . HIS A 1 208 ? 8.959 -8.548 3.479 1.00 87.12 208 HIS A CA 1
ATOM 1634 C C . HIS A 1 208 ? 8.318 -7.819 4.669 1.00 87.12 208 HIS A C 1
ATOM 1636 O O . HIS A 1 208 ? 8.868 -6.844 5.178 1.00 87.12 208 HIS A O 1
ATOM 1642 N N . LEU A 1 209 ? 7.151 -8.275 5.105 1.00 85.44 209 LEU A N 1
ATOM 1643 C CA . LEU A 1 209 ? 6.396 -7.691 6.196 1.00 85.44 209 LEU A CA 1
ATOM 1644 C C . LEU A 1 209 ? 7.089 -7.940 7.539 1.00 85.44 209 LEU A C 1
ATOM 1646 O O . LEU A 1 209 ? 7.604 -9.030 7.785 1.00 85.44 209 LEU A O 1
ATOM 1650 N N . GLY A 1 210 ? 7.089 -6.924 8.404 1.00 80.06 210 GLY A N 1
ATOM 1651 C CA . GLY A 1 210 ? 7.729 -7.002 9.717 1.00 80.06 210 GLY A CA 1
ATOM 1652 C C . GLY A 1 210 ? 9.237 -6.732 9.716 1.00 80.06 210 GLY A C 1
ATOM 1653 O O . GLY A 1 210 ? 9.890 -6.971 10.730 1.00 80.06 210 GLY A O 1
ATOM 1654 N N . ILE A 1 211 ? 9.788 -6.232 8.605 1.00 85.69 211 ILE A N 1
ATOM 1655 C CA . ILE A 1 211 ? 11.189 -5.817 8.511 1.00 85.69 211 ILE A CA 1
ATOM 1656 C C . ILE A 1 211 ? 11.305 -4.319 8.790 1.00 85.69 211 ILE A C 1
ATOM 1658 O O . ILE A 1 211 ? 10.578 -3.505 8.218 1.00 85.69 211 ILE A O 1
ATOM 1662 N N . GLU A 1 212 ? 12.227 -3.955 9.675 1.00 84.31 212 GLU A N 1
ATOM 1663 C CA . GLU A 1 212 ? 12.453 -2.572 10.068 1.00 84.31 212 GLU A CA 1
ATOM 1664 C C . GLU A 1 212 ? 12.892 -1.709 8.873 1.00 84.31 212 GLU A C 1
ATOM 1666 O O . GLU A 1 212 ? 13.750 -2.086 8.068 1.00 84.31 212 GLU A O 1
ATOM 1671 N N . GLY A 1 213 ? 12.275 -0.531 8.747 1.00 82.25 213 GLY A N 1
ATOM 1672 C CA . GLY A 1 213 ? 12.584 0.439 7.698 1.00 82.25 213 GLY A CA 1
ATOM 1673 C C . GLY A 1 213 ? 11.934 0.171 6.337 1.00 82.25 213 GLY A C 1
ATOM 1674 O O . GLY A 1 213 ? 12.099 1.000 5.444 1.00 82.25 213 GLY A O 1
ATOM 1675 N N . VAL A 1 214 ? 11.171 -0.919 6.168 1.00 87.44 214 VAL A N 1
ATOM 1676 C CA . VAL A 1 214 ? 10.461 -1.237 4.918 1.00 87.44 214 VAL A CA 1
ATOM 1677 C C . VAL A 1 214 ? 8.950 -1.121 5.110 1.00 87.44 214 VAL A C 1
ATOM 1679 O O . VAL A 1 214 ? 8.315 -1.984 5.711 1.00 87.44 214 VAL A O 1
ATOM 1682 N N . ASN A 1 215 ? 8.348 -0.071 4.549 1.00 85.12 215 ASN A N 1
ATOM 1683 C CA . ASN A 1 215 ? 6.908 0.173 4.642 1.00 85.12 215 ASN A CA 1
ATOM 1684 C C . ASN A 1 215 ? 6.134 -0.622 3.577 1.00 85.12 215 ASN A C 1
ATOM 1686 O O . ASN A 1 215 ? 5.687 -0.104 2.551 1.00 85.12 215 ASN A O 1
ATOM 1690 N N . VAL A 1 216 ? 6.006 -1.924 3.819 1.00 89.00 216 VAL A N 1
ATOM 1691 C CA . VAL A 1 216 ? 5.215 -2.830 2.976 1.00 89.00 216 VAL A CA 1
ATOM 1692 C C . VAL A 1 216 ? 3.716 -2.596 3.172 1.00 89.00 216 VAL A C 1
ATOM 1694 O O . VAL A 1 216 ? 2.921 -2.845 2.263 1.00 89.00 216 VAL A O 1
ATOM 1697 N N . GLU A 1 217 ? 3.316 -2.126 4.354 1.00 87.31 217 GLU A N 1
ATOM 1698 C CA . GLU A 1 217 ? 1.920 -2.101 4.784 1.00 87.31 217 GLU A CA 1
ATOM 1699 C C . GLU A 1 217 ? 1.087 -1.108 3.962 1.00 87.31 217 GLU A C 1
ATOM 1701 O O . GLU A 1 217 ? -0.028 -1.433 3.546 1.00 87.31 217 GLU A O 1
ATOM 1706 N N . ASP A 1 218 ? 1.667 0.043 3.616 1.00 88.75 218 ASP A N 1
ATOM 1707 C CA . ASP A 1 218 ? 1.022 1.035 2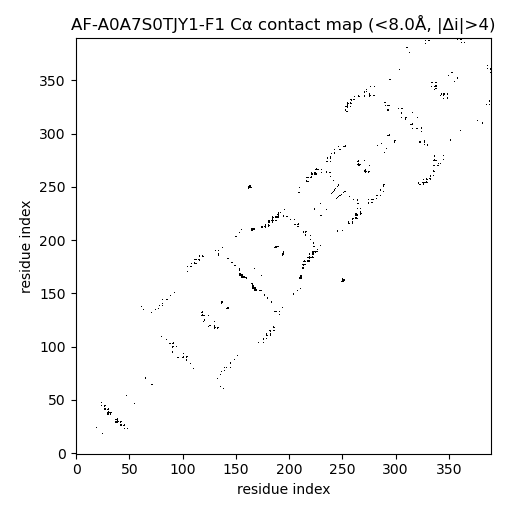.753 1.00 88.75 218 ASP A CA 1
ATOM 1708 C C . ASP A 1 218 ? 0.823 0.533 1.319 1.00 88.75 218 ASP A C 1
ATOM 1710 O O . ASP A 1 218 ? -0.226 0.768 0.709 1.00 88.75 218 ASP A O 1
ATOM 1714 N N . ALA A 1 219 ? 1.814 -0.177 0.769 1.00 90.44 219 ALA A N 1
ATOM 1715 C CA . ALA A 1 219 ? 1.721 -0.772 -0.565 1.00 90.44 219 ALA A CA 1
ATOM 1716 C C . ALA A 1 219 ? 0.655 -1.867 -0.606 1.00 90.44 219 ALA A C 1
ATOM 1718 O O . ALA A 1 219 ? -0.116 -1.972 -1.562 1.00 90.44 219 ALA A O 1
ATOM 1719 N N . LEU A 1 220 ? 0.594 -2.642 0.473 1.00 89.94 220 LEU A N 1
ATOM 1720 C CA . LEU A 1 220 ? -0.433 -3.624 0.736 1.00 89.94 220 LEU A CA 1
ATOM 1721 C C . LEU A 1 220 ? -1.828 -2.964 0.753 1.00 89.94 220 LEU A C 1
ATOM 1723 O O . LEU A 1 220 ? -2.679 -3.320 -0.059 1.00 89.94 220 LEU A O 1
ATOM 1727 N N . ALA A 1 221 ? -2.069 -1.941 1.569 1.00 89.12 221 ALA A N 1
ATOM 1728 C CA . ALA A 1 221 ? -3.370 -1.269 1.580 1.00 89.12 221 ALA A CA 1
ATOM 1729 C C . ALA A 1 221 ? -3.735 -0.632 0.229 1.00 89.12 221 ALA A C 1
ATOM 1731 O O . ALA A 1 221 ? -4.879 -0.736 -0.222 1.00 89.12 221 ALA A O 1
ATOM 1732 N N . ALA A 1 222 ? -2.775 -0.001 -0.450 1.00 90.69 222 ALA A N 1
ATOM 1733 C CA . ALA A 1 222 ? -2.997 0.621 -1.753 1.00 90.69 222 ALA A CA 1
ATOM 1734 C C . ALA A 1 222 ? -3.354 -0.398 -2.856 1.00 90.69 222 ALA A C 1
ATOM 1736 O O . ALA A 1 222 ? -4.149 -0.080 -3.745 1.00 90.69 222 ALA A O 1
ATOM 1737 N N . LEU A 1 223 ? -2.857 -1.639 -2.764 1.00 91.19 223 LEU A N 1
ATOM 1738 C CA . LEU A 1 223 ? -3.150 -2.724 -3.707 1.00 91.19 223 LEU A CA 1
ATOM 1739 C C . LEU A 1 223 ? -4.646 -3.082 -3.762 1.00 91.19 223 LEU A C 1
ATOM 1741 O O . LEU A 1 223 ? -5.137 -3.516 -4.801 1.00 91.19 223 LEU A O 1
ATOM 1745 N N . VAL A 1 224 ? -5.383 -2.892 -2.667 1.00 88.88 224 VAL A N 1
ATOM 1746 C CA . VAL A 1 224 ? -6.825 -3.202 -2.582 1.00 88.88 224 VAL A CA 1
ATOM 1747 C C . VAL A 1 224 ? -7.730 -1.994 -2.444 1.00 88.88 224 VAL A C 1
ATOM 1749 O O . VAL A 1 224 ? -8.944 -2.122 -2.626 1.00 88.88 224 VAL A O 1
ATOM 1752 N N . ARG A 1 225 ? -7.167 -0.819 -2.158 1.00 90.06 225 ARG A N 1
ATOM 1753 C CA . ARG A 1 225 ? -7.936 0.405 -1.947 1.00 90.06 225 ARG A CA 1
ATOM 1754 C C . ARG A 1 225 ? -8.878 0.676 -3.121 1.00 90.06 225 ARG A C 1
ATOM 1756 O O . ARG A 1 225 ? -8.460 0.711 -4.279 1.00 90.06 225 ARG A O 1
ATOM 1763 N N . ASP A 1 226 ? -10.157 0.864 -2.798 1.00 87.88 226 ASP A N 1
ATOM 1764 C CA . ASP A 1 226 ? -11.262 1.089 -3.743 1.00 87.88 226 ASP A CA 1
ATOM 1765 C C . ASP A 1 226 ? -11.440 0.017 -4.837 1.00 87.88 226 ASP A C 1
ATOM 1767 O O . ASP A 1 226 ? -12.024 0.269 -5.898 1.00 87.88 226 ASP A O 1
ATOM 1771 N N . ASN A 1 227 ? -10.997 -1.214 -4.572 1.00 90.56 227 ASN A N 1
ATOM 1772 C CA . ASN A 1 227 ? -11.158 -2.338 -5.482 1.00 90.56 227 ASN A CA 1
ATOM 1773 C C . ASN A 1 227 ? -12.010 -3.452 -4.866 1.00 90.56 227 ASN A C 1
ATOM 1775 O O . ASN A 1 227 ? -11.499 -4.429 -4.326 1.00 90.56 227 ASN A O 1
ATOM 1779 N N . GLU A 1 228 ? -13.333 -3.327 -5.008 1.00 90.44 228 GLU A N 1
ATOM 1780 C CA . GLU A 1 228 ? -14.305 -4.291 -4.466 1.00 90.44 228 GLU A CA 1
ATOM 1781 C C . GLU A 1 228 ? -14.020 -5.735 -4.911 1.00 90.44 228 GLU A C 1
ATOM 1783 O O . GLU A 1 228 ? -14.162 -6.663 -4.119 1.00 90.44 228 GLU A O 1
ATOM 1788 N N . SER A 1 229 ? -13.560 -5.939 -6.151 1.00 90.69 229 SER A N 1
ATOM 1789 C CA . SER A 1 229 ? -13.267 -7.281 -6.668 1.00 90.69 229 SER A CA 1
ATOM 1790 C C . SER A 1 229 ? -12.097 -7.951 -5.940 1.00 90.69 229 SER A C 1
ATOM 1792 O O . SER A 1 229 ? -12.215 -9.101 -5.516 1.00 90.69 229 SER A O 1
ATOM 1794 N N . LEU A 1 230 ? -10.997 -7.220 -5.733 1.00 90.19 230 LEU A N 1
ATOM 1795 C CA . LEU A 1 230 ? -9.822 -7.736 -5.032 1.00 90.19 230 LEU A CA 1
ATOM 1796 C C . LEU A 1 230 ? -10.079 -7.871 -3.536 1.00 90.19 230 LEU A C 1
ATOM 1798 O O . LEU A 1 230 ? -9.685 -8.873 -2.940 1.00 90.19 230 LEU A O 1
ATOM 1802 N N . VAL A 1 231 ? -10.785 -6.907 -2.942 1.00 91.62 231 VAL A N 1
ATOM 1803 C CA . VAL A 1 231 ? -11.160 -6.965 -1.529 1.00 91.62 231 VAL A CA 1
ATOM 1804 C C . VAL A 1 231 ? -12.025 -8.191 -1.260 1.00 91.62 231 VAL A C 1
ATOM 1806 O O . VAL A 1 231 ? -11.711 -8.951 -0.352 1.00 91.62 231 VAL A O 1
ATOM 1809 N N . ASN A 1 232 ? -13.048 -8.466 -2.070 1.00 90.06 232 ASN A N 1
ATOM 1810 C CA . ASN A 1 232 ? -13.876 -9.663 -1.883 1.00 90.06 232 ASN A CA 1
ATOM 1811 C C . ASN A 1 232 ? -13.088 -10.971 -2.071 1.00 90.06 232 ASN A C 1
ATOM 1813 O O . ASN A 1 232 ? -13.388 -11.968 -1.418 1.00 90.06 232 ASN A O 1
ATOM 1817 N N . MET A 1 233 ? -12.077 -10.978 -2.944 1.00 89.62 233 MET A N 1
ATOM 1818 C CA . MET A 1 233 ? -11.272 -12.168 -3.224 1.00 89.62 233 MET A CA 1
ATOM 1819 C C . MET A 1 233 ? -10.215 -12.450 -2.145 1.00 89.62 233 MET A C 1
ATOM 1821 O O . MET A 1 233 ? -10.018 -13.604 -1.774 1.00 89.62 233 MET A O 1
ATOM 1825 N N . GLN A 1 234 ? -9.522 -11.418 -1.651 1.00 89.75 234 GLN A N 1
ATOM 1826 C CA . GLN A 1 234 ? -8.348 -11.565 -0.775 1.00 89.75 234 GLN A CA 1
ATOM 1827 C C . GLN A 1 234 ? -8.509 -10.936 0.614 1.00 89.75 234 GLN A C 1
ATOM 1829 O O . GLN A 1 234 ? -7.710 -11.219 1.504 1.00 89.75 234 GLN A O 1
ATOM 1834 N N . GLY A 1 235 ? -9.539 -10.122 0.851 1.00 88.38 235 GLY A N 1
ATOM 1835 C CA . GLY A 1 235 ? -9.699 -9.340 2.082 1.00 88.38 235 GLY A CA 1
ATOM 1836 C C . GLY A 1 235 ? -9.691 -10.192 3.350 1.00 88.38 235 GLY A C 1
ATOM 1837 O O . GLY A 1 235 ? -8.959 -9.887 4.286 1.00 88.38 235 GLY A O 1
ATOM 1838 N N . LYS A 1 236 ? -10.398 -11.332 3.366 1.00 91.69 236 LYS A N 1
ATOM 1839 C CA . LYS A 1 236 ? -10.368 -12.267 4.511 1.00 91.69 236 LYS A CA 1
ATOM 1840 C C . LYS A 1 236 ? -8.972 -12.821 4.798 1.00 91.69 236 LYS A C 1
ATOM 1842 O O . LYS A 1 236 ? -8.599 -12.938 5.963 1.00 91.69 236 LYS A O 1
ATOM 1847 N N . ARG A 1 237 ? -8.217 -13.179 3.750 1.00 90.12 237 ARG A N 1
ATOM 1848 C CA . ARG A 1 237 ? -6.829 -13.656 3.877 1.00 90.12 237 ARG A CA 1
ATOM 1849 C C . ARG A 1 237 ? -5.961 -12.563 4.492 1.00 90.12 237 ARG A C 1
ATOM 1851 O O . ARG A 1 237 ? -5.175 -12.846 5.384 1.00 90.12 237 ARG A O 1
ATOM 1858 N N . TRP A 1 238 ? -6.172 -11.323 4.067 1.00 88.50 238 TRP A N 1
ATOM 1859 C CA . TRP A 1 238 ? -5.451 -10.162 4.570 1.00 88.50 238 TRP A CA 1
ATOM 1860 C C . TRP A 1 238 ? -5.687 -9.891 6.048 1.00 88.50 238 TRP A C 1
ATOM 1862 O O . TRP A 1 238 ? -4.738 -9.705 6.802 1.00 88.50 238 TRP A O 1
ATOM 1872 N N . ILE A 1 239 ? -6.956 -9.894 6.462 1.00 91.56 239 ILE A N 1
ATOM 1873 C CA . ILE A 1 239 ? -7.335 -9.663 7.857 1.00 91.56 239 ILE A CA 1
ATOM 1874 C C . ILE A 1 239 ? -6.690 -10.739 8.735 1.00 91.56 239 ILE A C 1
ATOM 1876 O O . ILE A 1 239 ? -6.085 -10.419 9.753 1.00 91.56 239 ILE A O 1
ATOM 1880 N N . ARG A 1 240 ? -6.757 -12.011 8.314 1.00 91.56 240 ARG A N 1
ATOM 1881 C CA . ARG A 1 240 ? -6.083 -13.105 9.025 1.00 91.56 240 ARG A CA 1
ATOM 1882 C C . ARG A 1 240 ? -4.582 -12.897 9.101 1.00 91.56 240 ARG A C 1
ATOM 1884 O O . ARG A 1 240 ? -4.055 -12.950 10.196 1.00 91.56 240 ARG A O 1
ATOM 1891 N N . MET A 1 241 ? -3.922 -12.580 7.993 1.00 87.62 241 MET A N 1
ATOM 1892 C CA . MET A 1 241 ? -2.481 -12.328 7.989 1.00 87.62 241 MET A CA 1
ATOM 1893 C C . MET A 1 241 ? -2.089 -11.220 8.980 1.00 87.62 241 MET A C 1
ATOM 1895 O O . MET A 1 241 ? -1.169 -11.401 9.770 1.00 87.62 241 MET A O 1
ATOM 1899 N N . PHE A 1 242 ? -2.808 -10.092 9.009 1.00 87.25 242 PHE A N 1
ATOM 1900 C CA . PHE A 1 242 ? -2.502 -9.011 9.952 1.00 87.25 242 PHE A CA 1
ATOM 1901 C C . PHE A 1 242 ? -2.623 -9.445 11.420 1.00 87.25 242 PHE A C 1
ATOM 1903 O O . PHE A 1 242 ? -1.734 -9.150 12.215 1.00 87.25 242 PHE A O 1
ATOM 1910 N N . PHE A 1 243 ? -3.689 -10.156 11.795 1.00 88.38 243 PHE A N 1
ATOM 1911 C CA . PHE A 1 243 ? -3.889 -10.569 13.189 1.00 88.38 243 PHE A CA 1
ATOM 1912 C C . PHE A 1 243 ? -3.077 -11.812 13.581 1.00 88.38 243 PHE A C 1
ATOM 1914 O O . PHE A 1 243 ? -2.453 -11.839 14.640 1.00 88.38 243 PHE A O 1
ATOM 1921 N N . GLU A 1 244 ? -3.118 -12.852 12.753 1.00 88.25 244 GLU A N 1
ATOM 1922 C CA . GLU A 1 244 ? -2.594 -14.186 13.050 1.00 88.25 244 GLU A CA 1
ATOM 1923 C C . GLU A 1 244 ? -1.102 -14.315 12.738 1.00 88.25 244 GLU A C 1
ATOM 1925 O O . GLU A 1 244 ? -0.411 -14.990 13.498 1.00 88.25 244 GLU A O 1
ATOM 1930 N N . ASP A 1 245 ? -0.604 -13.644 11.694 1.00 82.94 245 ASP A N 1
ATOM 1931 C CA . ASP A 1 245 ? 0.804 -13.739 11.297 1.00 82.94 245 ASP A CA 1
ATOM 1932 C C . ASP A 1 245 ? 1.606 -12.548 11.831 1.00 82.94 245 ASP A C 1
ATOM 1934 O O . ASP A 1 245 ? 2.626 -12.745 12.471 1.00 82.94 245 ASP A O 1
ATOM 1938 N N . ILE A 1 246 ? 1.139 -11.306 11.664 1.00 82.69 246 ILE A N 1
ATOM 1939 C CA . ILE A 1 246 ? 1.932 -10.125 12.054 1.00 82.69 246 ILE A CA 1
ATOM 1940 C C . ILE A 1 246 ? 1.786 -9.811 13.544 1.00 82.69 246 ILE A C 1
ATOM 1942 O O . ILE A 1 246 ? 2.761 -9.846 14.296 1.00 82.69 246 ILE A O 1
ATOM 1946 N N . MET A 1 247 ? 0.570 -9.483 13.997 1.00 82.81 247 MET A N 1
ATOM 1947 C CA . MET A 1 247 ? 0.355 -9.033 15.376 1.00 82.81 247 MET A CA 1
ATOM 1948 C C . MET A 1 247 ? 0.700 -10.129 16.382 1.00 82.81 247 MET A C 1
ATOM 1950 O O . MET A 1 247 ? 1.282 -9.839 17.426 1.00 82.81 247 MET A O 1
ATOM 1954 N N . ALA A 1 248 ? 0.388 -11.389 16.071 1.00 82.62 248 ALA A N 1
ATOM 1955 C CA . ALA A 1 248 ? 0.723 -12.504 16.946 1.00 82.62 248 ALA A CA 1
ATOM 1956 C C . ALA A 1 248 ? 2.237 -12.770 17.027 1.00 82.62 248 ALA A C 1
ATOM 1958 O O . ALA A 1 248 ? 2.734 -13.050 18.123 1.00 82.62 248 ALA A O 1
ATOM 1959 N N . GLN A 1 249 ? 2.958 -12.684 15.900 1.00 81.06 249 GLN A N 1
ATOM 1960 C CA . GLN A 1 249 ? 4.399 -12.949 15.832 1.00 81.06 249 GLN A CA 1
ATOM 1961 C C . GLN A 1 249 ? 5.204 -11.830 16.487 1.00 81.06 249 GLN A C 1
ATOM 1963 O O . GLN A 1 249 ? 5.994 -12.089 17.393 1.00 81.06 249 GLN A O 1
ATOM 1968 N N . TYR A 1 250 ? 4.983 -10.587 16.057 1.00 78.06 250 TYR A N 1
ATOM 1969 C CA . TYR A 1 250 ? 5.794 -9.454 16.492 1.00 78.06 250 TYR A CA 1
ATOM 1970 C C . TYR A 1 250 ? 5.320 -8.863 17.821 1.00 78.06 250 TYR A C 1
ATOM 1972 O O . TYR A 1 250 ? 6.111 -8.234 18.518 1.00 78.06 250 TYR A O 1
ATOM 1980 N N . ARG A 1 251 ? 4.049 -9.075 18.206 1.00 78.38 251 ARG A N 1
ATOM 1981 C CA . ARG A 1 251 ? 3.424 -8.499 19.418 1.00 78.38 251 ARG A CA 1
ATOM 1982 C C . ARG A 1 251 ? 3.605 -6.979 19.533 1.00 78.38 251 ARG A C 1
ATOM 1984 O O . ARG A 1 251 ? 3.632 -6.438 20.636 1.00 78.38 251 ARG A O 1
ATOM 1991 N N . LEU A 1 252 ? 3.727 -6.318 18.385 1.00 76.12 252 LEU A N 1
ATOM 1992 C CA . LEU A 1 252 ? 3.953 -4.886 18.249 1.00 76.12 252 LEU A CA 1
ATOM 1993 C C . LEU A 1 252 ? 2.643 -4.128 18.050 1.00 76.12 252 LEU A C 1
ATOM 1995 O O . LEU A 1 252 ? 1.671 -4.645 17.494 1.00 76.12 252 LEU A O 1
ATOM 1999 N N . GLN A 1 253 ? 2.653 -2.878 18.498 1.00 76.75 253 GLN A N 1
ATOM 2000 C CA . GLN A 1 253 ? 1.519 -1.965 18.457 1.00 76.75 253 GLN A CA 1
ATOM 2001 C C . GLN A 1 253 ? 1.836 -0.842 17.479 1.00 76.75 253 GLN A C 1
ATOM 2003 O O . GLN A 1 253 ? 2.424 0.168 17.844 1.00 76.75 253 GLN A O 1
ATOM 2008 N N . ARG A 1 254 ? 1.482 -1.061 16.212 1.00 82.81 254 ARG A N 1
ATOM 2009 C CA . ARG A 1 254 ? 1.673 -0.088 15.135 1.00 82.81 254 ARG A CA 1
ATOM 2010 C C . ARG A 1 254 ? 0.323 0.377 14.614 1.00 82.81 254 ARG A C 1
ATOM 2012 O O . ARG A 1 254 ? -0.507 -0.451 14.227 1.00 82.81 254 ARG A O 1
ATOM 2019 N N . ALA A 1 255 ? 0.090 1.685 14.669 1.00 84.38 255 ALA A N 1
ATOM 2020 C CA . ALA A 1 255 ? -1.164 2.307 14.251 1.00 84.38 255 ALA A CA 1
ATOM 2021 C C . ALA A 1 255 ? -1.437 2.038 12.764 1.00 84.38 255 ALA A C 1
ATOM 2023 O O . ALA A 1 255 ? -2.554 1.699 12.371 1.00 84.38 255 ALA A O 1
ATOM 2024 N N . GLU A 1 256 ? -0.379 2.064 11.957 1.00 84.81 256 GLU A N 1
ATOM 2025 C CA . GLU A 1 256 ? -0.418 1.891 10.509 1.00 84.81 256 GLU A CA 1
ATOM 2026 C C . GLU A 1 256 ? -0.934 0.500 10.118 1.00 84.81 256 GLU A C 1
ATOM 2028 O O . GLU A 1 256 ? -1.645 0.345 9.126 1.00 84.81 256 GLU A O 1
ATOM 2033 N N . TRP A 1 257 ? -0.647 -0.534 10.918 1.00 86.50 257 TRP A N 1
ATOM 2034 C CA . TRP A 1 257 ? -1.171 -1.883 10.676 1.00 86.50 257 TRP A CA 1
ATOM 2035 C C . TRP A 1 257 ? -2.693 -1.941 10.807 1.00 86.50 257 TRP A C 1
ATOM 2037 O O . TRP A 1 257 ? -3.354 -2.630 10.030 1.00 86.50 257 TRP A O 1
ATOM 2047 N N . LEU A 1 258 ? -3.255 -1.210 11.773 1.00 87.75 258 LEU A N 1
ATOM 2048 C CA . LEU A 1 258 ? -4.700 -1.138 11.982 1.00 87.75 258 LEU A CA 1
ATOM 2049 C C . LEU A 1 258 ? -5.376 -0.254 10.932 1.00 87.75 258 LEU A C 1
ATOM 2051 O O . LEU A 1 258 ? -6.413 -0.643 10.395 1.00 87.75 258 LEU A O 1
ATOM 2055 N N . ASP A 1 259 ? -4.781 0.889 10.596 1.00 86.62 259 ASP A N 1
ATOM 2056 C CA . ASP A 1 259 ? -5.307 1.786 9.561 1.00 86.62 259 ASP A CA 1
ATOM 2057 C C . ASP A 1 259 ? -5.350 1.094 8.187 1.00 86.62 259 ASP A C 1
ATOM 2059 O O . ASP A 1 259 ? -6.312 1.236 7.428 1.00 86.62 259 ASP A O 1
ATOM 2063 N N . ASN A 1 260 ? -4.368 0.240 7.887 1.00 86.50 260 ASN A N 1
ATOM 2064 C CA . ASN A 1 260 ? -4.335 -0.518 6.637 1.00 86.50 260 ASN A CA 1
ATOM 2065 C C . ASN A 1 260 ? -5.456 -1.565 6.517 1.00 86.50 260 ASN A C 1
ATOM 2067 O O . ASN A 1 260 ? -5.888 -1.876 5.402 1.00 86.50 260 ASN A O 1
ATOM 2071 N N . LEU A 1 261 ? -6.020 -2.043 7.634 1.00 89.81 261 LEU A N 1
ATOM 2072 C CA . LEU A 1 261 ? -7.203 -2.910 7.609 1.00 89.81 261 LEU A CA 1
ATOM 2073 C C . LEU A 1 261 ? -8.459 -2.184 7.108 1.00 89.81 261 LEU A C 1
ATOM 2075 O O . LEU A 1 261 ? -9.376 -2.833 6.598 1.00 89.81 261 LEU A O 1
ATOM 2079 N N . HIS A 1 262 ? -8.523 -0.849 7.181 1.00 88.75 262 HIS A N 1
ATOM 2080 C CA . HIS A 1 262 ? -9.693 -0.107 6.693 1.00 88.75 262 HIS A CA 1
ATOM 2081 C C . HIS A 1 262 ? -9.908 -0.327 5.195 1.00 88.75 262 HIS A C 1
ATOM 2083 O O . HIS A 1 262 ? -11.052 -0.445 4.759 1.00 88.75 262 HIS A O 1
ATOM 2089 N N . ALA A 1 263 ? -8.821 -0.474 4.427 1.00 86.88 263 ALA A N 1
ATOM 2090 C CA . ALA A 1 263 ? -8.868 -0.687 2.981 1.00 86.88 263 ALA A CA 1
ATOM 2091 C C . ALA A 1 263 ? -9.575 -1.993 2.570 1.00 86.88 263 ALA A C 1
ATOM 2093 O O . ALA A 1 263 ? -10.055 -2.093 1.441 1.00 86.88 263 ALA A O 1
ATOM 2094 N N . VAL A 1 264 ? -9.655 -2.985 3.468 1.00 90.81 264 VAL A N 1
ATOM 2095 C CA . VAL A 1 264 ? -10.338 -4.267 3.214 1.00 90.81 264 VAL A CA 1
ATOM 2096 C C . VAL A 1 264 ? -11.690 -4.380 3.911 1.00 90.81 264 VAL A C 1
ATOM 2098 O O . VAL A 1 264 ? -12.532 -5.164 3.479 1.00 90.81 264 VAL A O 1
ATOM 2101 N N . ILE A 1 265 ? -11.932 -3.606 4.967 1.00 89.62 265 ILE A N 1
ATOM 2102 C CA . ILE A 1 265 ? -13.208 -3.616 5.698 1.00 89.62 265 ILE A CA 1
ATOM 2103 C C . ILE A 1 265 ? -14.241 -2.715 5.009 1.00 89.62 265 ILE A C 1
ATOM 2105 O O . ILE A 1 265 ? -15.443 -2.999 5.041 1.00 89.62 265 ILE A O 1
ATOM 2109 N N . ARG A 1 266 ? -13.775 -1.657 4.339 1.00 87.94 266 ARG A N 1
ATOM 2110 C CA . ARG A 1 266 ? -14.610 -0.677 3.651 1.00 87.94 266 ARG A CA 1
ATOM 2111 C C . ARG A 1 266 ? -14.039 -0.345 2.276 1.00 87.94 266 ARG A C 1
ATOM 2113 O O . ARG A 1 266 ? -12.856 -0.067 2.123 1.00 87.94 266 ARG A O 1
ATOM 2120 N N . VAL A 1 267 ? -14.916 -0.308 1.276 1.00 86.62 267 VAL A N 1
ATOM 2121 C CA . VAL A 1 267 ? -14.580 0.085 -0.100 1.00 86.62 267 VAL A CA 1
ATOM 2122 C C . VAL A 1 267 ? -15.426 1.299 -0.467 1.00 86.62 267 VAL A C 1
ATOM 2124 O O . VAL A 1 267 ? -16.657 1.224 -0.506 1.00 86.62 267 VAL A O 1
ATOM 2127 N N . GLY A 1 268 ? -14.792 2.454 -0.687 1.00 81.44 268 GLY A N 1
ATOM 2128 C CA . GLY A 1 268 ? -15.492 3.728 -0.851 1.00 81.44 268 GLY A CA 1
ATOM 2129 C C . GLY A 1 268 ? -16.421 4.054 0.330 1.00 81.44 268 GLY A C 1
ATOM 2130 O O . GLY A 1 268 ? -15.974 4.375 1.431 1.00 81.44 268 GLY A O 1
ATOM 2131 N N . LYS A 1 269 ? -17.740 4.001 0.109 1.00 80.38 269 LYS A N 1
ATOM 2132 C CA . LYS A 1 269 ? -18.776 4.235 1.141 1.00 80.38 269 LYS A CA 1
ATOM 2133 C C . LYS A 1 269 ? -19.483 2.956 1.606 1.00 80.38 269 LYS A C 1
ATOM 2135 O O . LYS A 1 269 ? -20.459 3.041 2.343 1.00 80.38 269 LYS A O 1
ATOM 2140 N N . LYS A 1 270 ? -19.041 1.785 1.142 1.00 85.81 270 LYS A N 1
ATOM 2141 C CA . LYS A 1 270 ? -19.706 0.507 1.394 1.00 85.81 270 LYS A CA 1
ATOM 2142 C C . LYS A 1 270 ? -18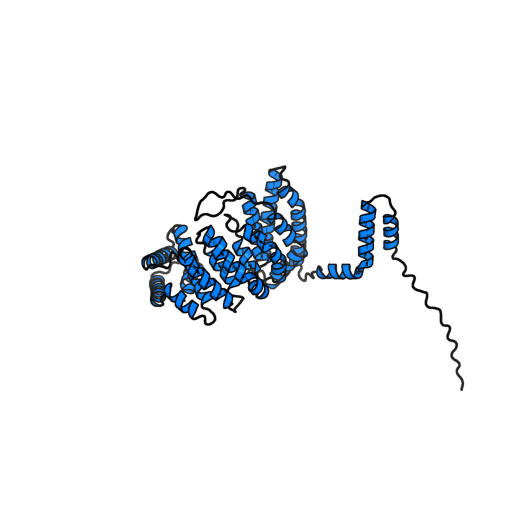.876 -0.332 2.360 1.00 85.81 270 LYS A C 1
ATOM 2144 O O . LYS A 1 270 ? -17.750 -0.719 2.047 1.00 85.81 270 LYS A O 1
ATOM 2149 N N . ALA A 1 271 ? -19.453 -0.609 3.520 1.00 86.25 271 ALA A N 1
ATOM 2150 C CA . ALA A 1 271 ? -18.911 -1.548 4.488 1.00 86.25 271 ALA A CA 1
ATOM 2151 C C . ALA A 1 271 ? -19.115 -3.000 4.025 1.00 86.25 271 ALA A C 1
ATOM 2153 O O . ALA A 1 271 ? -20.149 -3.337 3.439 1.00 86.25 271 ALA A O 1
ATOM 2154 N N . ILE A 1 272 ? -18.136 -3.864 4.300 1.00 89.81 272 ILE A N 1
ATOM 2155 C CA . ILE A 1 272 ? -18.203 -5.295 3.991 1.00 89.81 272 ILE A CA 1
ATOM 2156 C C . ILE A 1 272 ? -18.438 -6.066 5.289 1.00 89.81 272 ILE A C 1
ATOM 2158 O O . ILE A 1 272 ? -17.504 -6.364 6.033 1.00 89.81 272 ILE A O 1
ATOM 2162 N N . VAL A 1 273 ? -19.701 -6.421 5.534 1.00 88.75 273 VAL A N 1
ATOM 2163 C CA . VAL A 1 273 ? -20.172 -7.037 6.790 1.00 88.75 273 VAL A CA 1
ATOM 2164 C C . VAL A 1 273 ? -19.370 -8.278 7.180 1.00 88.75 273 VAL A C 1
ATOM 2166 O O . VAL A 1 273 ? -18.995 -8.442 8.338 1.00 88.75 273 VAL A O 1
ATOM 2169 N N . GLU A 1 274 ? -19.046 -9.143 6.217 1.00 90.81 274 GLU A N 1
ATOM 2170 C CA . GLU A 1 274 ? -18.269 -10.357 6.489 1.00 90.81 274 GLU A CA 1
ATOM 2171 C C . GLU A 1 274 ? -16.841 -10.056 6.966 1.00 90.81 274 GLU A C 1
ATOM 2173 O O . GLU A 1 274 ? -16.300 -10.783 7.800 1.00 90.81 274 GLU A O 1
ATOM 2178 N N . HIS A 1 275 ? -16.225 -8.994 6.443 1.00 93.31 275 HIS A N 1
ATOM 2179 C CA . HIS A 1 275 ? -14.888 -8.561 6.841 1.00 93.31 275 HIS A CA 1
ATOM 2180 C C . HIS A 1 275 ? -14.922 -7.868 8.196 1.00 93.31 275 HIS A C 1
ATOM 2182 O O . HIS A 1 275 ? -14.105 -8.201 9.046 1.00 93.31 275 HIS A O 1
ATOM 2188 N N . GLN A 1 276 ? -15.907 -6.997 8.439 1.00 90.69 276 GLN A N 1
ATOM 2189 C CA . GLN A 1 276 ? -16.138 -6.401 9.758 1.00 90.69 276 GLN A CA 1
ATOM 2190 C C . GLN A 1 276 ? -16.296 -7.492 10.825 1.00 90.69 276 GLN A C 1
ATOM 2192 O O . GLN A 1 276 ? -15.597 -7.478 11.834 1.00 90.69 276 GLN A O 1
ATOM 2197 N N . ALA A 1 277 ? -17.155 -8.487 10.586 1.00 89.50 277 ALA A N 1
ATOM 2198 C CA . ALA A 1 277 ? -17.377 -9.585 11.523 1.00 89.50 277 ALA A CA 1
ATOM 2199 C C . ALA A 1 277 ? -16.096 -10.393 11.796 1.00 89.50 277 ALA A C 1
ATOM 2201 O O . ALA A 1 277 ? -15.795 -10.695 12.952 1.00 89.50 277 ALA A O 1
ATOM 2202 N N . LEU A 1 278 ? -15.319 -10.713 10.754 1.00 93.12 278 LEU A N 1
ATOM 2203 C CA . LEU A 1 278 ? -14.043 -11.416 10.904 1.00 93.12 278 LEU A CA 1
ATOM 2204 C C . LEU A 1 278 ? -13.029 -10.591 11.708 1.00 93.12 278 LEU A C 1
ATOM 2206 O O . LEU A 1 278 ? -12.402 -11.131 12.620 1.00 93.12 278 LEU A O 1
ATOM 2210 N N . THR A 1 279 ? -12.901 -9.297 11.404 1.00 92.12 279 THR A N 1
ATOM 2211 C CA . THR A 1 279 ? -12.045 -8.367 12.148 1.00 92.12 279 THR A CA 1
ATOM 2212 C C . THR A 1 279 ? -12.435 -8.341 13.618 1.00 92.12 279 THR A C 1
ATOM 2214 O O . THR A 1 279 ? -11.565 -8.506 14.461 1.00 92.12 279 THR A O 1
ATOM 2217 N N . MET A 1 280 ? -13.726 -8.237 13.951 1.00 89.31 280 MET A N 1
ATOM 2218 C CA . MET A 1 280 ? -14.183 -8.230 15.348 1.00 89.31 280 MET A CA 1
ATOM 2219 C C . MET A 1 280 ? -13.867 -9.538 16.085 1.00 89.31 280 MET A C 1
ATOM 2221 O O . MET A 1 280 ? -13.450 -9.516 17.244 1.00 89.31 280 MET A O 1
ATOM 2225 N N . VAL A 1 281 ? -14.031 -10.689 15.421 1.00 91.06 281 VAL A N 1
ATOM 2226 C CA . VAL A 1 281 ? -13.687 -11.998 16.001 1.00 91.06 281 VAL A CA 1
ATOM 2227 C C . VAL A 1 281 ? -12.190 -12.091 16.300 1.00 91.06 281 VAL A C 1
ATOM 2229 O O . VAL A 1 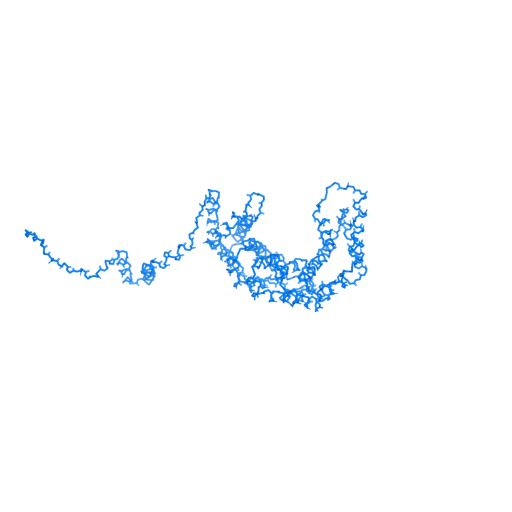281 ? -11.810 -12.525 17.389 1.00 91.06 281 VAL A O 1
ATOM 2232 N N . LEU A 1 282 ? -11.339 -11.679 15.359 1.00 91.19 282 LEU A N 1
ATOM 2233 C CA . LEU A 1 282 ? -9.888 -11.730 15.534 1.00 91.19 282 LEU A CA 1
ATOM 2234 C C . LEU A 1 282 ? -9.402 -10.680 16.534 1.00 91.19 282 LEU A C 1
ATOM 2236 O O . LEU A 1 282 ? -8.601 -11.007 17.403 1.00 91.19 282 LEU A O 1
ATOM 2240 N N . PHE A 1 283 ? -9.957 -9.472 16.507 1.00 89.06 283 PHE A N 1
ATOM 2241 C CA . PHE A 1 283 ? -9.667 -8.431 17.489 1.00 89.06 283 PHE A CA 1
ATOM 2242 C C . PHE A 1 283 ? -9.938 -8.922 18.917 1.00 89.06 283 PHE A C 1
ATOM 2244 O O . PHE A 1 283 ? -9.092 -8.771 19.793 1.00 89.06 283 PHE A O 1
ATOM 2251 N N . ARG A 1 284 ? -11.067 -9.612 19.139 1.00 86.62 284 ARG A N 1
ATOM 2252 C CA . ARG A 1 284 ? -11.379 -10.248 20.428 1.00 86.62 284 ARG A CA 1
ATOM 2253 C C . ARG A 1 284 ? -10.413 -11.374 20.786 1.00 86.62 284 ARG A C 1
ATOM 2255 O O . ARG A 1 284 ? -10.039 -11.530 21.944 1.00 86.62 284 ARG A O 1
ATOM 2262 N N . ARG A 1 285 ? -10.009 -12.187 19.810 1.00 88.00 285 ARG A N 1
ATOM 2263 C CA . ARG A 1 285 ? -9.058 -13.286 20.034 1.00 88.00 285 ARG A CA 1
ATOM 2264 C C . ARG A 1 285 ? -7.676 -12.774 20.448 1.00 88.00 285 ARG A C 1
ATOM 2266 O O . ARG A 1 285 ? -7.031 -13.399 21.285 1.00 88.00 285 ARG A O 1
ATOM 2273 N N . TYR A 1 286 ? -7.249 -11.648 19.886 1.00 85.25 286 TYR A N 1
ATOM 2274 C CA . TYR A 1 286 ? -5.952 -11.015 20.136 1.00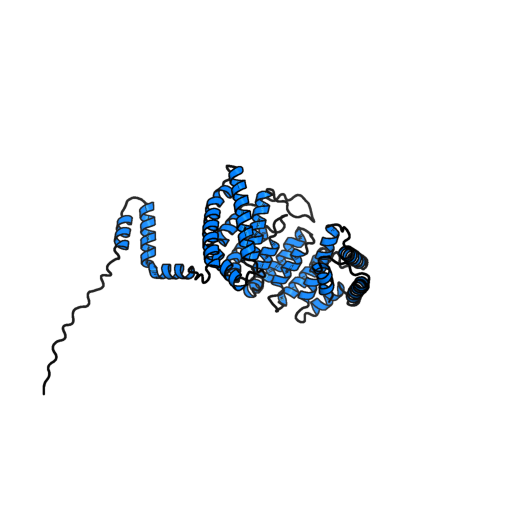 85.25 286 TYR A CA 1
ATOM 2275 C C . TYR A 1 286 ? -6.064 -9.772 21.037 1.00 85.25 286 TYR A C 1
ATOM 2277 O O . TYR A 1 286 ? -5.195 -8.903 21.017 1.00 85.25 286 TYR A O 1
ATOM 2285 N N . GLU A 1 287 ? -7.101 -9.703 21.878 1.00 82.19 287 GLU A N 1
ATOM 2286 C CA . GLU A 1 287 ? -7.427 -8.558 22.746 1.00 82.19 287 GLU A CA 1
ATOM 2287 C C . GLU A 1 287 ? -6.287 -8.165 23.707 1.00 82.19 287 GLU A C 1
ATOM 2289 O O . GLU A 1 287 ? -6.142 -7.010 24.111 1.00 82.19 287 GLU A O 1
ATOM 2294 N N . SER A 1 288 ? -5.433 -9.113 24.101 1.00 78.00 288 SER A N 1
ATOM 2295 C CA . SER A 1 288 ? -4.254 -8.825 24.929 1.00 78.00 288 SER A CA 1
ATOM 2296 C C . SER A 1 288 ? -3.253 -7.886 24.250 1.00 78.00 288 SER A C 1
ATOM 2298 O O . SER A 1 288 ? -2.579 -7.133 24.948 1.00 78.00 288 SER A O 1
ATOM 2300 N N . ILE A 1 289 ? -3.193 -7.907 22.917 1.00 75.25 289 ILE A N 1
ATOM 2301 C CA . ILE A 1 289 ? -2.292 -7.100 22.087 1.00 75.25 289 ILE A CA 1
ATOM 2302 C C . ILE A 1 289 ? -3.064 -5.906 21.516 1.00 75.25 289 ILE A C 1
ATOM 2304 O O . ILE A 1 289 ? -2.642 -4.762 21.679 1.00 75.25 289 ILE A O 1
ATOM 2308 N N . ALA A 1 290 ? -4.231 -6.187 20.928 1.00 71.00 290 ALA A N 1
ATOM 2309 C CA . ALA A 1 290 ? -5.014 -5.253 20.127 1.00 71.00 290 ALA A CA 1
ATOM 2310 C C . ALA A 1 290 ? -5.639 -4.098 20.926 1.00 71.00 290 ALA A C 1
ATOM 2312 O O . ALA A 1 290 ? -5.899 -3.035 20.375 1.00 71.00 290 ALA A O 1
ATOM 2313 N N . SER A 1 291 ? -5.891 -4.289 22.226 1.00 70.25 291 SER A N 1
ATOM 2314 C CA . SER A 1 291 ? -6.579 -3.296 23.059 1.00 70.25 291 SER A CA 1
ATOM 2315 C C . SER A 1 291 ? -5.884 -3.052 24.399 1.00 70.25 291 SER A C 1
ATOM 2317 O O . SER A 1 291 ? -6.538 -2.659 25.363 1.00 70.25 291 SER A O 1
ATOM 2319 N N . LYS A 1 292 ? -4.573 -3.325 24.503 1.00 70.06 292 LYS A N 1
ATOM 2320 C CA . LYS A 1 292 ? -3.811 -3.288 25.769 1.00 70.06 292 LYS A CA 1
ATOM 2321 C C . LYS A 1 292 ? -4.023 -1.996 26.564 1.00 70.06 292 LYS A C 1
ATOM 2323 O O . LYS A 1 292 ? -4.194 -2.077 27.770 1.00 70.06 292 LYS A O 1
ATOM 2328 N N . PHE A 1 293 ? -4.068 -0.862 25.872 1.00 66.31 293 PHE A N 1
ATOM 2329 C CA . PHE A 1 293 ? -4.216 0.458 26.474 1.00 66.31 293 PHE A CA 1
ATOM 2330 C C . PHE A 1 293 ? -5.663 0.917 26.618 1.00 66.31 293 PHE A C 1
ATOM 2332 O O . PHE A 1 293 ? -5.896 2.017 27.066 1.00 66.31 293 PHE A O 1
ATOM 2339 N N . MET A 1 294 ? -6.666 0.129 26.242 1.00 69.94 294 MET A N 1
ATOM 2340 C CA . MET A 1 294 ? -8.081 0.530 26.295 1.00 69.94 294 MET A CA 1
ATOM 2341 C C . MET A 1 294 ? -8.829 -0.133 27.461 1.00 69.94 294 MET A C 1
ATOM 2343 O O . MET A 1 294 ? -10.034 -0.345 27.364 1.00 69.94 294 MET A O 1
ATOM 2347 N N . LYS A 1 295 ? -8.124 -0.572 28.515 1.00 69.56 295 LYS A N 1
ATOM 2348 C CA . LYS A 1 295 ? -8.687 -1.516 29.500 1.00 69.56 295 LYS A CA 1
ATOM 2349 C C . LYS A 1 295 ? -9.036 -0.896 30.838 1.00 69.56 295 LYS A C 1
ATOM 2351 O O . LYS A 1 295 ? -9.946 -1.404 31.489 1.00 69.56 295 LYS A O 1
ATOM 2356 N N . SER A 1 296 ? -8.307 0.126 31.269 1.00 71.69 296 SER A N 1
ATOM 2357 C CA . SER A 1 296 ? -8.466 0.702 32.601 1.00 71.69 296 SER A CA 1
ATOM 2358 C C . SER A 1 296 ? -8.729 2.203 32.564 1.00 71.69 296 SER A C 1
ATOM 2360 O O . SER A 1 296 ? -8.334 2.894 31.625 1.00 71.69 296 SER A O 1
ATOM 2362 N N . ASP A 1 297 ? -9.360 2.701 33.629 1.00 69.75 297 ASP A N 1
ATOM 2363 C CA . ASP A 1 297 ? -9.530 4.139 33.867 1.00 69.75 297 ASP A CA 1
ATOM 2364 C C . ASP A 1 297 ? -8.168 4.851 33.949 1.00 69.75 297 ASP A C 1
ATOM 2366 O O . ASP A 1 297 ? -8.031 5.970 33.471 1.00 69.75 297 ASP A O 1
ATOM 2370 N N . ALA A 1 298 ? -7.132 4.170 34.454 1.00 75.88 298 ALA A N 1
ATOM 2371 C CA . ALA A 1 298 ? -5.768 4.692 34.460 1.00 75.88 298 ALA A CA 1
ATOM 2372 C C . ALA A 1 298 ? -5.229 4.905 33.036 1.00 75.88 298 ALA A C 1
ATOM 2374 O O . ALA A 1 298 ? -4.681 5.962 32.750 1.00 75.88 298 ALA A O 1
ATOM 2375 N N . ASP A 1 299 ? -5.450 3.955 32.115 1.00 73.94 299 ASP A N 1
ATOM 2376 C CA . ASP A 1 299 ? -5.049 4.142 30.713 1.00 73.94 299 ASP A CA 1
ATOM 2377 C C . ASP A 1 299 ? -5.823 5.292 30.046 1.00 73.94 299 ASP A C 1
ATOM 2379 O O . ASP A 1 299 ? -5.331 5.928 29.112 1.00 73.94 299 ASP A O 1
ATOM 2383 N N . TRP A 1 300 ? -7.064 5.535 30.486 1.00 72.56 300 TRP A N 1
ATOM 2384 C CA . TRP A 1 300 ? -7.857 6.669 30.025 1.00 72.56 300 TRP A CA 1
ATOM 2385 C C . TRP A 1 300 ? -7.260 7.993 30.482 1.00 72.56 300 TRP A C 1
ATOM 2387 O O . TRP A 1 300 ? -7.071 8.876 29.649 1.00 72.56 300 TRP A O 1
ATOM 2397 N N . ASP A 1 301 ? -6.929 8.116 31.762 1.00 74.50 301 ASP A N 1
ATOM 2398 C CA . ASP A 1 301 ? -6.322 9.331 32.296 1.00 74.50 301 ASP A CA 1
ATOM 2399 C C . ASP A 1 301 ? -4.947 9.585 31.645 1.00 74.50 301 ASP A C 1
ATOM 2401 O O . ASP A 1 301 ? -4.713 10.689 31.157 1.00 74.50 301 ASP A O 1
ATOM 2405 N N . THR A 1 302 ? -4.117 8.550 31.454 1.00 79.56 302 THR A N 1
ATOM 2406 C CA . THR A 1 302 ? -2.846 8.658 30.709 1.00 79.56 302 THR A CA 1
ATOM 2407 C C . THR A 1 302 ? -3.044 9.139 29.269 1.00 79.56 302 THR A C 1
ATOM 2409 O O . THR A 1 302 ? -2.280 9.964 28.780 1.00 79.56 302 THR A O 1
ATOM 2412 N N . ARG A 1 303 ? -4.081 8.672 28.555 1.00 76.12 303 ARG A N 1
ATOM 2413 C CA . ARG A 1 303 ? -4.378 9.190 27.207 1.00 76.12 303 ARG A CA 1
ATOM 2414 C C . ARG A 1 303 ? -4.707 10.676 27.221 1.00 76.12 303 ARG A C 1
ATOM 2416 O O . ARG A 1 303 ? -4.281 11.375 26.310 1.00 76.12 303 ARG A O 1
ATOM 2423 N N . ILE A 1 304 ? -5.496 11.130 28.193 1.00 74.81 304 ILE A N 1
ATOM 2424 C CA . ILE A 1 304 ? -5.871 12.542 28.311 1.00 74.81 304 ILE A CA 1
ATOM 2425 C C . ILE A 1 304 ? -4.636 13.390 28.623 1.00 74.81 304 ILE A C 1
ATOM 2427 O O . ILE A 1 304 ? -4.455 14.416 27.979 1.00 74.81 304 ILE A O 1
ATOM 2431 N N . GLU A 1 305 ? -3.760 12.932 29.517 1.00 77.25 305 GLU A N 1
ATOM 2432 C CA . GLU A 1 305 ? -2.490 13.603 29.828 1.00 77.25 305 GLU A CA 1
ATOM 2433 C C . GLU A 1 305 ? -1.593 13.732 28.587 1.00 77.25 305 GLU A C 1
ATOM 2435 O O . GLU A 1 305 ? -1.112 14.821 28.286 1.00 77.25 305 GLU A O 1
ATOM 2440 N N . ILE A 1 306 ? -1.431 12.658 27.804 1.00 78.69 306 ILE A N 1
ATOM 2441 C CA . ILE A 1 306 ? -0.657 12.709 26.552 1.00 78.69 306 ILE A CA 1
ATOM 2442 C C . ILE A 1 306 ? -1.328 13.653 25.544 1.00 78.69 306 ILE A C 1
ATOM 2444 O O . ILE A 1 306 ? -0.648 14.447 24.904 1.00 78.69 306 ILE A O 1
ATOM 2448 N N . MET A 1 307 ? -2.659 13.606 25.400 1.00 72.31 307 MET A N 1
ATOM 2449 C CA . MET A 1 307 ? -3.392 14.516 24.507 1.00 72.31 307 MET A CA 1
ATOM 2450 C C . MET A 1 307 ? -3.199 15.987 24.896 1.00 72.31 307 MET A C 1
ATOM 2452 O O . MET A 1 307 ? -3.035 16.818 24.008 1.00 72.31 307 MET A O 1
ATOM 2456 N N . GLN A 1 308 ? -3.196 16.294 26.195 1.00 70.81 308 GLN A N 1
ATOM 2457 C CA . GLN A 1 308 ? -2.919 17.636 26.712 1.00 70.81 308 GLN A CA 1
ATOM 2458 C C . GLN A 1 308 ? -1.480 18.054 26.416 1.00 70.81 308 GLN A C 1
ATOM 2460 O O . GLN A 1 308 ? -1.267 19.137 25.885 1.00 70.81 308 GLN A O 1
ATOM 2465 N N . GLY A 1 309 ? -0.508 17.170 26.654 1.00 73.62 309 GLY A N 1
ATOM 2466 C CA . GLY A 1 309 ? 0.889 17.436 26.316 1.00 73.62 309 GLY A CA 1
ATOM 2467 C C . GLY A 1 309 ? 1.109 17.707 24.822 1.00 73.62 309 GLY A C 1
ATOM 2468 O O . GLY A 1 309 ? 1.911 18.570 24.482 1.00 73.62 309 GLY A O 1
ATOM 2469 N N . VAL A 1 310 ? 0.366 17.034 23.928 1.00 72.56 310 VAL A N 1
ATOM 2470 C CA . VAL A 1 310 ? 0.394 17.322 22.478 1.00 72.56 310 VAL A CA 1
ATOM 2471 C C . VAL A 1 310 ? -0.186 18.708 22.176 1.00 72.56 310 VAL A C 1
ATOM 2473 O O . VAL A 1 310 ? 0.314 19.396 21.295 1.00 72.56 310 VAL A O 1
ATOM 2476 N N . GLU A 1 311 ? -1.263 19.112 22.854 1.00 66.94 311 GLU A N 1
ATOM 2477 C CA . GLU A 1 311 ? -1.911 20.415 22.637 1.00 66.94 311 GLU A CA 1
ATOM 2478 C C . GLU A 1 311 ? -1.075 21.584 23.182 1.00 66.94 311 GLU A C 1
ATOM 2480 O O . GLU A 1 311 ? -1.069 22.660 22.589 1.00 66.94 311 GLU A O 1
ATOM 2485 N N . GLU A 1 312 ? -0.337 21.357 24.268 1.00 69.25 312 GLU A N 1
ATOM 2486 C CA . GLU A 1 312 ? 0.541 22.335 24.921 1.00 69.25 312 GLU A CA 1
ATOM 2487 C C . GLU A 1 312 ? 1.972 22.368 24.341 1.00 69.25 312 GLU A C 1
ATOM 2489 O O . GLU A 1 312 ? 2.839 23.042 24.899 1.00 69.25 312 GLU A O 1
ATOM 2494 N N . ASP A 1 313 ? 2.235 21.660 23.233 1.00 67.81 313 ASP A N 1
ATOM 2495 C CA . ASP A 1 313 ? 3.563 21.551 22.598 1.00 67.81 313 ASP A CA 1
ATOM 2496 C C . ASP A 1 313 ? 4.666 21.088 23.580 1.00 67.81 313 ASP A C 1
ATOM 2498 O O . ASP A 1 313 ? 5.839 21.469 23.493 1.00 67.81 313 ASP A O 1
ATOM 2502 N N . MET A 1 314 ? 4.299 20.237 24.542 1.00 73.06 314 MET A N 1
ATOM 2503 C CA . MET A 1 314 ? 5.261 19.635 25.458 1.00 73.06 314 MET A CA 1
ATOM 2504 C C . MET A 1 314 ? 6.149 18.629 24.718 1.00 73.06 314 MET A C 1
ATOM 2506 O O . MET A 1 314 ? 5.697 17.898 23.834 1.00 73.06 314 MET A O 1
ATOM 2510 N N . GLU A 1 315 ? 7.421 18.538 25.120 1.00 75.56 315 GLU A N 1
ATOM 2511 C CA . GLU A 1 315 ? 8.318 17.476 24.653 1.00 75.56 315 GLU A CA 1
ATOM 2512 C C . GLU A 1 315 ? 7.843 16.118 25.193 1.00 75.56 315 GLU A C 1
ATOM 2514 O O . GLU A 1 315 ? 8.231 15.684 26.276 1.00 75.56 315 GLU A O 1
ATOM 2519 N N . LEU A 1 316 ? 6.976 15.457 24.429 1.00 76.06 316 LEU A N 1
ATOM 2520 C CA . LEU A 1 316 ? 6.511 14.104 24.707 1.00 76.06 316 LEU A CA 1
ATOM 2521 C C . LEU A 1 316 ? 7.530 13.068 24.246 1.00 76.06 316 LEU A C 1
ATOM 2523 O O . LEU A 1 316 ? 8.214 13.225 23.227 1.00 76.06 316 LEU A O 1
ATOM 2527 N N . HIS A 1 317 ? 7.590 11.951 24.963 1.00 77.38 317 HIS A N 1
ATOM 2528 C CA . HIS A 1 317 ? 8.380 10.820 24.513 1.00 77.38 317 HIS A CA 1
ATOM 2529 C C . HIS A 1 317 ? 7.735 10.187 23.271 1.00 77.38 317 HIS A C 1
ATOM 2531 O O . HIS A 1 317 ? 6.519 10.016 23.187 1.00 77.38 317 HIS A O 1
ATOM 2537 N N . MET A 1 318 ? 8.559 9.757 22.308 1.00 76.12 318 MET A N 1
ATOM 2538 C CA . MET A 1 318 ? 8.088 9.092 21.079 1.00 76.12 318 MET A CA 1
ATOM 2539 C C . MET A 1 318 ? 7.171 7.887 21.357 1.00 76.12 318 MET A C 1
ATOM 2541 O O . MET A 1 318 ? 6.270 7.599 20.572 1.00 76.12 318 MET A O 1
ATOM 2545 N N . GLU A 1 319 ? 7.382 7.190 22.476 1.00 78.25 319 GLU A N 1
ATOM 2546 C CA . GLU A 1 319 ? 6.555 6.056 22.905 1.00 78.25 319 GLU A CA 1
ATOM 2547 C C . GLU A 1 319 ? 5.128 6.476 23.294 1.00 78.25 319 GLU A C 1
ATOM 2549 O O . GLU A 1 319 ? 4.172 5.762 22.987 1.00 78.25 319 GLU A O 1
ATOM 2554 N N . GLU A 1 320 ? 4.966 7.647 23.915 1.00 78.56 320 GLU A N 1
ATOM 2555 C CA . GLU A 1 320 ? 3.668 8.198 24.325 1.00 78.56 320 GLU A CA 1
ATOM 2556 C C . GLU A 1 320 ? 2.842 8.604 23.100 1.00 78.56 320 GLU A C 1
ATOM 2558 O O . GLU A 1 320 ? 1.660 8.264 22.992 1.00 78.56 320 GLU A O 1
ATOM 2563 N N . VAL A 1 321 ? 3.490 9.243 22.122 1.00 79.12 321 VAL A N 1
ATOM 2564 C CA . VAL A 1 321 ? 2.871 9.603 20.839 1.00 79.12 321 VAL A CA 1
ATOM 2565 C C . VAL A 1 321 ? 2.425 8.347 20.085 1.00 79.12 321 VAL A C 1
ATOM 2567 O O . VAL A 1 321 ? 1.266 8.249 19.682 1.00 79.12 321 VAL A O 1
ATOM 2570 N N . ALA A 1 322 ? 3.296 7.340 19.966 1.00 80.38 322 ALA A N 1
ATOM 2571 C CA . ALA A 1 322 ? 2.966 6.080 19.298 1.00 80.38 322 ALA A CA 1
ATOM 2572 C C . ALA A 1 322 ? 1.811 5.328 19.992 1.00 80.38 322 ALA A C 1
ATOM 2574 O O . ALA A 1 322 ? 0.944 4.746 19.332 1.00 80.38 322 ALA A O 1
ATOM 2575 N N . MET A 1 323 ? 1.753 5.364 21.328 1.00 81.75 323 MET A N 1
ATOM 2576 C CA . MET A 1 323 ? 0.652 4.795 22.113 1.00 81.75 323 MET A CA 1
ATOM 2577 C C . MET A 1 323 ? -0.681 5.504 21.838 1.00 81.75 323 MET A C 1
ATOM 2579 O O . MET A 1 323 ? -1.723 4.842 21.700 1.00 81.75 323 MET A O 1
ATOM 2583 N N . LEU A 1 324 ? -0.666 6.836 21.747 1.00 81.62 324 LEU A N 1
ATOM 2584 C CA . LEU A 1 324 ? -1.845 7.627 21.408 1.00 81.62 324 LEU A CA 1
ATOM 2585 C C . LEU A 1 324 ? -2.314 7.333 19.976 1.00 81.62 324 LEU A C 1
ATOM 2587 O O . LEU A 1 324 ? -3.495 7.043 19.770 1.00 81.62 324 LEU A O 1
ATOM 2591 N N . GLU A 1 325 ? -1.404 7.323 19.001 1.00 83.62 325 GLU A N 1
ATOM 2592 C CA . GLU A 1 325 ? -1.705 6.989 17.604 1.00 83.62 325 GLU A CA 1
ATOM 2593 C C . GLU A 1 325 ? -2.309 5.590 17.468 1.00 83.62 325 GLU A C 1
ATOM 2595 O O . GLU A 1 325 ? -3.334 5.412 16.803 1.00 83.62 325 GLU A O 1
ATOM 2600 N N . TYR A 1 326 ? -1.732 4.601 18.157 1.00 86.19 326 TYR A N 1
ATOM 2601 C CA . TYR A 1 326 ? -2.265 3.243 18.176 1.00 86.19 326 TYR A CA 1
ATOM 2602 C C . TYR A 1 326 ? -3.678 3.200 18.760 1.00 86.19 326 TYR A C 1
ATOM 2604 O O . TYR A 1 326 ? -4.576 2.576 18.192 1.00 86.19 326 TYR A O 1
ATOM 2612 N N . SER A 1 327 ? -3.899 3.899 19.876 1.00 81.81 327 SER A N 1
ATOM 2613 C CA . SER A 1 327 ? -5.213 3.982 20.512 1.00 81.81 327 SER A CA 1
ATOM 2614 C C . SER A 1 327 ? -6.248 4.590 19.562 1.00 81.81 327 SER A C 1
ATOM 2616 O O . SER A 1 327 ? -7.332 4.034 19.399 1.00 81.81 327 SER A O 1
ATOM 2618 N N . LEU A 1 328 ? -5.911 5.676 18.864 1.00 82.62 328 LEU A N 1
ATOM 2619 C CA . LEU A 1 328 ? -6.789 6.291 17.866 1.00 82.62 328 LEU A CA 1
ATOM 2620 C C . LEU A 1 328 ? -7.075 5.348 16.689 1.00 82.62 328 LEU A C 1
ATOM 2622 O O . LEU A 1 328 ? -8.221 5.261 16.244 1.00 82.62 328 LEU A O 1
ATOM 2626 N N . ALA A 1 329 ? -6.073 4.611 16.208 1.00 87.00 329 ALA A N 1
ATOM 2627 C CA . ALA A 1 329 ? -6.248 3.634 15.134 1.00 87.00 329 ALA A CA 1
ATOM 2628 C C . ALA A 1 329 ? -7.194 2.490 15.544 1.00 87.00 329 ALA A C 1
ATOM 2630 O O . ALA A 1 329 ? -8.038 2.070 14.748 1.00 87.00 329 ALA A O 1
ATOM 2631 N N . VAL A 1 330 ? -7.137 2.039 16.806 1.00 86.81 330 VAL A N 1
ATOM 2632 C CA . VAL A 1 330 ? -8.107 1.083 17.371 1.00 86.81 330 VAL A CA 1
ATOM 2633 C C . VAL A 1 330 ? -9.523 1.656 17.347 1.00 86.81 330 VAL A C 1
ATOM 2635 O O . VAL A 1 330 ? -10.439 0.981 16.875 1.00 86.81 330 VAL A O 1
ATOM 2638 N N . ILE A 1 331 ? -9.717 2.897 17.809 1.00 83.75 331 ILE A N 1
ATOM 2639 C CA . ILE A 1 331 ? -11.041 3.544 17.818 1.00 83.75 331 ILE A CA 1
ATOM 2640 C C . ILE A 1 331 ? -11.599 3.637 16.398 1.00 83.75 331 ILE A C 1
ATOM 2642 O O . ILE A 1 331 ? -12.744 3.253 16.160 1.00 83.75 331 ILE A O 1
ATOM 2646 N N . ARG A 1 332 ? -10.782 4.084 15.438 1.00 86.88 332 ARG A N 1
ATOM 2647 C CA . ARG A 1 332 ? -11.181 4.174 14.027 1.00 86.88 332 ARG A CA 1
ATOM 2648 C C . ARG A 1 332 ? -11.516 2.808 13.435 1.00 86.88 332 ARG A C 1
ATOM 2650 O O . ARG A 1 332 ? -12.490 2.678 12.702 1.00 86.88 332 ARG A O 1
ATOM 2657 N N . LEU A 1 333 ? -10.743 1.771 13.754 1.00 88.19 333 LEU A N 1
ATOM 2658 C CA . LEU A 1 333 ? -11.038 0.416 13.292 1.00 88.19 333 LEU A CA 1
ATOM 2659 C C . LEU A 1 333 ? -12.384 -0.081 13.841 1.00 88.19 333 LEU A C 1
ATOM 2661 O O . LEU A 1 333 ? -13.187 -0.638 13.089 1.00 88.19 333 LEU A O 1
ATOM 2665 N N . LEU A 1 334 ? -12.644 0.138 15.135 1.00 87.06 334 LEU A N 1
ATOM 2666 C CA . LEU A 1 334 ? -13.903 -0.236 15.781 1.00 87.06 334 LEU A CA 1
ATOM 2667 C C . LEU A 1 334 ? -15.090 0.540 15.200 1.00 87.06 334 LEU A C 1
ATOM 2669 O O . LEU A 1 334 ? -16.125 -0.070 14.928 1.00 87.06 334 LEU A O 1
ATOM 2673 N N . SER A 1 335 ? -14.944 1.845 14.954 1.00 85.31 335 SER A N 1
ATOM 2674 C CA . SER A 1 335 ? -16.013 2.663 14.374 1.00 85.31 335 SER A CA 1
ATOM 2675 C C . SER A 1 335 ? -16.378 2.191 12.966 1.00 85.31 335 SER A C 1
ATOM 2677 O O . SER A 1 335 ? -17.553 1.949 12.686 1.00 85.31 335 SER A O 1
ATOM 2679 N N . VAL A 1 336 ? -15.379 1.917 12.118 1.00 86.75 336 VAL A N 1
ATOM 2680 C CA . VAL A 1 336 ? -15.591 1.350 10.778 1.00 86.75 336 VAL A CA 1
ATOM 2681 C C . VAL A 1 336 ? -16.245 -0.033 10.855 1.00 86.75 336 VAL A C 1
ATOM 2683 O O . VAL A 1 336 ? -17.059 -0.371 9.999 1.00 86.75 336 VAL A O 1
ATOM 2686 N N . CYS A 1 337 ? -15.963 -0.838 11.885 1.00 87.00 337 CYS A N 1
ATOM 2687 C CA . CYS A 1 337 ? -16.627 -2.133 12.089 1.00 87.00 337 CYS A CA 1
ATOM 2688 C C . CYS A 1 337 ? -18.098 -2.028 12.529 1.00 87.00 337 CYS A C 1
ATOM 2690 O O . CYS A 1 337 ? -18.847 -2.993 12.352 1.00 87.00 337 CYS A O 1
ATOM 2692 N N . CYS A 1 338 ? -18.513 -0.879 13.069 1.00 84.69 338 CYS A N 1
ATOM 2693 C CA . CYS A 1 338 ? -19.895 -0.599 13.468 1.00 84.69 338 CYS A CA 1
ATOM 2694 C C . CYS A 1 338 ? -20.746 -0.024 12.320 1.00 84.69 338 CYS A C 1
ATOM 2696 O O . CYS A 1 338 ? -21.975 -0.014 12.404 1.00 84.69 338 CYS A O 1
ATOM 2698 N N . GLU A 1 339 ? -20.129 0.428 11.223 1.00 83.38 339 GLU A N 1
ATOM 2699 C CA . GLU A 1 339 ? -20.861 0.925 10.055 1.00 83.38 339 GLU A CA 1
ATOM 2700 C C . GLU A 1 339 ? -21.791 -0.147 9.462 1.00 83.38 339 GLU A C 1
ATOM 2702 O O . GLU A 1 339 ? -21.427 -1.316 9.341 1.00 83.38 339 GLU A O 1
ATOM 2707 N N . GLY A 1 340 ? -22.986 0.257 9.015 1.00 69.69 340 GLY A N 1
ATOM 2708 C CA . GLY A 1 340 ? -23.895 -0.634 8.283 1.00 69.69 340 GLY A CA 1
ATOM 2709 C C . GLY A 1 340 ? -24.826 -1.498 9.143 1.00 69.69 340 GLY A C 1
ATOM 2710 O O . GLY A 1 340 ? -25.376 -2.463 8.616 1.00 69.69 340 GLY A O 1
ATOM 2711 N N . LYS A 1 341 ? -25.072 -1.117 10.410 1.00 70.00 341 LYS A N 1
ATOM 2712 C CA . LYS A 1 341 ? -25.951 -1.808 11.381 1.00 70.00 341 LYS A CA 1
ATOM 2713 C C . LYS A 1 341 ? -25.406 -3.173 11.807 1.00 70.00 341 LYS A C 1
ATOM 2715 O O . LYS A 1 341 ? -26.024 -4.210 11.555 1.00 70.00 341 LYS A O 1
ATOM 2720 N N . ASN A 1 342 ? -24.258 -3.169 12.476 1.00 74.56 342 ASN A N 1
ATOM 2721 C CA . ASN A 1 342 ? -23.650 -4.366 13.052 1.00 74.56 342 ASN A CA 1
ATOM 2722 C C . ASN A 1 342 ? -23.780 -4.342 14.589 1.00 74.56 342 ASN A C 1
ATOM 2724 O O . ASN A 1 342 ? -22.822 -3.987 15.278 1.00 74.56 342 ASN A O 1
ATOM 2728 N N . PRO A 1 343 ? -24.938 -4.732 15.161 1.00 76.62 343 PRO A N 1
ATOM 2729 C CA . PRO A 1 343 ? -25.210 -4.564 16.592 1.00 76.62 343 PRO A CA 1
ATOM 2730 C C . PRO A 1 343 ? -24.245 -5.361 17.479 1.00 76.62 343 PRO A C 1
ATOM 2732 O O . PRO A 1 343 ? -23.938 -4.952 18.594 1.00 76.62 343 PRO A O 1
ATOM 2735 N N . ALA A 1 344 ? -23.728 -6.492 16.988 1.00 75.12 344 ALA A N 1
ATOM 2736 C CA . ALA A 1 344 ? -22.725 -7.266 17.712 1.00 75.12 344 ALA A CA 1
ATOM 2737 C C . ALA A 1 344 ? -21.393 -6.507 17.826 1.00 75.12 344 ALA A C 1
ATOM 2739 O O . ALA A 1 344 ? -20.748 -6.562 18.874 1.00 75.12 344 ALA A O 1
ATOM 2740 N N . ALA A 1 345 ? -20.995 -5.788 16.769 1.00 77.69 345 ALA A N 1
ATOM 2741 C CA . ALA A 1 345 ? -19.816 -4.932 16.805 1.00 77.69 345 ALA A CA 1
ATOM 2742 C C . ALA A 1 345 ? -20.042 -3.695 17.681 1.00 77.69 345 ALA A C 1
ATOM 2744 O O . ALA A 1 345 ? -19.172 -3.380 18.485 1.00 77.69 345 ALA A O 1
ATOM 2745 N N . GLU A 1 346 ? -21.220 -3.069 17.602 1.00 79.19 346 GLU A N 1
ATOM 2746 C CA . GLU A 1 346 ? -21.594 -1.906 18.422 1.00 79.19 346 GLU A CA 1
ATOM 2747 C C . GLU A 1 346 ? -21.543 -2.223 19.924 1.00 79.19 346 GLU A C 1
ATOM 2749 O O . GLU A 1 346 ? -20.886 -1.518 20.690 1.00 79.19 346 GLU A O 1
ATOM 2754 N N . VAL A 1 347 ? -22.166 -3.330 20.352 1.00 78.94 347 VAL A N 1
ATOM 2755 C CA . VAL A 1 347 ? -22.147 -3.770 21.760 1.00 78.94 347 VAL A CA 1
ATOM 2756 C C . VAL A 1 347 ? -20.723 -4.048 22.235 1.00 78.94 347 VAL A C 1
ATOM 2758 O O . VAL A 1 347 ? -20.385 -3.768 23.383 1.00 78.94 347 VAL A O 1
ATOM 2761 N N . TYR A 1 348 ? -19.880 -4.611 21.370 1.00 78.06 348 TYR A N 1
ATOM 2762 C CA . TYR A 1 348 ? -18.497 -4.905 21.718 1.00 78.06 348 TYR A CA 1
ATOM 2763 C C . TYR A 1 348 ? -17.636 -3.638 21.792 1.00 78.06 348 TYR A C 1
ATOM 2765 O O . TYR A 1 348 ? -16.888 -3.476 22.753 1.00 78.06 348 TYR A O 1
ATOM 2773 N N . ALA A 1 349 ? -17.767 -2.727 20.825 1.00 78.25 349 ALA A N 1
ATOM 2774 C CA . ALA A 1 349 ? -17.054 -1.452 20.798 1.00 78.25 349 ALA A CA 1
ATOM 2775 C C . ALA A 1 349 ? -17.399 -0.581 22.019 1.00 78.25 349 ALA A C 1
ATOM 2777 O O . ALA A 1 349 ? -16.501 -0.002 22.631 1.00 78.25 349 ALA A O 1
ATOM 2778 N N . ALA A 1 350 ? -18.665 -0.590 22.452 1.00 75.25 350 ALA A N 1
ATOM 2779 C CA . ALA A 1 350 ? -19.132 0.117 23.647 1.00 75.25 350 ALA A CA 1
ATOM 2780 C C . ALA A 1 350 ? -18.460 -0.340 24.961 1.00 75.25 350 ALA A C 1
ATOM 2782 O O . ALA A 1 350 ? -18.578 0.342 25.976 1.00 75.25 350 ALA A O 1
ATOM 2783 N N . ARG A 1 351 ? -17.751 -1.482 24.968 1.00 74.12 351 ARG A N 1
ATOM 2784 C CA . ARG A 1 351 ? -16.969 -1.944 26.131 1.00 74.12 351 ARG A CA 1
ATOM 2785 C C . ARG A 1 351 ? -15.629 -1.221 26.284 1.00 74.12 351 ARG A C 1
ATOM 2787 O O . ARG A 1 351 ? -15.087 -1.249 27.381 1.00 74.12 351 ARG A O 1
ATOM 2794 N N . TYR A 1 352 ? -15.099 -0.630 25.212 1.00 70.19 352 TYR A N 1
ATOM 2795 C CA . TYR A 1 352 ? -13.815 0.089 25.217 1.00 70.19 352 TYR A CA 1
ATOM 2796 C C . TYR A 1 352 ? -13.988 1.603 25.264 1.00 70.19 352 TYR A C 1
ATOM 2798 O O . TYR A 1 352 ? -13.113 2.311 25.746 1.00 70.19 352 TYR A O 1
ATOM 2806 N N . LEU A 1 353 ? -15.110 2.092 24.741 1.00 69.44 353 LEU A N 1
ATOM 2807 C CA . LEU A 1 353 ? -15.475 3.498 24.740 1.00 69.44 353 LEU A CA 1
ATOM 2808 C C . LEU A 1 353 ? -16.918 3.610 25.205 1.00 69.44 353 LEU A C 1
ATOM 2810 O O . LEU A 1 353 ? -17.850 3.425 24.418 1.00 69.44 353 LEU A O 1
ATOM 2814 N N . SER A 1 354 ? -17.114 3.883 26.494 1.00 67.88 354 SER A N 1
ATOM 2815 C CA . SER A 1 354 ? -18.452 4.214 26.962 1.00 67.88 354 SER A CA 1
ATOM 2816 C C . SER A 1 354 ? -18.814 5.627 26.498 1.00 67.88 354 SER A C 1
ATOM 2818 O O . SER A 1 354 ? -17.961 6.510 26.415 1.00 67.88 354 SER A O 1
ATOM 2820 N N . LEU A 1 355 ? -20.103 5.872 26.248 1.00 66.75 355 LEU A N 1
ATOM 2821 C CA . LEU A 1 355 ? -20.600 7.208 25.898 1.00 66.75 355 LEU A CA 1
ATOM 2822 C C . LEU A 1 355 ? -20.189 8.263 26.941 1.00 66.75 355 LEU A C 1
ATOM 2824 O O . LEU A 1 355 ? -19.920 9.411 26.599 1.00 66.75 355 LEU A O 1
ATOM 2828 N N . LYS A 1 356 ? -20.123 7.864 28.216 1.00 66.88 356 LYS A N 1
ATOM 2829 C CA . LYS A 1 356 ? -19.687 8.728 29.313 1.00 66.88 356 LYS A CA 1
ATOM 2830 C C . LYS A 1 356 ? -18.225 9.146 29.143 1.00 66.88 356 LYS A C 1
ATOM 2832 O O . LYS A 1 356 ? -17.925 10.318 29.345 1.00 66.88 356 LYS A O 1
ATOM 2837 N N . ASP A 1 357 ? -17.352 8.222 28.756 1.00 67.44 357 ASP A N 1
ATOM 2838 C CA . ASP A 1 357 ? -15.920 8.489 28.579 1.00 67.44 357 ASP A CA 1
ATOM 2839 C C . ASP A 1 357 ? -15.678 9.345 27.338 1.00 67.44 357 ASP A C 1
ATOM 2841 O O . ASP A 1 357 ? -14.951 10.331 27.404 1.00 67.44 357 ASP A O 1
ATOM 2845 N N . THR A 1 358 ? -16.385 9.060 26.240 1.00 66.44 358 THR A N 1
ATOM 2846 C CA . THR A 1 358 ? -16.361 9.892 25.029 1.00 66.44 358 THR A CA 1
ATOM 2847 C C . THR A 1 358 ? -16.781 11.332 25.324 1.00 66.44 358 THR A C 1
ATOM 2849 O O . THR A 1 358 ? -16.060 12.262 24.975 1.00 66.44 358 THR A O 1
ATOM 2852 N N . ILE A 1 359 ? -17.905 11.536 26.024 1.00 66.69 359 ILE A N 1
ATOM 2853 C CA . ILE A 1 359 ? -18.363 12.879 26.410 1.00 66.69 359 ILE A CA 1
ATOM 2854 C C . ILE A 1 359 ? -17.369 13.540 27.368 1.00 66.69 359 ILE A C 1
ATOM 2856 O O . ILE A 1 359 ? -17.072 14.718 27.203 1.00 66.69 359 ILE A O 1
ATOM 2860 N N . LYS A 1 360 ? -16.828 12.805 28.349 1.00 65.06 360 LYS A N 1
ATOM 2861 C CA . LYS A 1 360 ? -15.817 13.328 29.280 1.00 65.06 360 LYS A CA 1
ATOM 2862 C C . LYS A 1 360 ? -14.579 13.815 28.520 1.00 65.06 360 LYS A C 1
ATOM 2864 O O . LYS A 1 360 ? -14.129 14.921 28.791 1.00 65.06 360 LYS A O 1
ATOM 2869 N N . GLY A 1 361 ? -14.090 13.041 27.550 1.00 63.97 361 GLY A N 1
ATOM 2870 C CA . GLY A 1 361 ? -12.961 13.419 26.699 1.00 63.97 361 GLY A CA 1
ATOM 2871 C C . GLY A 1 361 ? -13.245 14.666 25.863 1.00 63.97 361 GLY A C 1
ATOM 2872 O O . GLY A 1 361 ? -12.446 15.596 25.874 1.00 63.97 361 GLY A O 1
ATOM 2873 N N . ILE A 1 362 ? -14.410 14.738 25.208 1.00 65.00 362 ILE A N 1
ATOM 2874 C CA . ILE A 1 362 ? -14.817 15.919 24.425 1.00 65.00 362 ILE A CA 1
ATOM 2875 C C . ILE A 1 362 ? -14.913 17.159 25.318 1.00 65.00 362 ILE A C 1
ATOM 2877 O O . ILE A 1 362 ? -14.349 18.193 24.984 1.00 65.00 362 ILE A O 1
ATOM 2881 N N . VAL A 1 363 ? -15.591 17.056 26.466 1.00 64.94 363 VAL A N 1
ATOM 2882 C CA . VAL A 1 363 ? -15.781 18.182 27.393 1.00 64.94 363 VAL A CA 1
ATOM 2883 C C . VAL A 1 363 ? -14.451 18.644 27.974 1.00 64.94 363 VAL A C 1
ATOM 2885 O O . VAL A 1 363 ? -14.226 19.846 28.063 1.00 64.94 363 VAL A O 1
ATOM 2888 N N . GLN A 1 364 ? -13.560 17.720 28.345 1.00 60.75 364 GLN A N 1
ATOM 2889 C CA . GLN A 1 364 ? -12.216 18.076 28.792 1.00 60.75 364 GLN A CA 1
ATOM 2890 C C . GLN A 1 364 ? -11.498 18.861 27.685 1.00 60.75 364 GLN A C 1
ATOM 2892 O O . GLN A 1 364 ? -11.134 20.008 27.918 1.00 60.75 364 GLN A O 1
ATOM 2897 N N . LEU A 1 365 ? -11.430 18.335 26.458 1.00 59.88 365 LEU A N 1
ATOM 2898 C CA . LEU A 1 365 ? -10.788 19.004 25.315 1.00 59.88 365 LEU A CA 1
ATOM 2899 C C . LEU A 1 365 ? -11.435 20.353 24.921 1.00 59.88 365 LEU A C 1
ATOM 2901 O O . LEU A 1 365 ? -10.751 21.254 24.438 1.00 59.88 365 LEU A O 1
ATOM 2905 N N . GLU A 1 366 ? -12.751 20.522 25.085 1.00 57.62 366 GLU A N 1
ATOM 2906 C CA . GLU A 1 366 ? -13.441 21.792 24.808 1.00 57.62 366 GLU A CA 1
ATOM 2907 C C . GLU A 1 366 ? -13.189 22.851 25.886 1.00 57.62 366 GLU A C 1
ATOM 2909 O O . GLU A 1 366 ? -12.975 24.021 25.555 1.00 57.62 366 GLU A O 1
ATOM 2914 N N . VAL A 1 367 ? -13.180 22.455 27.163 1.00 53.56 367 VAL A N 1
ATOM 2915 C CA . VAL A 1 367 ? -12.881 23.352 28.290 1.00 53.56 367 VAL A CA 1
ATOM 2916 C C . VAL A 1 367 ? -11.457 23.905 28.183 1.00 53.56 367 VAL A C 1
ATOM 2918 O O . VAL A 1 367 ? -11.263 25.086 28.461 1.00 53.56 367 VAL A O 1
ATOM 2921 N N . PHE A 1 368 ? -10.492 23.107 27.711 1.00 50.72 3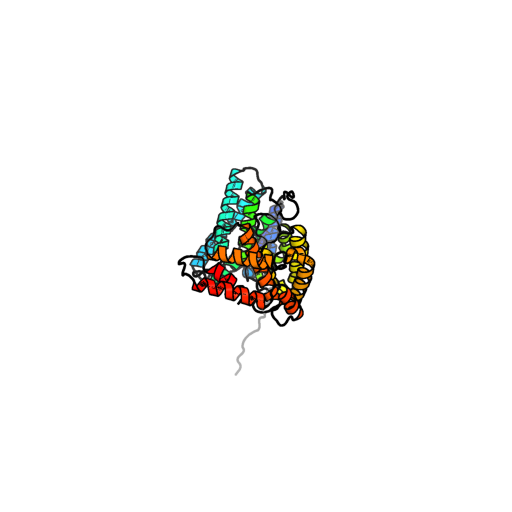68 PHE A N 1
ATOM 2922 C CA . PHE A 1 368 ? -9.111 23.560 27.501 1.00 50.72 368 PHE A CA 1
ATOM 2923 C C . PHE A 1 368 ? -8.961 24.492 26.288 1.00 50.72 368 PHE A C 1
ATOM 2925 O O . PHE A 1 368 ? -8.342 25.546 26.408 1.00 50.72 368 PHE A O 1
ATOM 2932 N N . SER A 1 369 ? -9.620 24.206 25.158 1.00 51.34 369 SER A N 1
ATOM 2933 C CA . SER A 1 369 ? -9.520 25.058 23.956 1.00 51.34 369 SER A CA 1
ATOM 2934 C C . SER A 1 369 ? -10.115 26.469 24.093 1.00 51.34 369 SER A C 1
ATOM 2936 O O . SER A 1 369 ? -9.818 27.347 23.287 1.00 51.34 369 SER A O 1
ATOM 2938 N N . ASN A 1 370 ? -10.942 26.710 25.115 1.00 49.91 370 ASN A N 1
ATOM 2939 C CA . ASN A 1 370 ? -11.477 28.038 25.435 1.00 49.91 370 ASN A CA 1
ATOM 2940 C C . ASN A 1 370 ? -10.575 28.834 26.407 1.00 49.91 370 ASN A C 1
ATOM 2942 O O . ASN A 1 370 ? -10.957 29.932 26.816 1.00 49.91 370 ASN A O 1
ATOM 2946 N N . GLY A 1 371 ? -9.419 28.278 26.795 1.00 46.69 371 GLY A N 1
ATOM 2947 C CA . GLY A 1 371 ? -8.511 28.820 27.806 1.00 46.69 371 GLY A CA 1
ATOM 2948 C C . GLY A 1 371 ? -7.470 29.815 27.295 1.00 46.69 371 GLY A C 1
ATOM 2949 O O . GLY A 1 371 ? -7.297 30.838 27.939 1.00 46.69 371 GLY A O 1
ATOM 2950 N N . GLU A 1 372 ? -6.812 29.585 26.158 1.00 42.28 372 GLU A N 1
ATOM 2951 C CA . GLU A 1 372 ? -5.812 30.509 25.598 1.00 42.28 372 GLU A CA 1
ATOM 2952 C C . GLU A 1 372 ? -5.537 30.164 24.123 1.00 42.28 372 GLU A C 1
ATOM 2954 O O . GLU A 1 372 ? -5.362 29.006 23.754 1.00 42.28 372 GLU A O 1
ATOM 2959 N N . VAL A 1 373 ? -5.551 31.179 23.253 1.00 40.06 373 VAL A N 1
ATOM 2960 C CA . VAL A 1 373 ? -5.266 31.039 21.819 1.00 40.06 373 VAL A CA 1
ATOM 2961 C C . VAL A 1 373 ? -3.752 30.943 21.641 1.00 40.06 373 VAL A C 1
ATOM 2963 O O . VAL A 1 373 ? -3.068 31.965 21.654 1.00 40.06 373 VAL A O 1
ATOM 2966 N N . ALA A 1 374 ? -3.230 29.733 21.456 1.00 35.69 374 ALA A N 1
ATOM 2967 C CA . ALA A 1 374 ? -1.872 29.538 20.963 1.00 35.69 374 ALA A CA 1
ATOM 2968 C C . ALA A 1 374 ? -1.880 29.584 19.426 1.00 35.69 374 ALA A C 1
ATOM 2970 O O . ALA A 1 374 ? -2.357 28.675 18.742 1.00 35.69 374 ALA A O 1
ATOM 2971 N N . GLU A 1 375 ? -1.391 30.696 18.874 1.00 36.94 375 GLU A N 1
ATOM 2972 C CA . GLU A 1 375 ? -1.044 30.805 17.460 1.00 36.94 375 GLU A CA 1
ATOM 2973 C C . GLU A 1 375 ? 0.144 29.886 17.149 1.00 36.94 375 GLU A C 1
ATOM 2975 O O . GLU A 1 375 ? 1.249 30.104 17.637 1.00 36.94 375 GLU A O 1
ATOM 2980 N N . GLY A 1 376 ? -0.082 28.914 16.263 1.00 39.03 376 GLY A N 1
ATOM 2981 C CA . GLY A 1 376 ? 0.987 28.220 15.545 1.00 39.03 376 GLY A CA 1
ATOM 2982 C C . GLY A 1 376 ? 1.303 26.807 16.025 1.00 39.03 376 GLY A C 1
ATOM 2983 O O . GLY A 1 376 ? 2.421 26.558 16.441 1.00 39.03 376 GLY A O 1
ATOM 2984 N N . VAL A 1 377 ? 0.368 25.867 15.860 1.00 37.84 377 VAL A N 1
ATOM 2985 C CA . VAL A 1 377 ? 0.638 24.416 15.941 1.00 37.84 377 VAL A CA 1
ATOM 2986 C C . VAL A 1 377 ? -0.096 23.713 14.796 1.00 37.84 377 VAL A C 1
ATOM 2988 O O . VAL A 1 377 ? -1.095 24.231 14.288 1.00 37.84 377 VAL A O 1
ATOM 2991 N N . GLU A 1 378 ? 0.392 22.553 14.344 1.00 40.97 378 GLU A N 1
ATOM 2992 C CA . GLU A 1 378 ? -0.297 21.676 13.389 1.00 40.97 378 GLU A CA 1
ATOM 2993 C C . GLU A 1 378 ? -1.692 21.274 13.906 1.00 40.97 378 GLU A C 1
ATOM 2995 O O . GLU A 1 378 ? -1.913 20.207 14.479 1.00 40.97 378 GLU A O 1
ATOM 3000 N N . VAL A 1 379 ? -2.679 22.117 13.597 1.00 37.66 379 VAL A N 1
ATOM 3001 C CA . VAL A 1 379 ? -4.128 21.947 13.805 1.00 37.66 379 VAL A CA 1
ATOM 3002 C C . VAL A 1 379 ? -4.625 20.545 13.397 1.00 37.66 379 VAL A C 1
ATOM 3004 O O . VAL A 1 379 ? -5.648 20.068 13.879 1.00 37.66 379 VAL A O 1
ATOM 3007 N N . ALA A 1 380 ? -3.884 19.832 12.546 1.00 36.28 380 ALA A N 1
ATOM 3008 C CA . ALA A 1 380 ? -4.206 18.500 12.064 1.00 36.28 380 ALA A CA 1
ATOM 3009 C C . ALA A 1 380 ? -4.285 17.413 13.156 1.00 36.28 380 ALA A C 1
ATOM 3011 O O . ALA A 1 380 ? -5.177 16.571 13.050 1.00 36.28 380 ALA A O 1
ATOM 3012 N N . MET A 1 381 ? -3.414 17.388 14.180 1.00 35.28 381 MET A N 1
ATOM 3013 C CA . MET A 1 381 ? -3.473 16.343 15.224 1.00 35.28 381 MET A CA 1
ATOM 3014 C C . MET A 1 381 ? -4.582 16.609 16.248 1.00 35.28 381 MET A C 1
ATOM 3016 O O . MET A 1 381 ? -5.409 15.724 16.471 1.00 35.28 381 MET A O 1
ATOM 3020 N N . SER A 1 382 ? -4.694 17.835 16.773 1.00 31.56 382 SER A N 1
ATOM 3021 C CA . SER A 1 382 ? -5.784 18.226 17.688 1.00 31.56 382 SER A CA 1
ATOM 3022 C C . SER A 1 382 ? -7.170 18.092 17.024 1.00 31.56 382 SER A C 1
ATOM 3024 O O . SER A 1 382 ? -8.093 17.506 17.600 1.00 31.56 382 SER A O 1
ATOM 3026 N N . CYS A 1 383 ? -7.314 18.473 15.742 1.00 35.09 383 CYS A N 1
ATOM 3027 C CA . CYS A 1 383 ? -8.548 18.220 14.984 1.00 35.09 383 CYS A CA 1
ATOM 3028 C C . CYS A 1 383 ? -8.783 16.735 14.667 1.00 35.09 383 CYS A C 1
ATOM 3030 O O . CYS A 1 383 ? -9.938 16.311 14.616 1.00 35.09 383 CYS A O 1
ATOM 3032 N N . ARG A 1 384 ? -7.733 15.922 14.463 1.00 36.31 384 ARG A N 1
ATOM 3033 C CA . ARG A 1 384 ? -7.865 14.462 14.281 1.00 36.31 384 ARG A CA 1
ATOM 3034 C C . ARG A 1 384 ? -8.321 13.763 15.555 1.00 36.31 384 ARG A C 1
ATOM 3036 O O . ARG A 1 384 ? -9.041 12.779 15.439 1.00 36.31 384 ARG A O 1
ATOM 3043 N N . VAL A 1 385 ? -7.911 14.238 16.730 1.00 38.19 385 VAL A N 1
ATOM 3044 C CA . VAL A 1 385 ? -8.350 13.700 18.026 1.00 38.19 385 VAL A CA 1
ATOM 3045 C C . VAL A 1 385 ? -9.803 14.095 18.290 1.00 38.19 385 VAL A C 1
ATOM 3047 O O . VAL A 1 385 ? -10.631 13.212 18.511 1.00 38.19 385 VAL A O 1
ATOM 3050 N N . LYS A 1 386 ? -10.160 15.382 18.143 1.00 35.22 386 LYS A N 1
ATOM 3051 C CA . LYS A 1 386 ? -11.559 15.842 18.253 1.00 35.22 386 LYS A CA 1
ATOM 3052 C C . LYS A 1 386 ? -12.484 15.125 17.258 1.00 35.22 386 LYS A C 1
ATOM 3054 O O . LYS A 1 386 ? -13.536 14.646 17.656 1.00 35.22 386 LYS A O 1
ATOM 3059 N N . GLY A 1 387 ? -12.073 14.958 16.000 1.00 38.53 387 GLY A N 1
ATOM 3060 C CA . GLY A 1 387 ? -12.862 14.275 14.962 1.00 38.53 387 GLY A CA 1
ATOM 3061 C C . GLY A 1 387 ? -12.890 12.740 15.027 1.00 38.53 387 GLY A C 1
ATOM 3062 O O . GLY A 1 387 ? -13.486 12.122 14.154 1.00 38.53 387 GLY A O 1
ATOM 3063 N N . VAL A 1 388 ? -12.200 12.109 15.985 1.00 45.88 388 VAL A N 1
ATOM 3064 C CA . VAL A 1 388 ? -12.337 10.664 16.266 1.00 45.88 388 VAL A CA 1
ATOM 3065 C C . VAL A 1 388 ? -13.360 10.411 17.377 1.00 45.88 388 VAL A C 1
ATOM 3067 O O . VAL A 1 388 ? -13.954 9.334 17.417 1.00 45.88 388 VAL A O 1
ATOM 3070 N N . TYR A 1 389 ? -13.575 11.389 18.262 1.00 43.41 389 TYR A N 1
ATOM 3071 C CA . TYR A 1 389 ? -14.579 11.320 19.327 1.00 43.41 389 TYR A CA 1
ATOM 3072 C C . TYR A 1 389 ? -15.919 11.983 18.955 1.00 43.41 389 TYR A C 1
ATOM 3074 O O . TYR A 1 389 ? -16.932 11.647 19.567 1.00 43.41 389 TYR A O 1
ATOM 3082 N N . ILE A 1 390 ? -15.925 12.879 17.961 1.00 33.78 390 ILE A N 1
ATOM 3083 C CA . ILE A 1 390 ? -17.111 13.436 17.278 1.00 33.78 390 ILE A CA 1
ATOM 3084 C C . ILE A 1 390 ? -17.392 12.605 16.028 1.00 33.78 390 ILE A C 1
ATOM 3086 O O . ILE A 1 390 ? -18.577 12.268 15.797 1.00 33.78 390 ILE A O 1
#

Secondary structure (DSSP, 8-state):
---PPP----PPP--------HHHHHHHHHHTSS-HHHHHHHHHHHHHHHTHHHHHHHHHTT------HHHHHHHHHHHHHHHHHHHHHHHHHH-S-HHHHHHHHHHHHHHHHHHHHHTS-BTTB-HHHHHHHHHHHHHTTHHHHHHHHHTS---EE--S-TT-PBEES-HHHHHHHHHHHHHHHHHHTT-HHHHHHHGGGHHHHHHHTTBTT--HHHHHHHHHTT-HHHHHHHHHHHHHIIIIIIIHHH----HHHHHHHHHHHEETTEE-HHHHHHHHHHHHHTHHHHTTTSS-HHHHHHHHHHHHHHHTT----HHHHHHHHHHHHHHHHHHHHHTTT-HHHHHHHTTTS-HHHHHHHHHHHHHHHTT-----S-HHHHHHHHHHH-

Radius of gyration: 29.91 Å; Cα contacts (8 Å, |Δi|>4): 356; chains: 1; bounding box: 68×54×117 Å

Sequence (390 aa):
GSWRGPGESSKPAKTGQQQMDRWSQIMLNLVRYPSHRLKELAFKGLIRNCRGQSHFMLAAFGLQLIYSPKLAGIYADVYNEVAVMRNSIKYIVGGQDCNDQGEAHGTWMKVLAKWSRLCTVTLDCAREDVCEVQNMLSNLDAIDVVTSILRLPMMRLCNQGPGSLDVPADDAQSRLFNAVYIFLARVCDRHKEIQGKLLPWLDLFCSHLGIEGVNVEDALAALVRDNESLVNMQGKRWIRMFFEDIMAQYRLQRAEWLDNLHAVIRVGKKAIVEHQALTMVLFRRYESIASKFMKSDADWDTRIEIMQGVEEDMELHMEEVAMLEYSLAVIRLLSVCCEGKNPAAEVYAARYLSLKDTIKGIVQLEVFSNGEVAEGVEVAMSCRVKGVYI

InterPro domains:
  IPR000699 RIH domain [PF01365] (134-278)
  IPR015925 Ryanodine/Inositol 1,4,5-trisphosphate receptor [PTHR13715] (26-363)
  IPR035910 RyR/IP3 receptor binding core, RIH domain superfamily [SSF100909] (106-227)

Mean predicted aligned error: 12.66 Å

Nearest PDB structures (foldseek):
  8eaq-assembly1_C  TM=7.188E-01  e=4.511E-08  Rattus norvegicus
  8rrt-assembly1_B  TM=5.646E-01  e=4.030E-04  Oryctolagus cuniculus
  8duj-assembly1_D  TM=6.122E-01  e=3.918E-03  Oryctolagus cuniculus
  8vjk-assembly1_B  TM=4.572E-01  e=3.699E-04  Mus musculus
  8uxm-assembly1_B  TM=4.877E-01  e=1.036E-03  Homo sapiens

Solvent-accessible surface area (backbone atoms only — not comparable to full-atom values): 21941 Å² total; per-residue (Å²): 136,92,81,88,79,84,74,92,75,86,70,79,77,79,77,82,72,73,75,70,53,71,66,53,54,53,27,58,55,39,47,72,46,92,49,67,70,52,22,53,53,23,48,53,50,42,52,46,61,78,37,38,67,62,53,48,52,59,51,53,75,64,64,78,88,75,91,42,74,68,56,49,53,52,48,55,51,50,55,53,49,44,52,52,49,64,68,37,48,58,40,71,74,59,70,83,50,75,66,57,28,51,52,42,53,53,50,51,48,53,51,36,54,52,52,27,55,58,35,44,79,46,101,92,35,55,67,66,62,27,50,53,49,37,50,50,40,59,68,66,42,44,59,60,61,56,54,56,58,72,71,54,88,78,57,67,50,82,78,73,64,84,55,45,61,32,37,58,72,45,67,71,60,35,50,47,52,20,41,49,26,52,24,49,19,31,52,16,48,69,31,68,68,53,20,60,70,48,51,85,47,44,69,62,50,61,63,52,51,65,33,55,77,35,55,43,59,58,25,54,25,19,48,27,28,70,31,64,70,54,23,74,73,43,25,67,61,49,55,46,41,51,52,66,52,46,37,62,61,29,60,56,81,56,29,66,67,45,52,36,48,46,32,44,31,36,39,85,90,46,63,38,66,72,42,26,53,51,48,53,55,49,45,61,73,41,37,81,68,69,42,59,67,52,72,47,72,65,42,50,52,52,50,52,53,51,52,48,34,62,75,68,70,47,94,70,56,71,66,59,53,46,51,51,48,27,52,52,26,46,52,53,46,48,54,62,34,31,50,88,81,33,67,72,44,43,62,55,47,45,75,60,52,40,73,69,54,44,50,50,52,50,51,52,57,52,61,53,67,76,67,65,89,77,88,85,69,76,61,64,58,64,50,51,54,53,61,71,71,103